Protein AF-A0A960IL25-F1 (afdb_monomer)

Mean predicted aligned error: 7.57 Å

Structure (mmCIF, N/CA/C/O backbone):
data_AF-A0A960IL25-F1
#
_entry.id   AF-A0A960IL25-F1
#
loop_
_atom_site.group_PDB
_atom_site.id
_atom_site.type_symbol
_atom_site.label_atom_id
_atom_site.label_alt_id
_atom_site.label_comp_id
_atom_site.label_asym_id
_atom_site.label_entity_id
_atom_site.label_seq_id
_atom_site.pdbx_PDB_ins_code
_atom_site.Cartn_x
_atom_site.Cartn_y
_atom_site.Cartn_z
_atom_site.occupancy
_atom_site.B_iso_or_equiv
_atom_site.auth_seq_id
_atom_site.auth_comp_id
_atom_site.auth_asym_id
_atom_site.auth_atom_id
_atom_site.pdbx_PDB_model_num
ATOM 1 N N . MET A 1 1 ? -87.097 16.723 17.618 1.00 40.25 1 MET A N 1
ATOM 2 C CA . MET A 1 1 ? -86.906 15.657 18.625 1.00 40.25 1 MET A CA 1
ATOM 3 C C . MET A 1 1 ? -85.789 16.158 19.532 1.00 40.25 1 MET A C 1
ATOM 5 O O . MET A 1 1 ? -84.665 16.220 19.065 1.00 40.25 1 MET A O 1
ATOM 9 N N . SER A 1 2 ? -86.146 17.007 20.507 1.00 34.31 2 SER A N 1
ATOM 10 C CA . SER A 1 2 ? -86.467 16.661 21.918 1.00 34.31 2 SER A CA 1
ATOM 11 C C . SER A 1 2 ? -85.158 16.352 22.665 1.00 34.31 2 SER A C 1
ATOM 13 O O . SER A 1 2 ? -84.442 15.467 22.224 1.00 34.31 2 SER A O 1
ATOM 15 N N . GLU A 1 3 ? -84.701 17.062 23.703 1.00 34.06 3 GLU A N 1
ATOM 16 C CA . GLU A 1 3 ? -85.238 18.078 24.636 1.00 34.06 3 GLU A CA 1
ATOM 17 C C . GLU A 1 3 ? -84.027 18.852 25.239 1.00 34.06 3 GLU A C 1
ATOM 19 O O . GLU A 1 3 ? -82.940 18.294 25.315 1.00 34.06 3 GLU A O 1
ATOM 24 N N . SER A 1 4 ? -84.054 20.181 25.465 1.00 33.84 4 SER A N 1
ATOM 25 C CA . SER A 1 4 ? -84.564 20.900 26.668 1.00 33.84 4 SER A CA 1
ATOM 26 C C . SER A 1 4 ? -83.852 20.460 27.968 1.00 33.84 4 SER A C 1
ATOM 28 O O . SER A 1 4 ? -83.789 19.269 28.217 1.00 33.84 4 SER A O 1
ATOM 30 N N . ARG A 1 5 ? -83.322 21.274 28.897 1.00 35.69 5 ARG A N 1
ATOM 31 C CA . ARG A 1 5 ? -83.488 22.671 29.379 1.00 35.69 5 ARG A CA 1
ATOM 32 C C . ARG A 1 5 ? -82.279 22.940 30.317 1.00 35.69 5 ARG A C 1
ATOM 34 O O . ARG A 1 5 ? -81.822 22.013 30.967 1.00 35.69 5 ARG A O 1
ATOM 41 N N . ALA A 1 6 ? -81.600 24.088 30.290 1.00 36.75 6 ALA A N 1
ATOM 42 C CA . ALA A 1 6 ? -81.905 25.378 30.934 1.00 36.75 6 ALA A CA 1
ATOM 43 C C . ALA A 1 6 ? -81.779 25.458 32.478 1.00 36.75 6 ALA A C 1
ATOM 45 O O . ALA A 1 6 ? -82.250 24.591 33.207 1.00 36.75 6 ALA A O 1
ATOM 46 N N . SER A 1 7 ? -81.288 26.634 32.909 1.00 33.75 7 SER A N 1
ATOM 47 C CA . SER A 1 7 ? -81.199 27.231 34.263 1.00 33.75 7 SER A CA 1
ATOM 48 C C . SER A 1 7 ? -79.960 26.849 35.086 1.00 33.75 7 SER A C 1
ATOM 50 O O . SER A 1 7 ? -79.578 25.693 35.124 1.00 33.75 7 SER A O 1
ATOM 52 N N . GLY A 1 8 ? -79.254 27.753 35.766 1.00 31.86 8 GLY A N 1
ATOM 53 C CA . GLY A 1 8 ? -79.426 29.184 36.012 1.00 31.86 8 GLY A CA 1
ATOM 54 C C . GLY A 1 8 ? -78.490 29.615 37.157 1.00 31.86 8 GLY A C 1
ATOM 55 O O . GLY A 1 8 ? -77.941 28.768 37.851 1.00 31.86 8 GLY A O 1
ATOM 56 N N . GLY A 1 9 ? -78.361 30.926 37.384 1.00 32.78 9 GLY A N 1
ATOM 57 C CA . GLY A 1 9 ? -77.977 31.474 38.696 1.00 32.78 9 GLY A CA 1
ATOM 58 C C . GLY A 1 9 ? -76.525 31.932 38.871 1.00 32.78 9 GLY A C 1
ATOM 59 O O . GLY A 1 9 ? -75.591 31.146 38.838 1.00 32.78 9 GLY A O 1
ATOM 60 N N . ARG A 1 10 ? -76.371 33.241 39.100 1.00 41.22 10 ARG A N 1
ATOM 61 C CA . ARG A 1 10 ? -75.139 33.986 39.414 1.00 41.22 10 ARG A CA 1
ATOM 62 C C . ARG A 1 10 ? -74.725 33.842 40.885 1.00 41.22 10 ARG A C 1
ATOM 64 O O . ARG A 1 10 ? -75.595 34.013 41.734 1.00 41.22 10 ARG A O 1
ATOM 71 N N . SER A 1 11 ? -73.413 33.810 41.151 1.00 33.81 11 SER A N 1
ATOM 72 C CA . SER A 1 11 ? -72.777 34.477 42.312 1.00 33.81 11 SER A CA 1
ATOM 73 C C . SER A 1 11 ? -71.232 34.470 42.219 1.00 33.81 11 SER A C 1
ATOM 75 O O . SER A 1 11 ? -70.606 33.420 42.163 1.00 33.81 11 SER A O 1
ATOM 77 N N . LEU A 1 12 ? -70.619 35.663 42.193 1.00 37.91 12 LEU A N 1
ATOM 78 C CA . LEU A 1 12 ? -69.215 35.944 42.584 1.00 37.91 12 LEU A CA 1
ATOM 79 C C . LEU A 1 12 ? -69.149 36.050 44.132 1.00 37.91 12 LEU A C 1
ATOM 81 O O . LEU A 1 12 ? -70.226 36.178 44.721 1.00 37.91 12 LEU A O 1
ATOM 85 N N . PRO A 1 13 ? -67.986 36.197 44.816 1.00 51.97 13 PRO A N 1
ATOM 86 C CA . PRO A 1 13 ? -66.565 36.057 44.428 1.00 51.97 13 PRO A CA 1
ATOM 87 C C . PRO A 1 13 ? -65.734 35.242 45.468 1.00 51.97 13 PRO A C 1
ATOM 89 O O . PRO A 1 13 ? -66.256 34.896 46.517 1.00 51.97 13 PRO A O 1
ATOM 92 N N . LEU A 1 14 ? -64.434 34.988 45.240 1.00 33.31 14 LEU A N 1
ATOM 93 C CA . LEU A 1 14 ? -63.363 35.211 46.242 1.00 33.31 14 LEU A CA 1
ATOM 94 C C . LEU A 1 14 ? -61.964 34.918 45.663 1.00 33.31 14 LEU A C 1
ATOM 96 O O . LEU A 1 14 ? -61.747 33.937 44.959 1.00 33.31 14 LEU A O 1
ATOM 100 N N . LEU A 1 15 ? -61.029 35.804 46.001 1.00 39.84 15 LEU A N 1
ATOM 101 C CA . LEU A 1 15 ? -59.590 35.750 45.750 1.00 39.84 15 LEU A CA 1
ATOM 102 C C . LEU A 1 15 ? -58.927 34.541 46.427 1.00 39.84 15 LEU A C 1
ATOM 104 O O . LEU A 1 15 ? -59.222 34.289 47.589 1.00 39.84 15 LEU A O 1
ATOM 108 N N . PHE A 1 16 ? -57.940 33.918 45.775 1.00 35.12 16 PHE A N 1
ATOM 109 C CA . PHE A 1 16 ? -56.682 33.531 46.428 1.00 35.12 16 PHE A CA 1
ATOM 110 C C . PHE A 1 16 ? -55.587 33.296 45.379 1.00 35.12 16 PHE A C 1
ATOM 112 O O . PHE A 1 16 ? -55.664 32.392 44.551 1.00 35.12 16 PHE A O 1
ATOM 119 N N . SER A 1 17 ? -54.563 34.144 45.422 1.00 42.38 17 SER A N 1
ATOM 120 C CA . SER A 1 17 ? -53.296 33.951 44.727 1.00 42.38 17 SER A CA 1
ATOM 121 C C . SER A 1 17 ? -52.535 32.800 45.384 1.00 42.38 17 SER A C 1
ATOM 123 O O . SER A 1 17 ? -52.281 32.849 46.586 1.00 42.38 17 SER A O 1
ATOM 125 N N . LEU A 1 18 ? -52.107 31.806 44.606 1.00 35.72 18 LEU A N 1
ATOM 126 C CA . LEU A 1 18 ? -51.033 30.903 45.015 1.00 35.72 18 LEU A CA 1
ATOM 127 C C . LEU A 1 18 ? -50.140 30.613 43.807 1.00 35.72 18 LEU A C 1
ATOM 129 O O . LEU A 1 18 ? -50.480 29.834 42.921 1.00 35.72 18 LEU A O 1
ATOM 133 N N . ALA A 1 19 ? -49.000 31.298 43.769 1.00 42.06 19 ALA A N 1
ATOM 134 C CA . ALA A 1 19 ? -47.898 30.967 42.887 1.00 42.06 19 ALA A CA 1
ATOM 135 C C . ALA A 1 19 ? -47.263 29.662 43.387 1.00 42.06 19 ALA A C 1
ATOM 137 O O . ALA A 1 19 ? -46.677 29.635 44.469 1.00 42.06 19 ALA A O 1
ATOM 138 N N . LEU A 1 20 ? -47.391 28.585 42.611 1.00 38.62 20 LEU A N 1
ATOM 139 C CA . LEU A 1 20 ? -46.655 27.346 42.836 1.00 38.62 20 LEU A CA 1
ATOM 140 C C . LEU A 1 20 ? -45.462 27.324 41.876 1.00 38.62 20 LEU A C 1
ATOM 142 O O . LEU A 1 20 ? -45.612 27.095 40.677 1.00 38.62 20 LEU A O 1
ATOM 146 N N . ALA A 1 21 ? -44.274 27.602 42.407 1.00 43.66 21 ALA A N 1
ATOM 147 C CA . ALA A 1 21 ? -43.022 27.376 41.706 1.00 43.66 21 ALA A CA 1
ATOM 148 C C . ALA A 1 21 ? -42.778 25.860 41.610 1.00 43.66 21 ALA A C 1
ATOM 150 O O . ALA A 1 21 ? -42.366 25.227 42.580 1.00 43.66 21 ALA A O 1
ATOM 151 N N . LEU A 1 22 ? -43.051 25.270 40.444 1.00 41.41 22 LEU A N 1
ATOM 152 C CA . LEU A 1 22 ? -42.571 23.933 40.099 1.00 41.41 22 LEU A CA 1
ATOM 153 C C . LEU A 1 22 ? -41.134 24.056 39.590 1.00 41.41 22 LEU A C 1
ATOM 155 O O . LEU A 1 22 ? -40.891 24.432 38.445 1.00 41.41 22 LEU A O 1
ATOM 159 N N . ALA A 1 23 ? -40.178 23.727 40.455 1.00 43.41 23 ALA A N 1
ATOM 160 C CA . ALA A 1 23 ? -38.824 23.401 40.039 1.00 43.41 23 ALA A CA 1
ATOM 161 C C . ALA A 1 23 ? -38.871 22.079 39.254 1.00 43.41 23 ALA A C 1
ATOM 163 O O . ALA A 1 23 ? -38.834 20.992 39.829 1.00 43.41 23 ALA A O 1
ATOM 164 N N . ALA A 1 24 ? -39.003 22.173 37.931 1.00 42.38 24 ALA A N 1
ATOM 165 C CA . ALA A 1 24 ? -38.789 21.050 37.034 1.00 42.38 24 ALA A CA 1
ATOM 166 C C . ALA A 1 24 ? -37.283 20.761 36.985 1.00 42.38 24 ALA A C 1
ATOM 168 O O . ALA A 1 24 ? -36.534 21.383 36.232 1.00 42.38 24 ALA A O 1
ATOM 169 N N . GLY A 1 25 ? -36.828 19.835 37.829 1.00 39.31 25 GLY A N 1
ATOM 170 C CA . GLY A 1 25 ? -35.537 19.188 37.640 1.00 39.31 25 GLY A CA 1
ATOM 171 C C . GLY A 1 25 ? -35.581 18.420 36.325 1.00 39.31 25 GLY A C 1
ATOM 172 O O . GLY A 1 25 ? -36.234 17.383 36.233 1.00 39.31 25 GLY A O 1
ATOM 173 N N . ALA A 1 26 ? -34.926 18.950 35.296 1.00 40.34 26 ALA A N 1
ATOM 174 C CA . ALA A 1 26 ? -34.709 18.240 34.049 1.00 40.34 26 ALA A CA 1
ATOM 175 C C . ALA A 1 26 ? -33.733 17.086 34.316 1.00 40.34 26 ALA A C 1
ATOM 177 O O . ALA A 1 26 ? -32.517 17.245 34.232 1.00 40.34 26 ALA A O 1
ATOM 178 N N . VAL A 1 27 ? -34.267 15.915 34.661 1.00 43.22 27 VAL A N 1
ATOM 179 C CA . VAL A 1 27 ? -33.532 14.664 34.491 1.00 43.22 27 VAL A CA 1
ATOM 180 C C . VAL A 1 27 ? -33.437 14.457 32.984 1.00 43.22 27 VAL A C 1
ATOM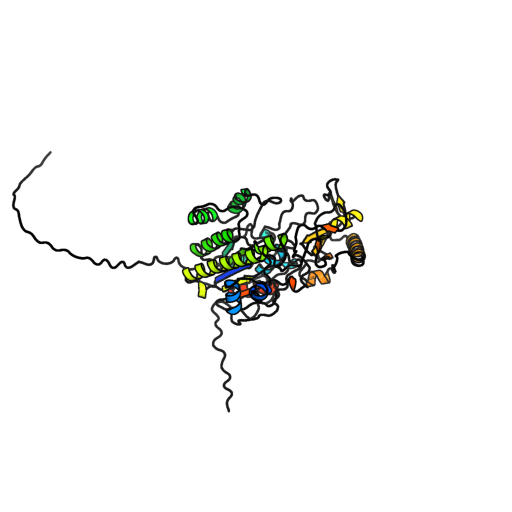 182 O O . VAL A 1 27 ? -34.419 14.113 32.328 1.00 43.22 27 VAL A O 1
ATOM 185 N N . ARG A 1 28 ? -32.264 14.750 32.418 1.00 40.97 28 ARG A N 1
ATOM 186 C CA . ARG A 1 28 ? -31.906 14.322 31.066 1.00 40.97 28 ARG A CA 1
ATOM 187 C C . ARG A 1 28 ? -31.944 12.796 31.088 1.00 40.97 28 ARG A C 1
ATOM 189 O O . ARG A 1 28 ? -31.069 12.170 31.674 1.00 40.97 28 ARG A O 1
ATOM 196 N N . ALA A 1 29 ? -32.993 12.208 30.524 1.00 38.69 29 ALA A N 1
ATOM 197 C CA . ALA A 1 29 ? -32.977 10.797 30.192 1.00 38.69 29 ALA A CA 1
ATOM 198 C C . ALA A 1 29 ? -31.889 10.618 29.126 1.00 38.69 29 ALA A C 1
ATOM 200 O O . ALA A 1 29 ? -32.029 11.123 28.012 1.00 38.69 29 ALA A O 1
ATOM 201 N N . GLU A 1 30 ? -30.776 9.983 29.489 1.00 39.06 30 GLU A N 1
ATOM 202 C CA . GLU A 1 30 ? -29.861 9.422 28.501 1.00 39.06 30 GLU A CA 1
ATOM 203 C C . GLU A 1 30 ? -30.672 8.422 27.672 1.00 39.06 30 GLU A C 1
ATOM 205 O O . GLU A 1 30 ? -31.234 7.467 28.215 1.00 39.06 30 GLU A O 1
ATOM 210 N N . SER A 1 31 ? -30.803 8.671 26.365 1.00 43.66 31 SER A N 1
ATOM 211 C CA . SER A 1 31 ? -31.294 7.643 25.447 1.00 43.66 31 SER A CA 1
ATOM 212 C C . SER A 1 31 ? -30.441 6.389 25.644 1.00 43.66 31 SER A C 1
ATOM 214 O O . SER A 1 31 ? -29.220 6.526 25.769 1.00 43.66 31 SER A O 1
ATOM 216 N N . PRO A 1 32 ? -31.032 5.180 25.680 1.00 43.25 32 PRO A N 1
ATOM 217 C CA . PRO A 1 32 ? -30.241 3.961 25.753 1.00 43.25 32 PRO A CA 1
ATOM 218 C C . PRO A 1 32 ? -29.278 3.962 24.566 1.00 43.25 32 PRO A C 1
ATOM 220 O O . PRO A 1 32 ? -29.715 3.990 23.418 1.00 43.25 32 PRO A O 1
ATOM 223 N N . ALA A 1 33 ? -27.975 4.016 24.846 1.00 56.22 33 ALA A N 1
ATOM 224 C CA . ALA A 1 33 ? -26.959 3.925 23.811 1.00 56.22 33 ALA A CA 1
ATOM 225 C C . ALA A 1 33 ? -27.198 2.629 23.029 1.00 56.22 33 ALA A C 1
ATOM 227 O O . ALA A 1 33 ? -27.333 1.572 23.653 1.00 56.22 33 ALA A O 1
ATOM 228 N N . ASP A 1 34 ? -27.269 2.704 21.693 1.00 54.44 34 ASP A N 1
ATOM 229 C CA . ASP A 1 34 ? -27.460 1.505 20.872 1.00 54.44 34 ASP A CA 1
ATOM 230 C C . ASP A 1 34 ? -26.450 0.432 21.290 1.00 54.44 34 ASP A C 1
ATOM 232 O O . ASP A 1 34 ? -25.264 0.767 21.471 1.00 54.44 34 ASP A O 1
ATOM 236 N N . PRO A 1 35 ? -26.893 -0.826 21.471 1.00 58.25 35 PRO A N 1
ATOM 237 C CA . PRO A 1 35 ? -26.059 -1.871 22.030 1.00 58.25 35 PRO A CA 1
ATOM 238 C C . PRO A 1 35 ? -24.798 -2.039 21.183 1.00 58.25 35 PRO A C 1
ATOM 240 O O . PRO A 1 35 ? -24.841 -2.405 20.011 1.00 58.25 35 PRO A O 1
ATOM 243 N N . VAL A 1 36 ? -23.651 -1.753 21.800 1.00 70.25 36 VAL A N 1
ATOM 244 C CA . VAL A 1 36 ? -22.335 -2.008 21.217 1.00 70.25 36 VAL A CA 1
ATOM 245 C C . VAL A 1 36 ? -22.183 -3.518 21.074 1.00 70.25 36 VAL A C 1
ATOM 247 O O . VAL A 1 36 ? -22.269 -4.232 22.076 1.00 70.25 36 VAL A O 1
ATOM 250 N N . MET A 1 37 ? -21.928 -4.003 19.855 1.00 76.88 37 MET A N 1
ATOM 251 C CA . MET A 1 37 ? -21.689 -5.430 19.635 1.00 76.88 37 MET A CA 1
ATOM 252 C C . MET A 1 37 ? -20.543 -5.929 20.533 1.00 76.88 37 MET A C 1
ATOM 254 O O . MET A 1 37 ? -19.470 -5.306 20.537 1.00 76.88 37 MET A O 1
ATOM 258 N N . PRO A 1 38 ? -20.753 -7.017 21.305 1.00 81.44 38 PRO A N 1
ATOM 259 C CA . PRO A 1 38 ? -19.712 -7.616 22.132 1.00 81.44 38 PRO A CA 1
ATOM 260 C C . PRO A 1 38 ? -18.518 -8.093 21.298 1.00 81.44 38 PRO A C 1
ATOM 262 O O . PRO A 1 38 ? -18.663 -8.445 20.130 1.00 81.44 38 PRO A O 1
ATOM 265 N N . GLY A 1 39 ? -17.342 -8.164 21.921 1.00 85.75 39 GLY A N 1
ATOM 266 C CA . GLY A 1 39 ? -16.136 -8.720 21.307 1.00 85.75 39 GLY A CA 1
ATOM 267 C C . GLY A 1 39 ? -14.990 -7.715 21.152 1.00 85.75 39 GLY A C 1
ATOM 268 O O . GLY A 1 39 ? -15.126 -6.550 21.533 1.00 85.75 39 GLY A O 1
ATOM 269 N N . PRO A 1 40 ? -13.840 -8.176 20.629 1.00 92.81 40 PRO A N 1
ATOM 270 C CA . PRO A 1 40 ? -12.667 -7.335 20.409 1.00 92.81 40 PRO A CA 1
ATOM 271 C C . PRO A 1 40 ? -12.953 -6.211 19.411 1.00 92.81 40 PRO A C 1
ATOM 273 O O . PRO A 1 40 ? -13.811 -6.357 18.534 1.00 92.81 40 PRO A O 1
ATOM 276 N N . ARG A 1 41 ? -12.226 -5.095 19.545 1.00 96.69 41 ARG A N 1
ATOM 277 C CA . ARG A 1 41 ? -12.351 -3.931 18.660 1.00 96.69 41 ARG A CA 1
ATOM 278 C C . ARG A 1 41 ? -10.995 -3.471 18.155 1.00 96.69 41 ARG A C 1
ATOM 280 O O . ARG A 1 41 ? -10.100 -3.226 18.957 1.00 96.69 41 ARG A O 1
ATOM 287 N N . LEU A 1 42 ? -10.865 -3.335 16.845 1.00 98.56 42 LEU A N 1
ATOM 288 C CA . LEU A 1 42 ? -9.660 -2.903 16.152 1.00 98.56 42 LEU A CA 1
ATOM 289 C C . LEU A 1 42 ? -10.016 -1.820 15.134 1.00 98.56 42 LEU A C 1
ATOM 291 O O . LEU A 1 42 ? -10.864 -2.033 14.271 1.00 98.56 42 LEU A O 1
ATOM 295 N N . VAL A 1 43 ? -9.327 -0.686 15.203 1.00 98.81 43 VAL A N 1
ATOM 296 C CA . VAL A 1 43 ? -9.279 0.293 14.113 1.00 98.81 43 VAL A CA 1
ATOM 297 C C . VAL A 1 43 ? -7.871 0.241 13.529 1.00 98.81 43 VAL A C 1
ATOM 299 O O . VAL A 1 43 ? -6.893 0.543 14.218 1.00 98.81 43 VAL A O 1
ATOM 302 N N . LEU A 1 44 ? -7.779 -0.208 12.280 1.00 98.88 44 LEU A N 1
ATOM 303 C CA . LEU A 1 44 ? -6.550 -0.339 11.510 1.00 98.88 44 LEU A CA 1
ATOM 304 C C . LEU A 1 44 ? -6.499 0.786 10.473 1.00 98.88 44 LEU A C 1
ATOM 306 O O . LEU A 1 44 ? -7.289 0.806 9.531 1.00 98.88 44 LEU A O 1
ATOM 310 N N . ILE A 1 45 ? -5.568 1.714 10.662 1.00 98.94 45 ILE A N 1
ATOM 311 C CA . ILE A 1 45 ? -5.382 2.886 9.808 1.00 98.94 45 ILE A CA 1
ATOM 312 C C . ILE A 1 45 ? -4.067 2.709 9.060 1.00 98.94 45 ILE A C 1
ATOM 314 O O . ILE A 1 45 ? -3.013 2.607 9.685 1.00 98.94 45 ILE A O 1
ATOM 318 N N . SER A 1 46 ? -4.129 2.675 7.736 1.00 98.88 46 SER A N 1
ATOM 319 C CA . SER A 1 46 ? -2.956 2.765 6.878 1.00 98.88 46 SER A CA 1
ATOM 320 C C . SER A 1 46 ? -2.726 4.216 6.473 1.00 98.88 46 SER A C 1
ATOM 322 O O . SER A 1 46 ? -3.656 4.885 6.016 1.00 98.88 46 SER A O 1
ATOM 324 N N . ILE A 1 47 ? -1.501 4.696 6.669 1.00 98.88 47 ILE A N 1
ATOM 325 C CA . ILE A 1 47 ? -1.038 5.989 6.164 1.00 98.88 47 ILE A CA 1
ATOM 326 C C . ILE A 1 47 ? -0.013 5.684 5.080 1.00 98.88 47 ILE A C 1
ATOM 328 O O . ILE A 1 47 ? 1.112 5.293 5.400 1.00 98.88 47 ILE A O 1
ATOM 332 N N . ASP A 1 48 ? -0.431 5.845 3.827 1.00 98.62 48 ASP A N 1
ATOM 333 C CA . ASP A 1 48 ? 0.345 5.501 2.638 1.00 98.62 48 ASP A CA 1
ATOM 334 C C . ASP A 1 48 ? 1.702 6.221 2.668 1.00 98.62 48 ASP A C 1
ATOM 336 O O . ASP A 1 48 ? 1.787 7.451 2.814 1.00 98.62 48 ASP A O 1
ATOM 340 N N . GLY A 1 49 ? 2.787 5.447 2.646 1.00 97.75 49 GLY A N 1
ATOM 341 C CA . GLY A 1 49 ? 4.138 5.996 2.698 1.00 97.75 49 GLY A CA 1
ATOM 342 C C . GLY A 1 49 ? 4.675 6.438 4.062 1.00 97.75 49 GLY A C 1
ATOM 343 O O . GLY A 1 49 ? 5.741 7.064 4.128 1.00 97.75 49 GLY A O 1
ATOM 344 N N . LEU A 1 50 ? 3.976 6.189 5.174 1.00 98.44 50 LEU A N 1
ATOM 345 C CA . LEU A 1 50 ? 4.488 6.588 6.488 1.00 98.44 50 LEU A CA 1
ATOM 346 C C . LEU A 1 50 ? 5.731 5.771 6.870 1.00 98.44 50 LEU A C 1
ATOM 348 O O . LEU A 1 50 ? 5.687 4.542 6.941 1.00 98.44 50 LEU A O 1
ATOM 352 N N . THR A 1 51 ? 6.816 6.465 7.220 1.00 97.19 51 THR A N 1
ATOM 353 C CA . THR A 1 51 ? 8.061 5.854 7.710 1.00 97.19 51 THR A CA 1
ATOM 354 C C . THR A 1 51 ? 8.233 6.032 9.225 1.00 97.19 51 THR A C 1
ATOM 356 O O . THR A 1 51 ? 7.764 7.028 9.788 1.00 97.19 51 THR A O 1
ATOM 359 N N . PRO A 1 52 ? 8.957 5.130 9.921 1.00 96.31 52 PRO A N 1
ATOM 360 C CA . PRO A 1 52 ? 9.182 5.224 11.367 1.00 96.31 52 PRO A CA 1
ATOM 361 C C . PRO A 1 52 ? 9.793 6.550 11.832 1.00 96.31 52 PRO A C 1
ATOM 363 O O . PRO A 1 52 ? 9.430 7.079 12.885 1.00 96.31 52 PRO A O 1
ATOM 366 N N . ALA A 1 53 ? 10.689 7.130 11.028 1.00 94.56 53 ALA A N 1
ATOM 367 C CA . ALA A 1 53 ? 11.343 8.401 11.334 1.00 94.56 53 ALA A CA 1
ATOM 368 C C . ALA A 1 53 ? 10.340 9.549 11.557 1.00 94.56 53 ALA A C 1
ATOM 370 O O . ALA A 1 53 ? 10.627 10.483 12.302 1.00 94.56 53 ALA A O 1
ATOM 371 N N . ALA A 1 54 ? 9.152 9.483 10.943 1.00 94.62 54 ALA A N 1
ATOM 372 C CA . ALA A 1 54 ? 8.115 10.503 11.061 1.00 94.62 54 ALA A CA 1
ATOM 373 C C . ALA A 1 54 ? 7.597 10.702 12.493 1.00 94.62 54 ALA A C 1
ATOM 375 O O . ALA A 1 54 ? 7.343 11.837 12.876 1.00 94.62 54 ALA A O 1
ATOM 376 N N . TYR A 1 55 ? 7.475 9.629 13.284 1.00 94.31 55 TYR A N 1
ATOM 377 C CA . TYR A 1 55 ? 6.979 9.687 14.668 1.00 94.31 55 TYR A CA 1
ATOM 378 C C . TYR A 1 55 ? 8.067 9.431 15.720 1.00 94.31 55 TYR A C 1
ATOM 380 O O . TYR A 1 55 ? 7.892 9.807 16.880 1.00 94.31 55 TYR A O 1
ATOM 388 N N . ARG A 1 56 ? 9.200 8.826 15.335 1.00 94.12 56 ARG A N 1
ATOM 389 C CA . ARG A 1 56 ? 10.337 8.568 16.239 1.00 94.12 56 ARG A CA 1
ATOM 390 C C . ARG A 1 56 ? 11.300 9.746 16.338 1.00 94.12 56 ARG A C 1
ATOM 392 O O . ARG A 1 56 ? 11.833 9.996 17.415 1.00 94.12 56 ARG A O 1
ATOM 399 N N . GLU A 1 57 ? 11.471 10.499 15.251 1.00 93.44 57 GLU A N 1
ATOM 400 C CA . GLU A 1 57 ? 12.343 11.678 15.188 1.00 93.44 57 GLU A CA 1
ATOM 401 C C . GLU A 1 57 ? 11.631 12.941 14.639 1.00 93.44 57 GLU A C 1
ATOM 403 O O . GLU A 1 57 ? 12.204 13.646 13.804 1.00 93.44 57 GLU A O 1
ATOM 408 N N . PRO A 1 58 ? 10.399 13.294 15.082 1.00 94.31 58 PRO A N 1
ATOM 409 C CA . PRO A 1 58 ? 9.648 14.393 14.462 1.00 94.31 58 PRO A CA 1
ATOM 410 C C . PRO A 1 58 ? 10.338 15.752 14.572 1.00 94.31 58 PRO A C 1
ATOM 412 O O . PRO A 1 58 ? 10.324 16.525 13.619 1.00 94.31 58 PRO A O 1
ATOM 415 N N . ASP A 1 59 ? 10.979 16.040 15.711 1.00 94.69 59 ASP A N 1
ATOM 416 C CA . ASP A 1 59 ? 11.589 17.353 15.960 1.00 94.69 59 ASP A CA 1
ATOM 417 C C . ASP A 1 59 ? 12.785 17.592 15.029 1.00 94.69 59 ASP A C 1
ATOM 419 O O . ASP A 1 59 ? 12.961 18.695 14.517 1.00 94.69 59 ASP A O 1
ATOM 423 N N . ALA A 1 60 ? 13.561 16.540 14.736 1.00 91.81 60 ALA A N 1
ATOM 424 C CA . ALA A 1 60 ? 14.657 16.594 13.766 1.00 91.81 60 ALA A CA 1
ATOM 425 C C . ALA A 1 60 ? 14.158 16.879 12.339 1.00 91.81 60 ALA A C 1
ATOM 427 O O . ALA A 1 60 ? 14.913 17.371 11.501 1.00 91.81 60 ALA A O 1
ATOM 428 N N . ARG A 1 61 ? 12.878 16.596 12.072 1.00 88.62 61 ARG A N 1
ATOM 429 C CA . ARG A 1 61 ? 12.203 16.811 10.789 1.00 88.62 61 ARG A CA 1
ATOM 430 C C . ARG A 1 61 ? 11.303 18.050 10.770 1.00 88.62 61 ARG A C 1
ATOM 432 O O . ARG A 1 61 ? 10.711 18.332 9.733 1.00 88.62 61 ARG A O 1
ATOM 439 N N . GLY A 1 62 ? 11.192 18.774 11.887 1.00 93.50 62 GLY A N 1
ATOM 440 C CA . GLY A 1 62 ? 10.267 19.899 12.032 1.00 93.50 62 GLY A CA 1
ATOM 441 C C . GLY A 1 62 ? 8.791 19.506 11.894 1.00 93.50 62 GLY A C 1
ATOM 442 O O . GLY A 1 62 ? 8.007 20.325 11.433 1.00 93.50 62 GLY A O 1
ATOM 443 N N . LEU A 1 63 ? 8.434 18.265 12.244 1.00 96.25 63 LEU A N 1
ATOM 444 C CA . LEU A 1 63 ? 7.084 17.708 12.118 1.00 96.25 63 LEU A CA 1
ATOM 445 C C . LEU A 1 63 ? 6.284 17.840 13.419 1.00 96.25 63 LEU A C 1
ATOM 447 O O . LEU A 1 63 ? 6.710 17.362 14.473 1.00 96.25 63 LEU A O 1
ATOM 451 N N . SER A 1 64 ? 5.074 18.389 13.329 1.00 97.75 64 SER A N 1
ATOM 452 C CA . SER A 1 64 ? 4.088 18.395 14.411 1.00 97.75 64 SER A CA 1
ATOM 453 C C . SER A 1 64 ? 3.107 17.224 14.289 1.00 97.75 64 SER A C 1
ATOM 455 O O . SER A 1 64 ? 2.014 17.369 13.748 1.00 97.75 64 SER A O 1
ATOM 457 N N . VAL A 1 65 ? 3.473 16.069 14.855 1.00 98.31 65 VAL A N 1
ATOM 458 C CA . VAL A 1 65 ? 2.645 14.841 14.861 1.00 98.31 65 VAL A CA 1
ATOM 459 C C . VAL A 1 65 ? 2.323 14.343 16.284 1.00 98.31 65 VAL A C 1
ATOM 461 O O . VAL A 1 65 ? 2.777 13.271 16.703 1.00 98.31 65 VAL A O 1
ATOM 464 N N . PRO A 1 66 ? 1.619 15.145 17.108 1.00 98.50 66 PRO A N 1
ATOM 465 C CA . PRO A 1 66 ? 1.379 14.813 18.509 1.00 98.50 66 PRO A CA 1
ATOM 466 C C . PRO A 1 66 ? 0.587 13.515 18.710 1.00 98.50 66 PRO A C 1
ATOM 468 O O . PRO A 1 66 ? 0.859 12.809 19.681 1.00 98.50 66 PRO A O 1
ATOM 471 N N . ASN A 1 67 ? -0.356 13.165 17.827 1.00 98.75 67 ASN A N 1
ATOM 472 C CA . ASN A 1 67 ? -1.168 11.959 17.998 1.00 98.75 67 ASN A CA 1
ATOM 473 C C . ASN A 1 67 ? -0.366 10.690 17.712 1.00 98.75 67 ASN A C 1
ATOM 475 O O . ASN A 1 67 ? -0.380 9.765 18.523 1.00 98.75 67 ASN A O 1
ATOM 479 N N . LEU A 1 68 ? 0.378 10.651 16.605 1.00 98.69 68 LEU A N 1
ATOM 480 C CA . LEU A 1 68 ? 1.269 9.539 16.274 1.00 98.69 68 LEU A CA 1
ATOM 481 C C . LEU A 1 68 ? 2.357 9.364 17.337 1.00 98.69 68 LEU A C 1
ATOM 483 O O . LEU A 1 68 ? 2.630 8.240 17.761 1.00 98.69 68 LEU A O 1
ATOM 487 N N . ARG A 1 69 ? 2.944 10.472 17.810 1.00 97.25 69 ARG A N 1
ATOM 488 C CA . ARG A 1 69 ? 3.952 10.457 18.880 1.00 97.25 69 ARG A CA 1
ATOM 489 C C . ARG A 1 69 ? 3.379 9.886 20.178 1.00 97.25 69 ARG A C 1
ATOM 491 O O . ARG A 1 69 ? 4.023 9.045 20.803 1.00 97.25 69 ARG A O 1
ATOM 498 N N . ASP A 1 70 ? 2.180 10.307 20.571 1.00 97.81 70 ASP A N 1
ATOM 499 C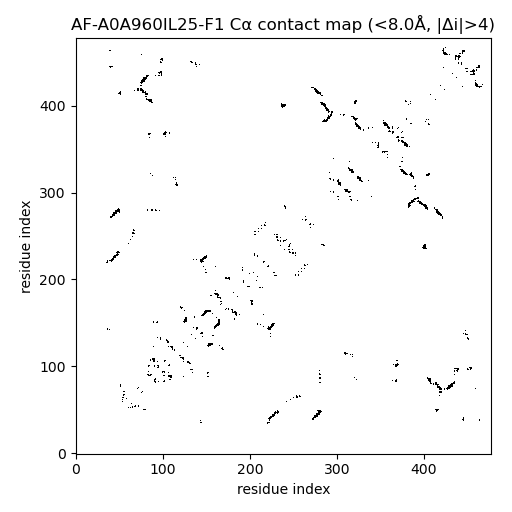 CA . ASP A 1 70 ? 1.513 9.809 21.776 1.00 97.81 70 ASP A CA 1
ATOM 500 C C . ASP A 1 70 ? 1.126 8.326 21.658 1.00 97.81 70 ASP A C 1
ATOM 502 O O . ASP A 1 70 ? 1.365 7.549 22.582 1.00 97.81 70 ASP A O 1
ATOM 506 N N . LEU A 1 71 ? 0.615 7.885 20.503 1.00 98.31 71 LEU A N 1
ATOM 507 C CA . LEU A 1 71 ? 0.324 6.469 20.247 1.00 98.31 71 LEU A CA 1
ATOM 508 C C . LEU A 1 71 ? 1.596 5.610 20.299 1.00 98.31 71 LEU A C 1
ATOM 510 O O . LEU A 1 71 ? 1.588 4.539 20.903 1.00 98.31 71 LEU A O 1
ATOM 514 N N . ALA A 1 72 ? 2.703 6.079 19.718 1.00 97.31 72 ALA A N 1
ATOM 515 C CA . ALA A 1 72 ? 3.978 5.364 19.744 1.00 97.31 72 ALA A CA 1
ATOM 516 C C . ALA A 1 72 ? 4.586 5.296 21.155 1.00 97.31 72 ALA A C 1
ATOM 518 O O . ALA A 1 72 ? 5.130 4.258 21.536 1.00 97.31 72 ALA A O 1
ATOM 519 N N . ALA A 1 73 ? 4.481 6.379 21.934 1.00 95.56 73 ALA A N 1
ATOM 520 C CA . ALA A 1 73 ? 5.006 6.461 23.297 1.00 95.56 73 ALA A CA 1
ATOM 521 C C . ALA A 1 73 ? 4.163 5.667 24.304 1.00 95.56 73 ALA A C 1
ATOM 523 O O . ALA A 1 73 ? 4.705 4.999 25.186 1.00 95.56 73 ALA A O 1
ATOM 524 N N . SER A 1 74 ? 2.838 5.736 24.177 1.00 94.81 74 SER A N 1
ATOM 525 C CA . SER A 1 74 ? 1.923 4.999 25.040 1.00 94.81 74 SER A CA 1
ATOM 526 C C . SER A 1 74 ? 1.835 3.529 24.644 1.00 94.81 74 SER A C 1
ATOM 528 O O . SER A 1 74 ? 1.633 2.702 25.521 1.00 94.81 74 SER A O 1
ATOM 530 N N . GLY A 1 75 ? 1.991 3.171 23.369 1.00 96.75 75 GLY A N 1
ATOM 531 C CA . GLY A 1 75 ? 1.838 1.819 22.836 1.00 96.75 75 GLY A CA 1
ATOM 532 C C . GLY A 1 75 ? 3.149 1.073 22.582 1.00 96.75 75 GLY A C 1
ATOM 533 O O . GLY A 1 75 ? 4.099 1.122 23.363 1.00 96.75 75 GLY A O 1
ATOM 534 N N . ALA A 1 76 ? 3.165 0.318 21.491 1.00 97.38 76 ALA A N 1
ATOM 535 C CA . ALA A 1 76 ? 4.333 -0.333 20.924 1.00 97.38 76 ALA A CA 1
ATOM 536 C C . ALA A 1 76 ? 4.526 0.152 19.486 1.00 97.38 76 ALA A C 1
ATOM 538 O O . ALA A 1 76 ? 3.547 0.375 18.777 1.00 97.38 76 ALA A O 1
ATOM 539 N N . SER A 1 77 ? 5.767 0.304 19.035 1.00 98.06 77 SER A N 1
ATOM 540 C CA . SER A 1 77 ? 6.041 0.695 17.650 1.00 98.06 77 SER A CA 1
ATOM 541 C C . SER A 1 77 ? 7.267 -0.011 17.095 1.00 98.06 77 SER A C 1
ATOM 543 O O . SER A 1 77 ? 8.189 -0.336 17.840 1.00 98.06 77 SER A O 1
ATOM 545 N N . ALA A 1 78 ? 7.273 -0.275 15.791 1.00 97.25 78 ALA A N 1
ATOM 546 C CA . ALA A 1 78 ? 8.440 -0.833 15.118 1.00 97.25 78 ALA A CA 1
ATOM 547 C C . ALA A 1 78 ? 9.509 0.246 14.891 1.00 97.25 78 ALA A C 1
ATOM 549 O O . ALA A 1 78 ? 9.195 1.430 14.714 1.00 97.25 78 ALA A O 1
ATOM 550 N N . SER A 1 79 ? 10.775 -0.171 14.875 1.00 96.50 79 SER A N 1
ATOM 551 C CA . SER A 1 79 ? 11.872 0.639 14.337 1.00 96.50 79 SER A CA 1
ATOM 552 C C . SER A 1 79 ? 11.884 0.630 12.806 1.00 96.50 79 SER A C 1
ATOM 554 O O . SER A 1 79 ? 12.454 1.539 12.218 1.00 96.50 79 SER A O 1
ATOM 556 N N . GLY A 1 80 ? 11.231 -0.363 12.192 1.00 97.62 80 GLY A N 1
ATOM 557 C CA . GLY A 1 80 ? 11.072 -0.510 10.748 1.00 97.62 80 GLY A CA 1
ATOM 558 C C . GLY A 1 80 ? 10.217 -1.713 10.370 1.00 97.62 80 GLY A C 1
ATOM 559 O O . GLY A 1 80 ? 10.228 -2.733 11.065 1.00 97.62 80 GLY A O 1
ATOM 560 N N . VAL A 1 81 ? 9.465 -1.598 9.278 1.00 98.44 81 VAL A N 1
ATOM 561 C CA . VAL A 1 81 ? 8.693 -2.694 8.684 1.00 98.44 81 VAL A CA 1
ATOM 562 C C . VAL A 1 81 ? 9.207 -2.960 7.270 1.00 98.44 81 VAL A C 1
ATOM 564 O O . VAL A 1 81 ? 8.823 -2.247 6.342 1.00 98.44 81 VAL A O 1
ATOM 567 N N . PRO A 1 82 ? 10.071 -3.971 7.063 1.00 96.94 82 PRO A N 1
ATOM 568 C CA . PRO A 1 82 ? 10.478 -4.376 5.728 1.00 96.94 82 PRO A CA 1
ATOM 569 C C . PRO A 1 82 ? 9.254 -4.854 4.944 1.00 96.94 82 PRO A C 1
ATOM 571 O O . PRO A 1 82 ? 8.492 -5.703 5.425 1.00 96.94 82 PRO A O 1
ATOM 574 N N . GLY A 1 83 ? 9.064 -4.276 3.759 1.00 94.62 83 GLY A N 1
ATOM 575 C CA . GLY A 1 83 ? 7.952 -4.602 2.875 1.00 94.62 83 GLY A CA 1
ATOM 576 C C . GLY A 1 83 ? 8.135 -5.919 2.120 1.00 94.62 83 GLY A C 1
ATOM 577 O O . GLY A 1 83 ? 9.037 -6.713 2.388 1.00 94.62 83 GLY A O 1
ATOM 578 N N . VAL A 1 84 ? 7.256 -6.134 1.149 1.00 95.25 84 VAL A N 1
ATOM 579 C CA . VAL A 1 84 ? 7.291 -7.266 0.212 1.00 95.25 84 VAL A CA 1
ATOM 580 C C . VAL A 1 84 ? 7.766 -6.798 -1.165 1.00 95.25 84 VAL A C 1
ATOM 582 O O . VAL A 1 84 ? 7.870 -5.599 -1.401 1.00 95.25 84 VAL A O 1
ATOM 585 N N . LEU A 1 85 ? 8.122 -7.715 -2.068 1.00 95.75 85 LEU A N 1
ATOM 586 C CA . LEU A 1 85 ? 8.432 -7.372 -3.461 1.00 95.75 85 LEU A CA 1
ATOM 587 C C . LEU A 1 85 ? 7.152 -7.389 -4.319 1.00 95.75 85 LEU A C 1
ATOM 589 O O . LEU A 1 85 ? 6.554 -8.461 -4.439 1.00 95.75 85 LEU A O 1
ATOM 593 N N . PRO A 1 86 ? 6.781 -6.281 -4.990 1.00 92.75 86 PRO A N 1
ATOM 594 C CA . PRO A 1 86 ? 7.308 -4.913 -4.856 1.00 92.75 86 PRO A CA 1
ATOM 595 C C . PRO A 1 86 ? 6.760 -4.183 -3.620 1.00 92.75 86 PRO A C 1
ATOM 597 O O . PRO A 1 86 ? 5.682 -4.526 -3.136 1.00 92.75 86 PRO A O 1
ATOM 600 N N . THR A 1 87 ? 7.474 -3.152 -3.141 1.00 93.56 87 THR A N 1
ATOM 601 C CA . THR A 1 87 ? 6.987 -2.248 -2.077 1.00 93.56 87 THR A CA 1
ATOM 602 C C . THR A 1 87 ? 5.972 -1.256 -2.642 1.00 93.56 87 THR A C 1
ATOM 604 O O . THR A 1 87 ? 6.199 -0.050 -2.712 1.00 93.56 87 THR A O 1
ATOM 607 N N . ASP A 1 88 ? 4.881 -1.807 -3.153 1.00 94.19 88 ASP A N 1
ATOM 608 C CA . ASP A 1 88 ? 3.821 -1.134 -3.897 1.00 94.19 88 ASP A CA 1
ATOM 609 C C . ASP A 1 88 ? 2.517 -1.241 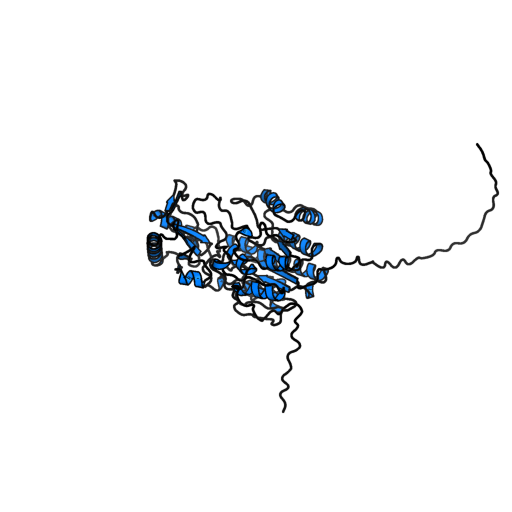-3.093 1.00 94.19 88 ASP A C 1
ATOM 611 O O . ASP A 1 88 ? 2.309 -2.227 -2.375 1.00 94.19 88 ASP A O 1
ATOM 615 N N . THR A 1 89 ? 1.644 -0.244 -3.213 1.00 97.12 89 THR A N 1
ATOM 616 C CA . THR A 1 89 ? 0.461 -0.058 -2.358 1.00 97.12 89 THR A CA 1
ATOM 617 C C . THR A 1 89 ? -0.409 -1.314 -2.230 1.00 97.12 89 THR A C 1
ATOM 619 O O . THR A 1 89 ? -0.642 -1.808 -1.128 1.00 97.12 89 THR A O 1
ATOM 622 N N . TYR A 1 90 ? -0.873 -1.894 -3.338 1.00 97.62 90 TYR A N 1
ATOM 623 C CA . TYR A 1 90 ? -1.837 -3.002 -3.351 1.00 97.62 90 TYR A CA 1
ATOM 624 C C . TYR A 1 90 ? -1.233 -4.326 -2.851 1.00 97.62 90 TYR A C 1
ATOM 626 O O . TYR A 1 90 ? -1.864 -4.982 -2.009 1.00 97.62 90 TYR A O 1
ATOM 634 N N . PRO A 1 91 ? -0.028 -4.743 -3.295 1.00 97.31 91 PRO A N 1
ATOM 635 C CA . PRO A 1 91 ? 0.657 -5.902 -2.726 1.00 97.31 91 PRO A CA 1
ATOM 636 C C . PRO A 1 91 ? 0.879 -5.791 -1.213 1.00 97.31 91 PRO A C 1
ATOM 638 O O . PRO A 1 91 ? 0.540 -6.716 -0.466 1.00 97.31 91 PRO A O 1
ATOM 641 N N . SER A 1 92 ? 1.379 -4.646 -0.742 1.00 98.19 92 SER A N 1
ATOM 642 C CA . SER A 1 92 ? 1.630 -4.409 0.681 1.00 98.19 92 SER A CA 1
ATOM 643 C C . SER A 1 92 ? 0.335 -4.383 1.500 1.00 98.19 92 SER A C 1
ATOM 645 O O . SER A 1 92 ? 0.234 -5.079 2.510 1.00 98.19 92 SER A O 1
ATOM 647 N N . HIS A 1 93 ? -0.706 -3.676 1.054 1.00 98.56 93 HIS A N 1
ATOM 648 C CA . HIS A 1 93 ? -2.001 -3.644 1.748 1.00 98.56 93 HIS A CA 1
ATOM 649 C C . HIS A 1 93 ? -2.687 -5.014 1.792 1.00 98.56 93 HIS A C 1
ATOM 651 O O . HIS A 1 93 ? -3.315 -5.368 2.794 1.00 98.56 93 HIS A O 1
ATOM 657 N N . THR A 1 94 ? -2.523 -5.829 0.749 1.00 98.19 94 THR A N 1
ATOM 658 C CA . THR A 1 94 ? -3.018 -7.211 0.762 1.00 98.19 94 THR A CA 1
ATOM 659 C C . THR A 1 94 ? -2.219 -8.072 1.746 1.00 98.19 94 THR A C 1
ATOM 661 O O . THR A 1 94 ? -2.804 -8.873 2.482 1.00 98.19 94 THR A O 1
ATOM 664 N N . THR A 1 95 ? -0.902 -7.870 1.851 1.00 98.62 95 THR A N 1
ATOM 665 C CA . THR A 1 95 ? -0.064 -8.505 2.886 1.00 98.62 95 THR A CA 1
ATOM 666 C C . THR A 1 95 ? -0.516 -8.099 4.294 1.00 98.62 95 THR A C 1
ATOM 668 O O . THR A 1 95 ? -0.660 -8.959 5.166 1.00 98.62 95 THR A O 1
ATOM 671 N N . LEU A 1 96 ? -0.820 -6.816 4.518 1.00 98.69 96 LEU A N 1
ATOM 672 C CA . LEU A 1 96 ? -1.307 -6.287 5.800 1.00 98.69 96 LEU A CA 1
ATOM 673 C C . LEU A 1 96 ? -2.663 -6.872 6.226 1.00 98.69 96 LEU A C 1
ATOM 675 O O 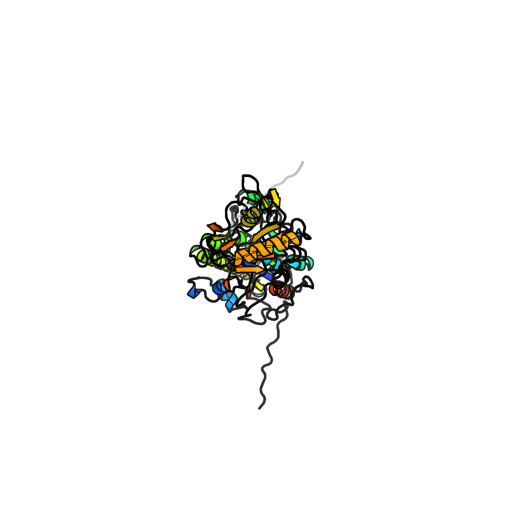. LEU A 1 96 ? -2.947 -6.924 7.423 1.00 98.69 96 LEU A O 1
ATOM 679 N N . LEU A 1 97 ? -3.473 -7.363 5.281 1.00 98.19 97 LEU A N 1
ATOM 680 C CA . LEU A 1 97 ? -4.735 -8.043 5.579 1.00 98.19 97 LEU A CA 1
ATOM 681 C C . LEU A 1 97 ? -4.641 -9.570 5.623 1.00 98.19 97 LEU A C 1
ATOM 683 O O . LEU A 1 97 ? -5.486 -10.196 6.254 1.00 98.19 97 LEU A O 1
ATOM 687 N N . THR A 1 98 ? -3.674 -10.195 4.960 1.00 98.31 98 THR A N 1
ATOM 688 C CA . THR A 1 98 ? -3.616 -11.668 4.843 1.00 98.31 98 THR A CA 1
ATOM 689 C C . THR A 1 98 ? -2.497 -12.301 5.663 1.00 98.31 98 THR A C 1
ATOM 691 O O . THR A 1 98 ? -2.583 -13.474 6.017 1.00 98.31 98 THR A O 1
ATOM 694 N N . GLY A 1 99 ? -1.433 -11.552 5.967 1.00 98.06 99 GLY A N 1
ATOM 695 C CA . GLY A 1 99 ? -0.203 -12.094 6.551 1.00 98.06 99 GLY A CA 1
ATOM 696 C C . GLY A 1 99 ? 0.609 -12.951 5.578 1.00 98.06 99 GLY A C 1
ATOM 697 O O . GLY A 1 99 ? 1.567 -13.613 5.979 1.00 98.06 99 GLY A O 1
ATOM 698 N N . LEU A 1 100 ? 0.218 -12.962 4.305 1.00 98.31 100 LEU A N 1
ATOM 699 C CA . LEU A 1 100 ? 0.868 -13.693 3.230 1.00 98.31 100 LEU A CA 1
ATOM 700 C C . LEU A 1 100 ? 1.690 -12.724 2.371 1.00 98.31 100 LEU A C 1
ATOM 702 O O . LEU A 1 100 ? 1.338 -11.556 2.301 1.00 98.31 100 LEU A O 1
ATOM 706 N N . PRO A 1 101 ? 2.764 -13.178 1.710 1.00 97.75 101 PRO A N 1
ATOM 707 C CA . PRO A 1 101 ? 3.445 -12.412 0.670 1.00 97.75 101 PRO A CA 1
ATOM 708 C C . PRO A 1 101 ? 2.695 -12.458 -0.684 1.00 97.75 101 PRO A C 1
ATOM 710 O O . PRO A 1 101 ? 1.863 -13.358 -0.880 1.00 97.75 101 PRO A O 1
ATOM 713 N N . PRO A 1 102 ? 3.046 -11.584 -1.653 1.00 97.31 102 PRO A N 1
ATOM 714 C CA . PRO A 1 102 ? 2.425 -11.495 -2.981 1.00 97.31 102 PRO A CA 1
ATOM 715 C C . PRO A 1 102 ? 2.226 -12.817 -3.706 1.00 97.31 102 PRO A C 1
ATOM 717 O O . PRO A 1 102 ? 1.119 -13.103 -4.164 1.00 97.31 102 PRO A O 1
ATOM 720 N N . ARG A 1 103 ? 3.238 -13.690 -3.710 1.00 96.62 103 ARG A N 1
ATOM 721 C CA . ARG A 1 103 ? 3.140 -15.021 -4.335 1.00 96.62 103 ARG A CA 1
ATOM 722 C C . ARG A 1 103 ? 2.026 -15.912 -3.781 1.00 96.62 103 ARG A C 1
ATOM 724 O O . ARG A 1 103 ? 1.552 -16.809 -4.471 1.00 96.62 103 ARG A O 1
ATOM 731 N N . LEU A 1 104 ? 1.606 -15.697 -2.532 1.00 97.38 104 LEU A N 1
ATOM 732 C CA . LEU A 1 104 ? 0.572 -16.507 -1.885 1.00 97.38 104 LEU A CA 1
ATOM 733 C C . LEU A 1 104 ? -0.804 -15.835 -1.899 1.00 97.38 104 LEU A C 1
ATOM 735 O O . LEU A 1 104 ? -1.790 -16.550 -2.066 1.00 97.38 104 LEU A O 1
ATOM 739 N N . HIS A 1 105 ? -0.898 -14.506 -1.762 1.00 97.12 105 HIS A N 1
ATOM 740 C CA . HIS A 1 105 ? -2.196 -13.817 -1.835 1.00 97.12 105 HIS A CA 1
ATOM 741 C C . HIS A 1 105 ? -2.627 -13.439 -3.259 1.00 97.12 105 HIS A C 1
ATOM 743 O O . HIS A 1 105 ? -3.813 -13.214 -3.474 1.00 97.12 105 HIS A O 1
ATOM 749 N N . GLY A 1 106 ? -1.713 -13.417 -4.236 1.00 95.75 106 GLY A N 1
ATOM 750 C CA . GLY A 1 106 ? -2.023 -13.288 -5.666 1.00 95.75 106 GLY A CA 1
ATOM 751 C C . GLY A 1 106 ? -2.065 -11.866 -6.233 1.00 95.75 106 GLY A C 1
ATOM 752 O O . GLY A 1 106 ? -2.206 -11.717 -7.443 1.00 95.75 106 GLY A O 1
ATOM 753 N N . VAL A 1 107 ? -1.889 -10.834 -5.404 1.00 96.50 107 VAL A N 1
ATOM 754 C CA . VAL A 1 107 ? -1.852 -9.427 -5.845 1.00 96.50 107 VAL A CA 1
ATOM 755 C C . VAL A 1 107 ? -0.396 -9.016 -6.001 1.00 96.50 107 VAL A C 1
ATOM 757 O O . VAL A 1 107 ? 0.297 -8.793 -5.013 1.00 96.50 107 VAL A O 1
ATOM 760 N N . LEU A 1 108 ? 0.082 -8.988 -7.244 1.00 95.38 108 LEU A N 1
ATOM 761 C CA . LEU A 1 108 ? 1.513 -8.854 -7.536 1.00 95.38 108 LEU A CA 1
ATOM 762 C C . LEU A 1 108 ? 1.959 -7.406 -7.795 1.00 95.38 108 LEU A C 1
ATOM 764 O O . LEU A 1 108 ? 3.138 -7.109 -7.652 1.00 95.38 108 LEU A O 1
ATOM 768 N N . GLY A 1 109 ? 1.036 -6.496 -8.116 1.00 95.38 109 GLY A N 1
ATOM 769 C CA . GLY A 1 109 ? 1.304 -5.069 -8.329 1.00 95.38 109 GLY A CA 1
ATOM 770 C C . GLY A 1 109 ? 0.046 -4.217 -8.167 1.00 95.38 109 GLY A C 1
ATOM 771 O O . GLY A 1 109 ? -1.044 -4.752 -7.960 1.00 95.38 109 GLY A O 1
ATOM 772 N N . ASN A 1 110 ? 0.175 -2.895 -8.287 1.00 95.25 110 ASN A N 1
ATOM 773 C CA . ASN A 1 110 ? -0.979 -1.985 -8.294 1.00 95.25 110 ASN A CA 1
ATOM 774 C C . ASN A 1 110 ? -1.877 -2.174 -9.528 1.00 95.25 110 ASN A C 1
ATOM 776 O O . ASN A 1 110 ? -3.103 -2.116 -9.433 1.00 95.25 110 ASN A O 1
ATOM 780 N N . ARG A 1 111 ? -1.272 -2.427 -10.694 1.00 93.25 111 ARG A N 1
ATOM 781 C CA . ARG A 1 111 ? -1.968 -2.498 -11.986 1.00 93.25 111 ARG A CA 1
ATOM 782 C C . ARG A 1 111 ? -2.169 -3.927 -12.469 1.00 93.25 111 ARG A C 1
ATOM 784 O O . ARG A 1 111 ? -1.391 -4.824 -12.154 1.00 93.25 111 ARG A O 1
ATOM 791 N N . ILE A 1 112 ? -3.198 -4.126 -13.286 1.00 92.25 112 ILE A N 1
ATOM 792 C CA . ILE A 1 112 ? -3.334 -5.346 -14.076 1.00 92.25 112 ILE A CA 1
ATOM 793 C C . ILE A 1 112 ? -2.203 -5.348 -15.106 1.00 92.25 112 ILE A C 1
ATOM 795 O O . ILE A 1 112 ? -2.013 -4.376 -15.841 1.00 92.25 112 ILE A O 1
ATOM 799 N N . PHE A 1 113 ? -1.450 -6.445 -15.175 1.00 94.50 113 PHE A N 1
ATOM 800 C CA . PHE A 1 113 ? -0.443 -6.606 -16.215 1.00 94.50 113 PHE A CA 1
ATOM 801 C C . PHE A 1 113 ? -1.115 -6.791 -17.573 1.00 94.50 113 PHE A C 1
ATOM 803 O O . PHE A 1 113 ? -1.718 -7.825 -17.859 1.00 94.50 113 PHE A O 1
ATOM 810 N N . ASP A 1 114 ? -0.980 -5.773 -18.407 1.00 93.94 114 ASP A N 1
ATOM 811 C CA . ASP A 1 114 ? -1.554 -5.728 -19.739 1.00 93.94 114 ASP A CA 1
ATOM 812 C C . ASP A 1 114 ? -0.642 -4.894 -20.650 1.00 93.94 114 ASP A C 1
ATOM 814 O O . ASP A 1 114 ? -0.845 -3.688 -20.819 1.00 93.94 114 ASP A O 1
ATOM 818 N N . PRO A 1 115 ? 0.414 -5.508 -21.215 1.00 94.75 115 PRO A N 1
ATOM 819 C CA . PRO A 1 115 ? 1.384 -4.785 -22.029 1.00 94.75 115 PRO A CA 1
ATOM 820 C C . PRO A 1 115 ? 0.749 -4.176 -23.286 1.00 94.75 115 PRO A C 1
ATOM 822 O O . PRO A 1 115 ? 1.242 -3.166 -23.780 1.00 94.75 115 PRO A O 1
ATOM 825 N N . GLU A 1 116 ? -0.354 -4.742 -23.784 1.00 94.25 116 GLU A N 1
ATOM 826 C CA . GLU A 1 116 ? -1.065 -4.259 -24.974 1.00 94.25 116 GLU A CA 1
ATOM 827 C C . GLU A 1 116 ? -2.049 -3.111 -24.674 1.00 94.25 116 GLU A C 1
ATOM 829 O O . GLU A 1 116 ? -2.565 -2.482 -25.600 1.00 94.25 116 GLU A O 1
ATOM 834 N N . GLY A 1 117 ? -2.305 -2.807 -23.397 1.00 90.25 117 GLY A N 1
ATOM 835 C CA . GLY A 1 117 ? -3.124 -1.670 -22.966 1.00 90.25 117 GLY A CA 1
ATOM 836 C C . GLY A 1 117 ? -4.626 -1.801 -23.259 1.00 90.25 117 GLY A C 1
ATOM 837 O O . GLY A 1 117 ? -5.319 -0.789 -23.377 1.00 90.25 117 GLY A O 1
ATOM 838 N N . ARG A 1 118 ? -5.145 -3.026 -23.380 1.00 90.00 118 ARG A N 1
ATOM 839 C CA . ARG A 1 118 ? -6.573 -3.343 -23.565 1.00 90.00 118 ARG A CA 1
ATOM 840 C C . ARG A 1 118 ? -7.450 -2.979 -22.359 1.00 90.00 118 ARG A C 1
ATOM 842 O O . ARG A 1 118 ? -8.622 -2.666 -22.538 1.00 90.00 118 ARG A O 1
ATOM 849 N N . SER A 1 119 ? -6.883 -2.988 -21.161 1.00 88.25 119 SER A N 1
ATOM 850 C CA . SER A 1 119 ? -7.517 -2.703 -19.873 1.00 88.25 119 SER A CA 1
ATOM 851 C C . SER A 1 119 ? -7.384 -1.235 -19.457 1.00 88.25 119 SER A C 1
ATOM 853 O O . SER A 1 119 ? -7.742 -0.887 -18.337 1.00 88.25 119 SER A O 1
ATOM 855 N N . ALA A 1 120 ? -6.849 -0.365 -20.324 1.00 87.38 120 ALA A N 1
ATOM 856 C CA . ALA A 1 120 ? -6.705 1.073 -20.078 1.00 87.38 120 ALA A CA 1
ATOM 857 C C . ALA A 1 120 ? -6.015 1.419 -18.735 1.00 87.38 120 ALA A C 1
ATOM 859 O O . ALA A 1 120 ? -6.477 2.285 -18.004 1.00 87.38 120 ALA A O 1
ATOM 860 N N . ASP A 1 121 ? -4.914 0.746 -18.384 1.00 86.06 121 ASP A N 1
ATOM 861 C CA . ASP A 1 121 ? -4.210 0.927 -17.097 1.00 86.06 121 ASP A CA 1
ATOM 862 C C . ASP A 1 121 ? -5.070 0.611 -15.848 1.00 86.06 121 ASP A C 1
ATOM 864 O O . ASP A 1 121 ? -4.912 1.257 -14.811 1.00 86.06 121 ASP A O 1
ATOM 868 N N . ALA A 1 122 ? -5.999 -0.350 -15.937 1.00 91.31 122 ALA A N 1
ATOM 869 C CA . ALA A 1 122 ? -6.795 -0.822 -14.796 1.00 91.31 122 ALA A CA 1
ATOM 870 C C . ALA A 1 122 ? -5.937 -1.317 -13.627 1.00 91.31 122 ALA A C 1
ATOM 872 O O . ALA A 1 122 ? -4.838 -1.846 -13.819 1.00 91.31 122 ALA A O 1
ATOM 873 N N . TRP A 1 123 ? -6.464 -1.150 -12.413 1.00 94.12 123 TRP A N 1
ATOM 874 C CA . TRP A 1 123 ? -5.822 -1.593 -11.177 1.00 94.12 123 TRP A CA 1
ATOM 875 C C . TRP A 1 123 ? -6.453 -2.876 -10.639 1.00 94.12 123 TRP A C 1
ATOM 877 O O . TRP A 1 123 ? -7.561 -3.247 -11.032 1.00 94.12 123 TRP A O 1
ATOM 887 N N . ASN A 1 124 ? -5.745 -3.550 -9.732 1.00 94.75 124 ASN A N 1
ATOM 888 C CA . ASN A 1 124 ? -6.215 -4.763 -9.051 1.00 94.75 124 ASN A CA 1
ATOM 889 C C . ASN A 1 124 ? -7.232 -4.417 -7.939 1.00 94.75 124 ASN A C 1
ATOM 891 O O . ASN A 1 124 ? -7.016 -4.708 -6.767 1.00 94.75 124 ASN A O 1
ATOM 895 N N . TRP A 1 125 ? -8.321 -3.722 -8.293 1.00 95.25 125 TRP A N 1
ATOM 896 C CA . TRP A 1 125 ? -9.311 -3.170 -7.353 1.00 95.25 125 TRP A CA 1
ATOM 897 C C . TRP A 1 125 ? -10.143 -4.218 -6.605 1.00 95.25 125 TRP A C 1
ATOM 899 O O . TRP A 1 125 ? -10.743 -3.895 -5.576 1.00 95.25 125 TRP A O 1
ATOM 909 N N . TYR A 1 126 ? -10.236 -5.442 -7.119 1.00 96.06 126 TYR A N 1
ATOM 910 C CA . TYR A 1 126 ? -11.279 -6.381 -6.725 1.00 96.06 126 TYR A CA 1
ATOM 911 C 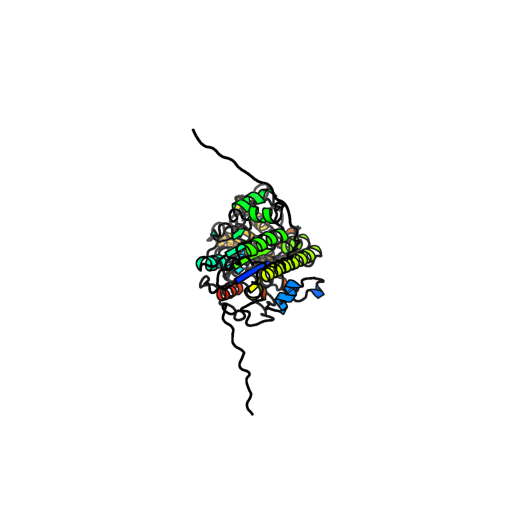C . TYR A 1 126 ? -10.805 -7.377 -5.672 1.00 96.06 126 TYR A C 1
ATOM 913 O O . TYR A 1 126 ? -9.789 -8.050 -5.831 1.00 96.06 126 TYR A O 1
ATOM 921 N N . ALA A 1 127 ? -11.628 -7.574 -4.643 1.00 95.50 127 ALA A N 1
ATOM 922 C CA . ALA A 1 127 ? -11.377 -8.586 -3.620 1.00 95.50 127 ALA A CA 1
ATOM 923 C C . ALA A 1 127 ? -11.417 -10.023 -4.183 1.00 95.50 127 ALA A C 1
ATOM 925 O O . ALA A 1 127 ? -10.878 -10.946 -3.573 1.00 95.50 127 ALA A O 1
ATOM 926 N N . SER A 1 128 ? -12.029 -10.226 -5.358 1.00 93.31 128 SER A N 1
ATOM 927 C CA . SER A 1 128 ? -12.033 -11.510 -6.071 1.00 93.31 128 SER A CA 1
ATOM 928 C C . SER A 1 128 ? -10.655 -11.942 -6.572 1.00 93.31 128 SER A C 1
ATOM 930 O O . SER A 1 128 ? -10.476 -13.117 -6.884 1.00 93.31 128 SER A O 1
ATOM 932 N N . ASP A 1 129 ? -9.691 -11.021 -6.644 1.00 89.75 129 ASP A N 1
ATOM 933 C CA . ASP A 1 129 ? -8.328 -11.319 -7.091 1.00 89.75 129 ASP A CA 1
ATOM 934 C C . ASP A 1 129 ? -7.494 -11.995 -5.985 1.00 89.75 129 ASP A C 1
ATOM 936 O O . ASP A 1 129 ? -6.438 -12.578 -6.249 1.00 89.75 129 ASP A O 1
ATOM 940 N N . PHE A 1 130 ? -7.973 -11.968 -4.736 1.00 91.81 130 PHE A N 1
ATOM 941 C CA . PHE A 1 130 ? -7.302 -12.610 -3.613 1.00 91.81 130 PHE A CA 1
ATOM 942 C C . PHE A 1 130 ? -7.359 -14.141 -3.698 1.00 91.81 130 PHE A C 1
ATOM 944 O O . PHE A 1 130 ? -8.414 -14.754 -3.852 1.00 91.81 130 PHE A O 1
ATOM 951 N N . ARG A 1 131 ? -6.212 -14.787 -3.469 1.00 94.06 131 ARG A N 1
ATOM 952 C CA . ARG A 1 131 ? -6.076 -16.255 -3.368 1.00 94.06 131 ARG A CA 1
ATOM 953 C C . ARG A 1 131 ? -6.232 -16.792 -1.939 1.00 94.06 131 ARG A C 1
ATOM 955 O O . ARG A 1 131 ? -6.080 -17.994 -1.716 1.00 94.06 131 ARG A O 1
ATOM 962 N N . ALA A 1 132 ? -6.499 -15.919 -0.967 1.00 92.31 132 ALA A N 1
ATOM 963 C CA . ALA A 1 132 ? -6.663 -16.266 0.441 1.00 92.31 132 ALA A CA 1
ATOM 964 C C . ALA A 1 132 ? -7.641 -15.305 1.148 1.00 92.31 132 ALA A C 1
ATOM 966 O O . ALA A 1 132 ? -7.732 -14.141 0.754 1.00 92.31 132 ALA A O 1
ATOM 967 N N . PRO A 1 133 ? -8.351 -15.749 2.204 1.00 92.94 133 PRO A N 1
ATOM 968 C CA . PRO A 1 133 ? -9.196 -14.865 3.004 1.00 92.94 133 PRO A CA 1
ATOM 969 C C . PRO A 1 133 ? -8.395 -13.745 3.684 1.00 92.94 133 PRO A C 1
ATOM 971 O O . PRO A 1 133 ? -7.315 -13.977 4.227 1.00 92.94 133 PRO A O 1
ATOM 974 N N . THR A 1 134 ? -8.964 -12.541 3.706 1.00 97.12 134 THR A N 1
ATOM 975 C CA . THR A 1 134 ? -8.417 -11.383 4.427 1.00 97.12 134 THR A CA 1
ATOM 976 C C . THR A 1 134 ? -8.847 -11.365 5.894 1.00 97.12 134 THR A C 1
ATOM 978 O O . THR A 1 134 ? -9.829 -12.004 6.272 1.00 97.12 134 THR A O 1
ATOM 981 N N . LEU A 1 135 ? -8.175 -10.552 6.712 1.00 97.62 135 LEU A N 1
ATOM 982 C CA . LEU A 1 135 ? -8.561 -10.238 8.090 1.00 97.62 135 LEU A CA 1
ATOM 983 C C . LEU A 1 135 ? -10.015 -9.758 8.181 1.00 97.62 135 LEU A C 1
ATOM 985 O O . LEU A 1 135 ? -10.750 -10.208 9.056 1.00 97.62 135 LEU A O 1
ATOM 989 N N . ALA A 1 136 ? -10.443 -8.907 7.242 1.00 98.00 136 ALA A N 1
ATOM 990 C CA . ALA A 1 136 ? -11.827 -8.450 7.130 1.00 98.00 136 ALA A CA 1
ATOM 991 C C . ALA A 1 136 ? -12.796 -9.609 6.864 1.00 98.00 136 ALA A C 1
ATOM 993 O O . ALA A 1 136 ? -13.784 -9.763 7.578 1.00 98.00 136 ALA A O 1
ATOM 994 N N . THR A 1 137 ? -12.469 -10.479 5.904 1.00 97.06 137 THR A N 1
ATOM 995 C CA . THR A 1 137 ? -13.283 -11.663 5.586 1.00 97.06 137 THR A CA 1
ATOM 996 C C . THR A 1 137 ? -13.382 -12.613 6.783 1.00 97.06 137 THR A C 1
ATOM 998 O O . THR A 1 137 ? -14.456 -13.131 7.086 1.00 97.06 137 THR A O 1
ATOM 1001 N N . ALA A 1 138 ? -12.268 -12.854 7.479 1.00 97.50 138 ALA A N 1
ATOM 1002 C CA . ALA A 1 138 ? -12.217 -13.732 8.644 1.00 97.50 138 ALA A CA 1
ATOM 1003 C C . ALA A 1 138 ? -13.018 -13.165 9.830 1.00 97.50 138 ALA A C 1
ATOM 1005 O O . ALA A 1 138 ? -13.759 -13.904 10.479 1.00 97.50 138 ALA A O 1
ATOM 1006 N N . ALA A 1 139 ? -12.923 -11.854 10.080 1.00 97.88 139 ALA A N 1
ATOM 1007 C CA . ALA A 1 139 ? -13.719 -11.159 11.089 1.00 97.88 139 ALA A CA 1
ATOM 1008 C C . ALA A 1 139 ? -15.219 -11.231 10.787 1.00 97.88 139 ALA A C 1
ATOM 1010 O O . ALA A 1 139 ? -15.991 -11.664 11.646 1.00 97.88 139 ALA A O 1
ATOM 1011 N N . TYR A 1 140 ? -15.616 -10.908 9.556 1.00 97.31 140 TYR A N 1
ATOM 1012 C CA . TYR A 1 140 ? -17.014 -10.945 9.133 1.00 97.31 140 TYR A CA 1
ATOM 1013 C C . TYR A 1 140 ? -17.615 -12.352 9.260 1.00 97.31 140 TYR A C 1
ATOM 1015 O O . TYR A 1 140 ? -18.664 -12.539 9.871 1.00 97.31 140 TYR A O 1
ATOM 1023 N N . ARG A 1 141 ? -16.894 -13.391 8.806 1.00 96.25 141 ARG A N 1
ATOM 1024 C CA . ARG A 1 141 ? -17.323 -14.799 8.941 1.00 96.25 141 ARG A CA 1
ATOM 1025 C C . ARG A 1 141 ? -17.452 -15.272 10.390 1.00 96.25 141 ARG A C 1
ATOM 1027 O O . ARG A 1 141 ? -18.203 -16.207 10.654 1.00 96.25 141 ARG A O 1
ATOM 1034 N N . LYS A 1 142 ? -16.740 -14.640 11.327 1.00 95.62 142 LYS A N 1
ATOM 1035 C CA . LYS A 1 142 ? -16.871 -14.894 12.769 1.00 95.62 142 LYS A CA 1
ATOM 1036 C C . LYS A 1 142 ? -18.066 -14.149 13.395 1.00 95.62 142 LYS A C 1
ATOM 1038 O O . LYS A 1 142 ? -18.329 -14.308 14.584 1.00 95.62 142 LYS A O 1
ATOM 1043 N N . GLY A 1 143 ? -18.803 -13.359 12.615 1.00 95.62 143 GLY A N 1
ATOM 1044 C CA . GLY A 1 143 ? -19.938 -12.562 13.082 1.00 95.62 143 GLY A CA 1
ATOM 1045 C C . GLY A 1 143 ? -19.531 -11.249 13.753 1.00 95.62 143 GLY A C 1
ATOM 1046 O O . GLY A 1 143 ? -20.309 -10.700 14.532 1.00 95.62 143 GLY A O 1
ATOM 1047 N N . LEU A 1 144 ? -18.311 -10.763 13.501 1.00 96.88 144 LEU A N 1
ATOM 1048 C CA . LEU A 1 144 ? -17.893 -9.421 13.902 1.00 96.88 144 LEU A CA 1
ATOM 1049 C C . LEU A 1 144 ? -18.398 -8.397 12.883 1.00 96.88 144 LEU A C 1
ATOM 1051 O O . LEU A 1 144 ? -18.391 -8.679 11.689 1.00 96.88 144 LEU A O 1
ATOM 1055 N N . LEU A 1 145 ? -18.754 -7.198 13.352 1.00 97.81 145 LEU A N 1
ATOM 1056 C CA . LEU A 1 145 ? -19.086 -6.093 12.453 1.00 97.81 145 LEU A CA 1
ATOM 1057 C C . LEU A 1 145 ? -17.814 -5.521 11.819 1.00 97.81 145 LEU A C 1
ATOM 1059 O O . LEU A 1 145 ? -16.862 -5.198 12.538 1.00 97.81 145 LEU A O 1
ATOM 1063 N N . VAL A 1 146 ? -17.797 -5.360 10.499 1.00 98.56 146 VAL A N 1
ATOM 1064 C CA . VAL A 1 146 ? -16.626 -4.918 9.735 1.00 98.56 146 VAL A CA 1
ATOM 1065 C C . VAL A 1 146 ? -16.955 -3.700 8.876 1.00 98.56 146 VAL A C 1
ATOM 1067 O O . VAL A 1 146 ? -17.882 -3.716 8.070 1.00 98.56 146 VAL A O 1
ATOM 1070 N N . GLY A 1 147 ? -16.155 -2.648 9.035 1.00 98.50 147 GLY A N 1
ATOM 1071 C CA . GLY A 1 147 ? -16.142 -1.471 8.178 1.00 98.50 147 GLY A CA 1
ATOM 1072 C C . GLY A 1 147 ? -14.822 -1.344 7.415 1.00 98.50 147 GLY A C 1
ATOM 1073 O O . GLY A 1 147 ? -13.764 -1.695 7.936 1.00 98.50 147 GLY A O 1
ATOM 1074 N N . SER A 1 148 ? -14.862 -0.801 6.203 1.00 98.69 148 SER A N 1
ATOM 1075 C CA . SER A 1 148 ? -13.683 -0.453 5.410 1.00 98.69 148 SER A CA 1
ATOM 1076 C C . SER A 1 148 ? -13.920 0.842 4.648 1.00 98.69 148 SER A C 1
ATOM 1078 O O . SER A 1 148 ? -14.905 0.956 3.921 1.00 98.69 148 SER A O 1
ATOM 1080 N N . VAL A 1 149 ? -13.006 1.799 4.795 1.00 98.75 149 VAL A N 1
ATOM 1081 C CA . VAL A 1 149 ? -13.014 3.078 4.089 1.00 98.75 149 VAL A CA 1
ATOM 1082 C C . VAL A 1 149 ? -11.728 3.214 3.283 1.00 98.75 149 VAL A C 1
ATOM 1084 O O . VAL A 1 149 ? -10.637 3.387 3.822 1.00 98.75 149 VAL A O 1
ATOM 1087 N N . PHE A 1 150 ? -11.887 3.136 1.967 1.00 97.88 150 PHE A N 1
ATOM 1088 C CA . PHE A 1 150 ? -10.868 3.332 0.942 1.00 97.88 150 PHE A CA 1
ATOM 1089 C C . PHE A 1 150 ? -9.675 2.365 1.001 1.00 97.88 150 PHE A C 1
ATOM 1091 O O . PHE A 1 150 ? -8.631 2.633 0.413 1.00 97.88 150 PHE A O 1
ATOM 1098 N N . TRP A 1 151 ? -9.807 1.228 1.693 1.00 98.56 151 TRP A N 1
ATOM 1099 C CA . TRP A 1 151 ? -8.738 0.230 1.737 1.00 98.56 151 TRP A CA 1
ATOM 1100 C C . TRP A 1 151 ? -8.514 -0.401 0.345 1.00 98.56 151 TRP A C 1
ATOM 1102 O O . TRP A 1 151 ? -9.502 -0.776 -0.304 1.00 98.56 151 TRP A O 1
ATOM 1112 N N . PRO A 1 152 ? -7.259 -0.570 -0.116 1.00 97.50 152 PRO A N 1
ATOM 1113 C CA . PRO A 1 152 ? -6.961 -1.116 -1.440 1.00 97.50 152 PRO A CA 1
ATOM 1114 C C . PRO A 1 152 ? -7.516 -2.521 -1.682 1.00 97.50 152 PRO A C 1
ATOM 1116 O O . PRO A 1 152 ? -7.596 -3.343 -0.768 1.00 97.50 152 PRO A O 1
ATOM 1119 N N . ALA A 1 153 ? -7.853 -2.810 -2.940 1.00 95.44 153 ALA A N 1
ATOM 1120 C CA . ALA A 1 153 ? -8.334 -4.119 -3.395 1.00 95.44 153 ALA A CA 1
ATOM 1121 C C . ALA A 1 153 ? -9.600 -4.640 -2.667 1.00 95.44 153 ALA A C 1
ATOM 1123 O O . ALA A 1 153 ? -9.777 -5.842 -2.479 1.00 95.44 153 ALA A O 1
ATOM 1124 N N . THR A 1 154 ? -10.497 -3.747 -2.230 1.00 96.69 154 THR A N 1
ATOM 1125 C CA . THR A 1 154 ? -11.720 -4.125 -1.490 1.00 96.69 154 THR A CA 1
ATOM 1126 C C . THR A 1 154 ? -13.018 -4.035 -2.293 1.00 96.69 154 THR A C 1
ATOM 1128 O O . THR A 1 154 ? -14.088 -4.275 -1.731 1.00 96.69 154 THR A O 1
ATOM 1131 N N . VAL A 1 155 ? -12.975 -3.747 -3.601 1.00 97.31 155 VAL A N 1
ATOM 1132 C CA . VAL A 1 155 ? -14.197 -3.750 -4.425 1.00 97.31 155 VAL A CA 1
ATOM 1133 C C . VAL A 1 155 ? -14.832 -5.142 -4.397 1.00 97.31 155 VAL A C 1
ATOM 1135 O O . VAL A 1 155 ? -14.174 -6.145 -4.679 1.00 97.31 155 VAL A O 1
ATOM 1138 N N . GLY A 1 156 ? -16.123 -5.194 -4.061 1.00 95.94 156 GLY A N 1
ATOM 1139 C CA . GLY A 1 156 ? -16.895 -6.436 -3.971 1.00 95.94 156 GLY A CA 1
ATOM 1140 C C . GLY A 1 156 ? -16.682 -7.238 -2.683 1.00 95.94 156 GLY A C 1
ATOM 1141 O O . GLY A 1 156 ? -17.139 -8.375 -2.605 1.00 95.94 156 GLY A O 1
ATOM 1142 N N . LEU A 1 157 ? -15.996 -6.685 -1.678 1.00 95.12 157 LEU A N 1
ATOM 1143 C CA . LEU A 1 157 ? -15.869 -7.331 -0.375 1.00 95.12 157 LEU A CA 1
ATOM 1144 C C . LEU A 1 157 ? -17.210 -7.287 0.385 1.00 95.12 157 LEU A C 1
ATOM 1146 O O . LEU A 1 157 ? -17.751 -6.216 0.643 1.00 95.12 157 LEU A O 1
ATOM 1150 N N . GLU A 1 158 ? -17.734 -8.446 0.778 1.00 93.06 158 GLU A N 1
ATOM 1151 C CA . GLU A 1 158 ? -18.992 -8.545 1.532 1.00 93.06 158 GLU A CA 1
ATOM 1152 C C . GLU A 1 158 ? -18.755 -8.273 3.030 1.00 93.06 158 GLU A C 1
ATOM 1154 O O . GLU A 1 158 ? -18.282 -9.148 3.757 1.00 93.06 158 GLU A O 1
ATOM 1159 N N . ILE A 1 159 ? -19.049 -7.047 3.477 1.00 96.00 159 ILE A N 1
ATOM 1160 C CA . ILE A 1 159 ? -18.916 -6.558 4.865 1.00 96.00 159 ILE A CA 1
ATOM 1161 C C . ILE A 1 159 ? -20.034 -5.552 5.207 1.00 96.00 159 ILE A C 1
ATOM 1163 O O . ILE A 1 159 ? -20.792 -5.143 4.331 1.00 96.00 159 ILE A O 1
ATOM 1167 N N . ASP A 1 160 ? -20.139 -5.136 6.474 1.00 97.38 160 ASP A N 1
ATOM 1168 C CA . ASP A 1 160 ? -21.247 -4.300 6.970 1.00 97.38 160 ASP A CA 1
ATOM 1169 C C . ASP A 1 160 ? -21.208 -2.841 6.489 1.00 97.38 160 ASP A C 1
ATOM 1171 O O . ASP A 1 160 ? -22.256 -2.224 6.302 1.00 97.38 160 ASP A O 1
ATOM 1175 N N . ALA A 1 161 ? -20.013 -2.275 6.303 1.00 98.06 161 ALA A N 1
ATOM 1176 C CA . ALA A 1 161 ? -19.829 -0.940 5.739 1.00 98.06 161 ALA A CA 1
ATOM 1177 C C . ALA A 1 161 ? -18.603 -0.913 4.820 1.00 98.06 161 ALA A C 1
ATOM 1179 O O . ALA A 1 161 ? -17.475 -1.060 5.282 1.00 98.06 161 ALA A O 1
ATOM 1180 N N . LEU A 1 162 ? -18.808 -0.704 3.525 1.00 98.50 162 LEU A N 1
ATOM 1181 C CA . LEU A 1 162 ? -17.749 -0.642 2.526 1.00 98.50 162 LEU A CA 1
ATOM 1182 C C . LEU A 1 162 ? -17.802 0.697 1.792 1.00 98.50 162 LEU A C 1
ATOM 1184 O O . LEU A 1 162 ? -18.822 1.058 1.218 1.00 98.50 162 LEU A O 1
ATOM 1188 N N . VAL A 1 163 ? -16.668 1.384 1.751 1.00 98.44 163 VAL A N 1
ATOM 1189 C CA . VAL A 1 163 ? -16.330 2.372 0.727 1.00 98.44 163 VAL A CA 1
ATOM 1190 C C . VAL A 1 163 ? -15.039 1.864 0.097 1.00 98.44 163 VAL A C 1
ATOM 1192 O O . VAL A 1 163 ? -13.999 1.959 0.745 1.00 98.44 163 VAL A O 1
ATOM 1195 N N . PRO A 1 164 ? -15.057 1.244 -1.092 1.00 97.50 164 PRO A N 1
ATOM 1196 C CA . PRO A 1 164 ? -13.841 0.674 -1.651 1.00 97.50 164 PRO A CA 1
ATOM 1197 C C . PRO A 1 164 ? -12.958 1.771 -2.253 1.00 97.50 164 PRO A C 1
ATOM 1199 O O . PRO A 1 164 ? -13.429 2.853 -2.593 1.00 97.50 164 PRO A O 1
ATOM 1202 N N . GLU A 1 165 ? -11.672 1.500 -2.441 1.00 95.31 165 GLU A N 1
ATOM 1203 C CA . GLU A 1 165 ? -10.857 2.355 -3.302 1.00 95.31 165 GLU A CA 1
ATOM 1204 C C . GLU A 1 165 ? -11.157 2.051 -4.777 1.00 95.31 165 GLU A C 1
ATOM 1206 O O . GLU A 1 165 ? -10.919 0.939 -5.252 1.00 95.31 165 GLU A O 1
ATOM 1211 N N . PHE A 1 166 ? -11.682 3.037 -5.509 1.00 94.31 166 PHE A N 1
ATOM 1212 C CA . PHE A 1 166 ? -11.998 2.876 -6.927 1.00 94.31 166 PHE A CA 1
ATOM 1213 C C . PHE A 1 166 ? -12.019 4.205 -7.697 1.00 94.31 166 PHE A C 1
ATOM 1215 O O . PHE A 1 166 ? -12.385 5.252 -7.159 1.00 94.31 166 PHE A O 1
ATOM 1222 N N . TRP A 1 167 ? -11.660 4.138 -8.982 1.00 91.69 167 TRP A N 1
ATOM 1223 C CA . TRP A 1 167 ? -11.864 5.179 -9.994 1.00 91.69 167 TRP A CA 1
ATOM 1224 C C . TRP A 1 167 ? -11.848 4.573 -11.396 1.00 91.69 167 TRP A C 1
ATOM 1226 O O . TRP A 1 167 ? -11.380 3.453 -11.602 1.00 91.69 167 TRP A O 1
ATOM 1236 N N . ARG A 1 168 ? -12.307 5.327 -12.400 1.00 87.31 168 ARG A N 1
ATOM 1237 C CA . ARG A 1 168 ? -12.115 4.911 -13.793 1.00 87.31 168 ARG A CA 1
ATOM 1238 C C . ARG A 1 168 ? -10.670 5.124 -14.210 1.00 87.31 168 ARG A C 1
ATOM 1240 O O . ARG A 1 168 ? -10.175 6.243 -14.221 1.00 87.31 168 ARG A O 1
ATOM 1247 N N . SER A 1 169 ? -10.035 4.051 -14.651 1.00 77.81 169 SER A N 1
ATOM 1248 C CA . SER A 1 169 ? -8.800 4.056 -15.431 1.00 77.81 169 SER A CA 1
ATOM 1249 C C . SER A 1 169 ? -8.617 5.274 -16.344 1.00 77.81 169 SER A C 1
ATOM 1251 O O . SER A 1 169 ? -9.486 5.594 -17.153 1.00 77.81 169 SER A O 1
ATOM 1253 N N . GLY A 1 170 ? -7.466 5.943 -16.238 1.00 68.56 170 GLY A N 1
ATOM 1254 C CA . GLY A 1 170 ? -7.154 7.128 -17.044 1.00 68.56 170 GLY A CA 1
ATOM 1255 C C . GLY A 1 170 ? -7.863 8.417 -16.605 1.00 68.56 170 GLY A C 1
ATOM 1256 O O . GLY A 1 170 ? -7.630 9.462 -17.213 1.00 68.56 170 GLY A O 1
ATOM 1257 N N . SER A 1 171 ? -8.675 8.383 -15.544 1.00 65.62 171 SER A N 1
ATOM 1258 C CA . SER A 1 171 ? -9.289 9.567 -14.943 1.00 65.62 171 SER A CA 1
ATOM 1259 C C . SER A 1 171 ? -9.281 9.528 -13.413 1.00 65.62 171 SER A C 1
ATOM 1261 O O . SER A 1 171 ? -9.372 8.478 -12.798 1.00 65.62 171 SER A O 1
ATOM 1263 N N . LYS A 1 172 ? -9.197 10.702 -12.792 1.00 75.12 172 LYS A N 1
ATOM 1264 C CA . LYS A 1 172 ? -9.653 10.946 -11.417 1.00 75.12 172 LYS A CA 1
ATOM 1265 C C . LYS A 1 172 ? -10.713 12.044 -11.488 1.00 75.12 172 LYS A C 1
ATOM 1267 O O . LYS A 1 172 ? -10.516 13.158 -11.011 1.00 75.12 172 LYS A O 1
ATOM 1272 N N . HIS A 1 173 ? -11.751 11.786 -12.280 1.00 86.38 173 HIS A N 1
ATOM 1273 C CA . HIS A 1 173 ? -12.730 12.803 -12.655 1.00 86.38 173 HIS A CA 1
ATOM 1274 C C . HIS A 1 173 ? -13.782 12.925 -11.545 1.00 86.38 173 HIS A C 1
ATOM 1276 O O . HIS A 1 173 ? -14.170 11.898 -10.998 1.00 86.38 173 HIS A O 1
ATOM 1282 N N . PRO A 1 174 ? -14.335 14.115 -11.245 1.00 87.81 174 PRO A N 1
ATOM 1283 C CA . PRO A 1 174 ? -15.367 14.255 -10.209 1.00 87.81 174 PRO A CA 1
ATOM 1284 C C . PRO A 1 174 ? -16.573 13.313 -10.377 1.00 87.81 174 PRO A C 1
ATOM 1286 O O . PRO A 1 174 ? -17.161 12.858 -9.406 1.00 87.81 174 PRO A O 1
ATOM 1289 N N . ALA A 1 175 ? -16.900 12.948 -11.620 1.00 88.69 175 ALA A N 1
ATOM 1290 C CA . ALA A 1 175 ? -17.950 11.970 -11.936 1.00 88.69 175 ALA A CA 1
ATOM 1291 C C . ALA A 1 175 ? -17.627 10.515 -11.525 1.00 88.69 175 ALA A C 1
ATOM 1293 O O . ALA A 1 175 ? -18.487 9.653 -11.671 1.00 88.69 175 ALA A O 1
ATOM 1294 N N . ASP A 1 176 ? -16.411 10.214 -11.062 1.00 90.94 176 ASP A N 1
ATOM 1295 C CA . ASP A 1 176 ? -16.075 8.916 -10.460 1.00 90.94 176 ASP A CA 1
ATOM 1296 C C . ASP A 1 176 ? -16.742 8.741 -9.091 1.00 90.94 176 ASP A C 1
ATOM 1298 O O . ASP A 1 176 ? -16.919 7.608 -8.651 1.00 90.94 176 ASP A O 1
ATOM 1302 N N . LEU A 1 177 ? -17.201 9.835 -8.466 1.00 93.06 177 LEU A N 1
ATOM 1303 C CA . LEU A 1 177 ? -17.957 9.784 -7.217 1.00 93.06 177 LEU A CA 1
ATOM 1304 C C . LEU A 1 177 ? -19.214 8.914 -7.336 1.00 93.06 177 LEU A C 1
ATOM 1306 O O . LEU A 1 177 ? -19.493 8.140 -6.434 1.00 93.06 177 LEU A O 1
ATOM 1310 N N . GLU A 1 178 ? -19.944 8.986 -8.452 1.00 92.44 178 GLU A N 1
ATOM 1311 C CA . GLU A 1 178 ? -21.158 8.180 -8.666 1.00 92.44 178 GLU A CA 1
ATOM 1312 C C . GLU A 1 178 ? -20.857 6.679 -8.756 1.00 92.44 178 GLU A C 1
ATOM 1314 O O . GLU A 1 178 ? -21.607 5.844 -8.248 1.00 92.44 178 GLU A O 1
ATOM 1319 N N . LEU A 1 179 ? -19.726 6.320 -9.371 1.00 92.31 179 LEU A N 1
ATOM 1320 C CA . LEU A 1 179 ? -19.273 4.931 -9.406 1.00 92.31 179 LEU A CA 1
ATOM 1321 C C . LEU A 1 179 ? -18.850 4.474 -8.016 1.00 92.31 179 LEU A C 1
ATOM 1323 O O . LEU A 1 179 ? -19.236 3.391 -7.590 1.00 92.31 179 LEU A O 1
ATOM 1327 N N . LEU A 1 180 ? -18.107 5.315 -7.296 1.00 95.06 180 LEU A N 1
ATOM 1328 C CA . LEU A 1 180 ? -17.708 5.028 -5.928 1.00 95.06 180 LEU A CA 1
ATOM 1329 C C . LEU A 1 180 ? -18.927 4.828 -5.016 1.00 95.06 180 LEU A C 1
ATOM 1331 O O . LEU A 1 180 ? -18.964 3.838 -4.291 1.00 95.06 180 LEU A O 1
ATOM 1335 N N . ARG A 1 181 ? -19.953 5.686 -5.106 1.00 95.38 181 ARG A N 1
ATOM 1336 C CA . ARG A 1 181 ? -21.239 5.511 -4.406 1.00 95.38 181 ARG A CA 1
ATOM 1337 C C . ARG A 1 181 ? -21.881 4.171 -4.730 1.00 95.38 181 ARG A C 1
ATOM 1339 O O . ARG A 1 181 ? -22.241 3.435 -3.823 1.00 95.38 181 ARG A O 1
ATOM 1346 N N . THR A 1 182 ? -21.971 3.842 -6.018 1.00 95.31 182 THR A N 1
ATOM 1347 C CA . THR A 1 182 ? -22.596 2.597 -6.497 1.00 95.31 182 THR A CA 1
ATOM 1348 C C . THR A 1 182 ? -21.883 1.348 -5.971 1.00 95.31 182 THR A C 1
ATOM 1350 O O . THR A 1 182 ? -22.519 0.328 -5.730 1.00 95.31 182 THR A O 1
ATOM 1353 N N . LEU A 1 183 ? -20.560 1.415 -5.813 1.00 96.44 183 LEU A N 1
ATOM 1354 C CA . LEU A 1 183 ? -19.737 0.316 -5.302 1.00 96.44 183 LEU A CA 1
ATOM 1355 C C . LEU A 1 183 ? -19.665 0.268 -3.768 1.00 96.44 183 LEU A C 1
ATOM 1357 O O . LEU A 1 183 ? -19.099 -0.678 -3.220 1.00 96.44 183 LEU A O 1
ATOM 1361 N N . SER A 1 184 ? -20.189 1.284 -3.085 1.00 97.81 184 SER A N 1
ATOM 1362 C CA . SER A 1 184 ? -20.179 1.393 -1.627 1.00 97.81 184 SER A CA 1
ATOM 1363 C C . SER A 1 184 ? -21.461 0.833 -1.013 1.00 97.81 184 SER A C 1
ATOM 1365 O O . SER A 1 184 ? -22.442 0.571 -1.708 1.00 97.81 184 SER A O 1
ATOM 1367 N N . SER A 1 185 ? -21.467 0.652 0.308 1.00 97.19 185 SER A N 1
ATOM 1368 C CA . SER A 1 185 ? -22.674 0.280 1.047 1.00 97.19 185 SER A CA 1
ATOM 1369 C C . SER A 1 185 ? -23.805 1.274 0.786 1.00 97.19 185 SER A C 1
ATOM 1371 O O . SER A 1 185 ? -23.614 2.489 0.872 1.00 97.19 185 SER A O 1
ATOM 1373 N N . GLU A 1 186 ? -24.986 0.735 0.491 1.00 95.69 186 GLU A N 1
ATOM 1374 C CA . GLU A 1 186 ? -26.171 1.508 0.123 1.00 95.69 186 GLU A CA 1
ATOM 1375 C C . GLU A 1 186 ? -26.500 2.583 1.171 1.00 95.69 186 GLU A C 1
ATOM 1377 O O . GLU A 1 186 ? -26.521 2.311 2.373 1.00 95.69 186 GLU A O 1
ATOM 1382 N N . GLY A 1 187 ? -26.747 3.811 0.708 1.00 95.25 187 GLY A N 1
ATOM 1383 C CA . GLY A 1 187 ? -27.133 4.949 1.544 1.00 95.25 187 GLY A CA 1
ATOM 1384 C C . GLY A 1 187 ? -25.992 5.610 2.324 1.00 95.25 187 GLY A C 1
ATOM 1385 O O . GLY A 1 187 ? -26.197 6.678 2.897 1.00 95.25 187 GLY A O 1
ATOM 1386 N N . LEU A 1 188 ? -24.791 5.016 2.372 1.00 96.75 188 LEU A N 1
ATOM 1387 C CA . LEU A 1 188 ? -23.715 5.499 3.243 1.00 96.75 188 LEU A CA 1
ATOM 1388 C C . LEU A 1 188 ? -23.254 6.917 2.884 1.00 96.75 188 LEU A C 1
ATOM 1390 O O . LEU A 1 188 ? -23.028 7.731 3.777 1.00 96.75 188 LEU A O 1
ATOM 1394 N N . PHE A 1 189 ? -23.125 7.231 1.594 1.00 97.50 189 PHE A N 1
ATOM 1395 C CA . PHE A 1 189 ? -22.729 8.576 1.183 1.00 97.50 189 PHE A CA 1
ATOM 1396 C C . PHE A 1 189 ? -23.826 9.598 1.492 1.00 97.50 189 PHE A C 1
ATOM 1398 O O . PHE A 1 189 ? -23.526 10.671 2.003 1.00 97.50 189 PHE A O 1
ATOM 1405 N N . GLU A 1 190 ? -25.091 9.262 1.241 1.00 97.25 190 GLU A N 1
ATOM 1406 C CA . GLU A 1 190 ? -26.234 10.135 1.513 1.00 97.25 190 GLU A CA 1
ATOM 1407 C C . GLU A 1 190 ? -26.368 10.434 3.011 1.00 97.25 190 GLU A C 1
ATOM 1409 O O . GLU A 1 190 ? -26.647 11.571 3.396 1.00 97.25 190 GLU A O 1
ATOM 1414 N N . GLU A 1 191 ? -26.144 9.431 3.865 1.00 97.44 191 GLU A N 1
ATOM 1415 C CA . GLU A 1 191 ? -26.123 9.608 5.317 1.00 97.44 191 GLU A CA 1
ATOM 1416 C C . GLU A 1 191 ? -25.024 10.591 5.749 1.00 97.44 191 GLU A C 1
ATOM 1418 O O . GLU A 1 191 ? -25.290 11.502 6.538 1.00 97.44 191 GLU A O 1
ATOM 1423 N N . VAL A 1 192 ? -23.806 10.430 5.219 1.00 97.75 192 VAL A N 1
ATOM 1424 C CA . VAL A 1 192 ? -22.656 11.288 5.552 1.00 97.75 192 VAL A CA 1
ATOM 1425 C C . VAL A 1 192 ? -22.877 12.713 5.063 1.00 97.75 192 VAL A C 1
ATOM 1427 O O . VAL A 1 192 ? -22.730 13.660 5.828 1.00 97.75 192 VAL A O 1
ATOM 1430 N N . GLU A 1 193 ? -23.288 12.891 3.814 1.00 97.81 193 GLU A N 1
ATOM 1431 C CA . GLU A 1 193 ? -23.547 14.214 3.241 1.00 97.81 193 GLU A CA 1
ATOM 1432 C C . GLU A 1 193 ? -24.711 14.924 3.928 1.00 97.81 193 GLU A C 1
ATOM 1434 O O . GLU A 1 193 ? -24.668 16.138 4.133 1.00 97.81 193 GLU A O 1
ATOM 1439 N N . GLY A 1 194 ? -25.732 14.170 4.343 1.00 97.56 194 GLY A N 1
ATOM 1440 C CA . GLY A 1 194 ? -26.819 14.680 5.169 1.00 97.56 194 GLY A CA 1
ATOM 1441 C C . GLY A 1 194 ? -26.332 15.175 6.533 1.00 97.56 194 GLY A C 1
ATOM 1442 O O . GLY A 1 194 ? -26.780 16.227 6.991 1.00 97.56 194 GLY A O 1
ATOM 1443 N N . ALA A 1 195 ? -25.394 14.459 7.161 1.00 95.88 195 ALA A N 1
ATOM 1444 C CA . ALA A 1 195 ? -24.785 14.862 8.427 1.00 95.88 195 ALA A CA 1
ATOM 1445 C C . ALA A 1 195 ? -23.856 16.083 8.279 1.00 95.88 195 ALA A C 1
ATOM 1447 O O . ALA A 1 195 ? -23.851 16.954 9.151 1.00 95.88 195 ALA A O 1
ATOM 1448 N N . LEU A 1 196 ? -23.110 16.175 7.174 1.00 96.00 196 LEU A N 1
ATOM 1449 C CA . LEU A 1 196 ? -22.213 17.297 6.868 1.00 96.00 196 LEU A CA 1
ATOM 1450 C C . LEU A 1 196 ? -22.957 18.550 6.377 1.00 96.00 196 LEU A C 1
ATOM 1452 O O . LEU A 1 196 ? -22.473 19.671 6.538 1.00 96.00 196 LEU A O 1
ATOM 1456 N N . GLY A 1 197 ? -24.127 18.379 5.760 1.00 97.06 197 GLY A N 1
ATOM 1457 C CA . GLY A 1 197 ? -24.888 19.459 5.128 1.00 97.06 197 GLY A CA 1
ATOM 1458 C C . GLY A 1 197 ? -24.331 19.912 3.772 1.00 97.06 197 GLY A C 1
ATOM 1459 O O . GLY A 1 197 ? -24.756 20.948 3.255 1.00 97.06 197 GLY A O 1
ATOM 1460 N N . HIS A 1 198 ? -23.393 19.164 3.188 1.00 95.06 198 HIS A N 1
ATOM 1461 C CA . HIS A 1 198 ? -22.835 19.407 1.858 1.00 95.06 198 HIS A CA 1
ATOM 1462 C C . HIS A 1 198 ? -22.390 18.087 1.206 1.00 95.06 198 HIS A C 1
ATOM 1464 O O . HIS A 1 198 ? -22.114 17.122 1.922 1.00 95.06 198 HIS A O 1
ATOM 1470 N N . PRO A 1 199 ? -22.299 18.026 -0.137 1.00 94.94 199 PRO A N 1
ATOM 1471 C CA . PRO A 1 199 ? -21.806 16.834 -0.809 1.00 94.94 199 PRO A CA 1
ATOM 1472 C C . PRO A 1 199 ? -20.296 16.650 -0.612 1.00 94.94 199 PRO A C 1
ATOM 1474 O O . PRO A 1 199 ? -19.556 17.628 -0.457 1.00 94.94 199 PRO A O 1
ATOM 1477 N N . LEU A 1 200 ? -19.851 15.398 -0.667 1.00 95.62 200 LEU A N 1
ATOM 1478 C CA . LEU A 1 200 ? -18.452 15.013 -0.829 1.00 95.62 200 LEU A CA 1
ATOM 1479 C C . LEU A 1 200 ? -18.011 15.267 -2.276 1.00 95.62 200 LEU A C 1
ATOM 1481 O O . LEU A 1 200 ? -18.829 15.263 -3.202 1.00 95.62 200 LEU A O 1
ATOM 1485 N N . VAL A 1 201 ? -16.712 15.467 -2.493 1.00 93.50 201 VAL A N 1
ATOM 1486 C CA . VAL A 1 201 ? -16.151 15.750 -3.818 1.00 93.50 201 VAL A CA 1
ATOM 1487 C C . VAL A 1 201 ? -15.055 14.745 -4.151 1.00 93.50 201 VAL A C 1
ATOM 1489 O O . VAL A 1 201 ? -14.151 14.502 -3.367 1.00 93.50 201 VAL A O 1
ATOM 1492 N N . TYR A 1 202 ? -15.114 14.159 -5.349 1.00 92.31 202 TYR A N 1
ATOM 1493 C CA . TYR A 1 202 ? -14.056 13.268 -5.822 1.00 92.31 202 TYR A CA 1
ATOM 1494 C C . TYR A 1 202 ? -12.960 14.044 -6.579 1.00 92.31 202 TYR A C 1
ATOM 1496 O O . TYR A 1 202 ? -13.304 14.889 -7.415 1.00 92.31 202 TYR A O 1
ATOM 1504 N N . PRO A 1 203 ? -11.662 13.724 -6.395 1.00 93.38 203 PRO A N 1
ATOM 1505 C CA . PRO A 1 203 ? -11.104 12.703 -5.492 1.00 93.38 203 PRO A CA 1
ATOM 1506 C C . PRO A 1 203 ? -11.278 13.032 -4.012 1.00 93.38 203 PRO A C 1
ATOM 1508 O O . PRO A 1 203 ? -11.017 14.162 -3.617 1.00 93.38 203 PRO A O 1
ATOM 1511 N N . LEU A 1 204 ? -11.660 12.023 -3.219 1.00 95.50 204 LEU A N 1
ATOM 1512 C CA . LEU A 1 204 ? -11.826 12.181 -1.774 1.00 95.50 204 LEU A CA 1
ATOM 1513 C C . LEU A 1 204 ? -10.481 12.500 -1.119 1.00 95.50 204 LEU A C 1
ATOM 1515 O O . LEU A 1 204 ? -9.531 11.715 -1.243 1.00 95.50 204 LEU A O 1
ATOM 1519 N N . THR A 1 205 ? -10.442 13.604 -0.383 1.00 96.88 205 THR A N 1
ATOM 1520 C CA . THR A 1 205 ? -9.347 13.967 0.526 1.00 96.88 205 THR A CA 1
ATOM 1521 C C . THR A 1 205 ? -9.294 13.033 1.736 1.00 96.88 205 THR A C 1
ATOM 1523 O O . THR A 1 205 ? -10.279 12.365 2.066 1.00 96.88 205 THR A O 1
ATOM 1526 N N . ASP A 1 206 ? -8.169 13.012 2.453 1.00 98.56 206 ASP A N 1
ATOM 1527 C CA . ASP A 1 206 ? -8.062 12.244 3.700 1.00 98.56 206 ASP A CA 1
ATOM 1528 C C . ASP A 1 206 ? -9.021 12.751 4.794 1.00 98.56 206 ASP A C 1
ATOM 1530 O O . ASP A 1 206 ? -9.516 11.960 5.601 1.00 98.56 206 ASP A O 1
ATOM 1534 N N . ALA A 1 207 ? -9.374 14.040 4.769 1.00 98.38 207 ALA A N 1
ATOM 1535 C CA . ALA A 1 207 ? -10.415 14.603 5.629 1.00 98.38 207 ALA A CA 1
ATOM 1536 C C . ALA A 1 207 ? -11.800 14.015 5.301 1.00 98.38 207 ALA A C 1
ATOM 1538 O O . ALA A 1 207 ? -12.498 13.553 6.198 1.00 98.38 207 ALA A O 1
ATOM 1539 N N . GLU A 1 208 ? -12.186 13.941 4.023 1.00 98.06 208 GLU A N 1
ATOM 1540 C CA . GLU A 1 208 ? -13.469 13.351 3.600 1.00 98.06 208 GLU A CA 1
ATOM 1541 C C . GLU A 1 208 ? -13.547 11.841 3.874 1.00 98.06 208 GLU A C 1
ATOM 1543 O O . GLU A 1 208 ? -14.592 11.329 4.280 1.00 98.06 208 GLU A O 1
ATOM 1548 N N . ARG A 1 209 ? -12.433 11.113 3.721 1.00 98.62 209 ARG A N 1
ATOM 1549 C CA . ARG A 1 209 ? -12.340 9.703 4.152 1.00 98.62 209 ARG A CA 1
ATOM 1550 C C . ARG A 1 209 ? -12.488 9.571 5.658 1.00 98.62 209 ARG A C 1
ATOM 1552 O O . ARG A 1 209 ? -13.104 8.619 6.143 1.00 98.62 209 ARG A O 1
ATOM 1559 N N . THR A 1 210 ? -11.955 10.533 6.403 1.00 98.81 210 THR A N 1
ATOM 1560 C CA . THR A 1 210 ? -12.135 10.584 7.849 1.00 98.81 210 THR A CA 1
ATOM 1561 C C . THR A 1 210 ? -13.595 10.862 8.195 1.00 98.81 210 THR A C 1
ATOM 1563 O O . THR A 1 210 ? -14.124 10.139 9.029 1.00 98.81 210 THR A O 1
ATOM 1566 N N . GLU A 1 211 ? -14.312 11.756 7.505 1.00 98.62 211 GLU A N 1
ATOM 1567 C CA . GLU A 1 211 ? -15.762 11.945 7.728 1.00 98.62 211 GLU A CA 1
ATOM 1568 C C . GLU A 1 211 ? -16.559 10.646 7.541 1.00 98.62 211 GLU A C 1
ATOM 1570 O O . GLU A 1 211 ? -17.339 10.260 8.416 1.00 98.62 211 GLU A O 1
ATOM 1575 N N . LEU A 1 212 ? -16.310 9.918 6.445 1.00 98.62 212 LEU A N 1
ATOM 1576 C CA . LEU A 1 212 ? -16.908 8.597 6.203 1.00 98.62 212 LEU A CA 1
ATOM 1577 C C . LEU A 1 212 ? -16.600 7.630 7.361 1.00 98.62 212 LEU A C 1
ATOM 1579 O O . LEU A 1 212 ? -17.484 6.932 7.860 1.00 98.62 212 LEU A O 1
ATOM 1583 N N . THR A 1 213 ? -15.355 7.629 7.838 1.00 98.75 213 THR A N 1
ATOM 1584 C CA . THR A 1 213 ? -14.890 6.797 8.959 1.00 98.75 213 THR A CA 1
ATOM 1585 C C . THR A 1 213 ? -15.587 7.153 10.272 1.00 98.75 213 THR A C 1
ATOM 1587 O O . THR A 1 213 ? -16.067 6.259 10.971 1.00 98.75 213 THR A O 1
ATOM 1590 N N . LEU A 1 214 ? -15.670 8.440 10.621 1.00 98.75 214 LEU A N 1
ATOM 1591 C CA . LEU A 1 214 ? -16.315 8.912 11.849 1.00 98.75 214 LEU A CA 1
ATOM 1592 C C . LEU A 1 214 ? -17.810 8.580 11.851 1.00 98.75 214 LEU A C 1
ATOM 1594 O O . LEU A 1 214 ? -18.354 8.162 12.880 1.00 98.75 214 LEU A O 1
ATOM 1598 N N . HIS A 1 215 ? -18.464 8.692 10.695 1.00 98.44 215 HIS A N 1
ATOM 1599 C CA . HIS A 1 215 ? -19.863 8.310 10.538 1.00 98.44 215 HIS A CA 1
ATOM 1600 C C . HIS A 1 215 ? -20.076 6.806 10.729 1.00 98.44 215 HIS A C 1
ATOM 1602 O O . HIS A 1 215 ? -20.961 6.402 11.489 1.00 98.44 215 HIS A O 1
ATOM 1608 N N . VAL A 1 216 ? -19.235 5.961 10.121 1.00 98.06 216 VAL A N 1
ATOM 1609 C CA . VAL A 1 216 ? -19.272 4.500 10.323 1.00 98.06 216 VAL A CA 1
ATOM 1610 C C . VAL A 1 216 ? -19.009 4.140 11.791 1.00 98.06 216 VAL A C 1
ATOM 1612 O O . VAL A 1 216 ? -19.732 3.320 12.364 1.00 98.06 216 VAL A O 1
ATOM 1615 N N . LEU A 1 217 ? -18.030 4.780 12.443 1.00 97.44 217 LEU A N 1
ATOM 1616 C CA . LEU A 1 217 ? -17.753 4.591 13.873 1.00 97.44 217 LEU A CA 1
ATOM 1617 C C . LEU A 1 217 ? -18.963 4.930 14.743 1.00 97.44 217 LEU A C 1
ATOM 1619 O O . LEU A 1 217 ? -19.293 4.165 15.648 1.00 97.44 217 LEU A O 1
ATOM 1623 N N . THR A 1 218 ? -19.631 6.045 14.462 1.00 96.50 218 THR A N 1
ATOM 1624 C CA . THR A 1 218 ? -20.739 6.554 15.280 1.00 96.50 218 THR A CA 1
ATOM 1625 C C . THR A 1 218 ? -22.010 5.734 15.095 1.00 96.50 218 THR A C 1
ATOM 1627 O O . THR A 1 218 ? -22.669 5.378 16.075 1.00 96.50 218 THR A O 1
ATOM 1630 N N . THR A 1 219 ? -22.346 5.406 13.848 1.00 94.94 219 THR A N 1
ATOM 1631 C CA . THR A 1 219 ? -23.635 4.791 13.507 1.00 94.94 219 THR A CA 1
ATOM 1632 C C . THR A 1 219 ? -23.596 3.269 13.508 1.00 94.94 219 THR A C 1
ATOM 1634 O O . THR A 1 219 ? -24.584 2.636 13.873 1.00 94.94 219 THR A O 1
ATOM 1637 N N . ARG A 1 220 ? -22.471 2.661 13.110 1.00 94.19 220 ARG A N 1
ATOM 1638 C CA . ARG A 1 220 ? -22.344 1.200 12.979 1.00 94.19 220 ARG A CA 1
ATOM 1639 C C . ARG A 1 220 ? -21.460 0.581 14.058 1.00 94.19 220 ARG A C 1
ATOM 1641 O O . ARG A 1 220 ? -21.635 -0.591 14.377 1.00 94.19 220 ARG A O 1
ATOM 1648 N N . LYS A 1 221 ? -20.538 1.354 14.652 1.00 95.69 221 LYS A N 1
ATOM 1649 C CA . LYS A 1 221 ? -19.631 0.917 15.733 1.00 95.69 221 LYS A CA 1
ATOM 1650 C C . LYS A 1 221 ? -18.976 -0.443 15.412 1.00 95.69 221 LYS A C 1
ATOM 1652 O O . LYS A 1 221 ? -19.097 -1.374 16.213 1.00 95.69 221 LYS A O 1
ATOM 1657 N N . PRO A 1 222 ? -18.281 -0.612 14.274 1.00 97.12 222 PRO A N 1
ATOM 1658 C CA . PRO A 1 222 ? -17.772 -1.918 13.851 1.00 97.12 222 PRO A CA 1
ATOM 1659 C C . PRO A 1 222 ? -16.705 -2.473 14.806 1.00 97.12 222 PRO A C 1
ATOM 1661 O O . PRO A 1 222 ? -15.995 -1.712 15.460 1.00 97.12 222 PRO A O 1
ATOM 1664 N N . ASN A 1 223 ? -16.589 -3.798 14.904 1.00 97.88 223 ASN A N 1
ATOM 1665 C CA . ASN A 1 223 ? -15.514 -4.480 15.633 1.00 97.88 223 ASN A CA 1
ATOM 1666 C C . ASN A 1 223 ? -14.168 -4.377 14.902 1.00 97.88 223 ASN A C 1
ATOM 1668 O O . ASN A 1 223 ? -13.131 -4.329 15.552 1.00 97.88 223 ASN A O 1
ATOM 1672 N N . LEU A 1 224 ? -14.170 -4.340 13.571 1.00 98.69 224 LEU A N 1
ATOM 1673 C CA . LEU A 1 224 ? -12.989 -4.066 12.758 1.00 98.69 224 LEU A CA 1
ATOM 1674 C C . LEU A 1 224 ? -13.291 -2.897 11.826 1.00 98.69 224 LEU A C 1
ATOM 1676 O O . LEU A 1 224 ? -14.246 -2.972 11.064 1.00 98.69 224 LEU A O 1
ATOM 1680 N N . LEU A 1 225 ? -12.477 -1.847 11.861 1.00 98.81 225 LEU A N 1
ATOM 1681 C CA . LEU A 1 225 ? -12.535 -0.753 10.896 1.00 98.81 225 LEU A CA 1
ATOM 1682 C C . LEU A 1 225 ? -11.200 -0.625 10.176 1.00 98.81 225 LEU A C 1
ATOM 1684 O O . LEU A 1 225 ? -10.166 -0.502 10.829 1.00 98.81 225 LEU A O 1
ATOM 1688 N N . LEU A 1 226 ? -11.241 -0.643 8.849 1.00 98.94 226 LEU A N 1
ATOM 1689 C CA . LEU A 1 226 ? -10.102 -0.382 7.980 1.00 98.94 226 LEU A CA 1
ATOM 1690 C C . LEU A 1 226 ? -10.204 1.040 7.423 1.00 98.94 226 LEU A C 1
ATOM 1692 O O . LEU A 1 226 ? -11.274 1.432 6.963 1.00 98.94 226 LEU A O 1
ATOM 1696 N N . LEU A 1 227 ? -9.109 1.793 7.435 1.00 98.94 227 LEU A N 1
ATOM 1697 C CA . LEU A 1 227 ? -9.019 3.124 6.831 1.00 98.94 227 LEU A CA 1
ATOM 1698 C C . LEU A 1 227 ? -7.697 3.261 6.078 1.00 98.94 227 LEU A C 1
ATOM 1700 O O . LEU A 1 227 ? -6.661 2.873 6.609 1.00 98.94 227 LEU A O 1
ATOM 1704 N N . HIS A 1 228 ? -7.731 3.838 4.880 1.00 98.81 228 HIS A N 1
ATOM 1705 C CA . HIS A 1 228 ? -6.545 4.170 4.094 1.00 98.81 228 HIS A CA 1
ATOM 1706 C C . HIS A 1 228 ? -6.480 5.670 3.759 1.00 98.81 228 HIS A C 1
ATOM 1708 O O . HIS A 1 228 ? -7.381 6.222 3.116 1.00 98.81 228 HIS A O 1
ATOM 1714 N N . LEU A 1 229 ? -5.401 6.319 4.200 1.00 98.81 229 LEU A N 1
ATOM 1715 C CA . LEU A 1 229 ? -5.114 7.743 4.018 1.00 98.81 229 LEU A CA 1
ATOM 1716 C C . LEU A 1 229 ? -3.919 7.906 3.068 1.00 98.81 229 LEU A C 1
ATOM 1718 O O . LEU A 1 229 ? -2.878 7.306 3.327 1.00 98.81 229 LEU A O 1
ATOM 1722 N N . ILE A 1 230 ? -4.064 8.680 1.984 1.00 97.81 230 ILE A N 1
ATOM 1723 C CA . ILE A 1 230 ? -3.098 8.697 0.860 1.00 97.81 230 ILE A CA 1
ATOM 1724 C C . ILE A 1 230 ? -2.458 10.057 0.575 1.00 97.81 230 ILE A C 1
ATOM 1726 O O . ILE A 1 230 ? -1.603 10.154 -0.307 1.00 97.81 230 ILE A O 1
ATOM 1730 N N . ASP A 1 231 ? -2.871 11.133 1.247 1.00 98.31 231 ASP A N 1
ATOM 1731 C CA . ASP A 1 231 ? -2.411 12.477 0.876 1.00 98.31 231 ASP A CA 1
ATOM 1732 C C . ASP A 1 231 ? -0.894 12.637 1.085 1.00 98.31 231 ASP A C 1
ATOM 1734 O O . ASP A 1 231 ? -0.250 13.414 0.372 1.00 98.31 231 ASP A O 1
ATOM 1738 N N . LEU A 1 232 ? -0.306 11.881 2.025 1.00 98.50 232 LEU A N 1
ATOM 1739 C CA . LEU A 1 232 ? 1.143 11.828 2.229 1.00 98.50 232 LEU A CA 1
ATOM 1740 C C . LEU A 1 232 ? 1.871 11.266 1.004 1.00 98.50 232 LEU A C 1
ATOM 1742 O O . LEU A 1 232 ? 2.854 11.870 0.565 1.00 98.50 232 LEU A O 1
ATOM 1746 N N . ASP A 1 233 ? 1.402 10.149 0.453 1.00 98.06 233 ASP A N 1
ATOM 1747 C CA . ASP A 1 233 ? 2.004 9.527 -0.727 1.00 98.06 233 ASP A CA 1
ATOM 1748 C C . ASP A 1 233 ? 1.912 10.423 -1.952 1.00 98.06 233 ASP A C 1
ATOM 1750 O O . ASP A 1 233 ? 2.933 10.767 -2.562 1.00 98.06 233 ASP A O 1
ATOM 1754 N N . LEU A 1 234 ? 0.719 10.958 -2.213 1.00 96.75 234 LEU A N 1
ATOM 1755 C CA . LEU A 1 234 ? 0.508 11.886 -3.315 1.00 96.75 234 LEU A CA 1
ATOM 1756 C C . LEU A 1 234 ? 1.442 13.103 -3.222 1.00 96.75 234 LEU A C 1
ATOM 1758 O O . LEU A 1 234 ? 2.079 13.484 -4.210 1.00 96.75 234 LEU A O 1
ATOM 1762 N N . ALA A 1 235 ? 1.546 13.716 -2.040 1.00 98.06 235 ALA A N 1
ATOM 1763 C CA . ALA A 1 235 ? 2.432 14.855 -1.830 1.00 98.06 235 ALA A CA 1
ATOM 1764 C C . ALA A 1 235 ? 3.910 14.461 -1.977 1.00 98.06 235 ALA A C 1
ATOM 1766 O O . ALA A 1 235 ? 4.691 15.209 -2.571 1.00 98.06 235 ALA A O 1
ATOM 1767 N N . THR A 1 236 ? 4.300 13.284 -1.490 1.00 97.81 236 THR A N 1
ATOM 1768 C CA . THR A 1 236 ? 5.688 12.811 -1.535 1.00 97.81 236 THR A CA 1
ATOM 1769 C C . THR A 1 236 ? 6.133 12.497 -2.961 1.00 97.81 236 THR A C 1
ATOM 1771 O O . THR A 1 236 ? 7.223 12.917 -3.356 1.00 97.81 236 THR A O 1
ATOM 1774 N N . HIS A 1 237 ? 5.288 11.871 -3.781 1.00 97.19 237 HIS A N 1
ATOM 1775 C CA . HIS A 1 237 ? 5.569 11.674 -5.203 1.00 97.19 237 HIS A CA 1
ATOM 1776 C C . HIS A 1 237 ? 5.783 12.992 -5.949 1.00 97.19 237 HIS A C 1
ATOM 1778 O O . HIS A 1 237 ? 6.707 13.103 -6.756 1.00 97.19 237 HIS A O 1
ATOM 1784 N N . VAL A 1 238 ? 4.959 14.010 -5.691 1.00 96.94 238 VAL A N 1
ATOM 1785 C CA . VAL A 1 238 ? 5.018 15.284 -6.427 1.00 96.94 238 VAL A CA 1
ATOM 1786 C C . VAL A 1 238 ? 6.161 16.177 -5.942 1.00 96.94 238 VAL A C 1
ATOM 1788 O O . VAL A 1 238 ? 6.876 16.764 -6.758 1.00 96.94 238 VAL A O 1
ATOM 1791 N N . HIS A 1 239 ? 6.346 16.287 -4.627 1.00 97.06 239 HIS A N 1
ATOM 1792 C CA . HIS A 1 239 ? 7.221 17.291 -4.012 1.00 97.06 239 HIS A CA 1
ATOM 1793 C C . HIS A 1 239 ? 8.516 16.705 -3.434 1.00 97.06 239 HIS A C 1
ATOM 1795 O O . HIS A 1 239 ? 9.487 17.435 -3.238 1.00 97.06 239 HIS A O 1
ATOM 1801 N N . GLY A 1 240 ? 8.574 15.390 -3.230 1.00 96.00 240 GLY A N 1
ATOM 1802 C CA . GLY A 1 240 ? 9.729 14.679 -2.694 1.00 96.00 240 GLY A CA 1
ATOM 1803 C C . GLY A 1 240 ? 9.660 14.456 -1.182 1.00 96.00 240 GLY A C 1
ATOM 1804 O O . GLY A 1 240 ? 8.870 15.075 -0.460 1.00 96.00 240 GLY A O 1
ATOM 1805 N N . VAL A 1 241 ? 10.524 13.558 -0.705 1.00 93.12 241 VAL A N 1
ATOM 1806 C CA . VAL A 1 241 ? 10.603 13.141 0.702 1.00 93.12 241 VAL A CA 1
ATOM 1807 C C . VAL A 1 241 ? 10.967 14.323 1.599 1.00 93.12 241 VAL A C 1
ATOM 1809 O O . VAL A 1 241 ? 11.971 14.995 1.378 1.00 93.12 241 VAL A O 1
ATOM 1812 N N . GLY A 1 242 ? 10.161 14.560 2.637 1.00 92.81 242 GLY A N 1
ATOM 1813 C CA . GLY A 1 242 ? 10.416 15.615 3.626 1.00 92.81 242 GLY A CA 1
ATOM 1814 C C . GLY A 1 242 ? 10.211 17.044 3.112 1.00 92.81 242 GLY A C 1
ATOM 1815 O O . GLY A 1 242 ? 10.629 17.988 3.781 1.00 92.81 242 GLY A O 1
ATOM 1816 N N . SER A 1 243 ? 9.586 17.211 1.944 1.00 96.62 243 SER A N 1
ATOM 1817 C CA . SER A 1 243 ? 9.157 18.518 1.439 1.00 96.62 243 SER A CA 1
ATOM 1818 C C . SER A 1 243 ? 8.139 19.186 2.381 1.00 96.62 243 SER A C 1
ATOM 1820 O O . SER A 1 243 ? 7.425 18.485 3.107 1.00 96.62 243 SER A O 1
ATOM 1822 N N . PRO A 1 244 ? 8.025 20.531 2.378 1.00 97.50 244 PRO A N 1
ATOM 1823 C CA . PRO A 1 244 ? 6.998 21.236 3.148 1.00 97.50 244 PRO A CA 1
ATOM 1824 C C . PRO A 1 244 ? 5.579 20.723 2.875 1.00 97.50 244 PRO A C 1
ATOM 1826 O O . PRO A 1 244 ? 4.774 20.627 3.795 1.00 97.50 244 PRO A O 1
ATOM 1829 N N . GLU A 1 245 ? 5.278 20.355 1.631 1.00 98.12 245 GLU A N 1
ATOM 1830 C CA . GLU A 1 245 ? 3.978 19.841 1.213 1.00 98.12 245 GLU A CA 1
ATOM 1831 C C . GLU A 1 245 ? 3.703 18.439 1.770 1.00 98.12 245 GLU A C 1
ATOM 1833 O O . GLU A 1 245 ? 2.619 18.210 2.309 1.00 98.12 245 GLU A O 1
ATOM 1838 N N . ALA A 1 246 ? 4.685 17.531 1.706 1.00 97.88 246 ALA A N 1
ATOM 1839 C CA . ALA A 1 246 ? 4.574 16.195 2.296 1.00 97.88 246 ALA A CA 1
ATOM 1840 C C . ALA A 1 246 ? 4.466 16.260 3.827 1.00 97.88 246 ALA A C 1
ATOM 1842 O O . ALA A 1 246 ? 3.628 15.587 4.426 1.00 97.88 246 ALA A O 1
ATOM 1843 N N . ASN A 1 247 ? 5.260 17.121 4.467 1.00 97.88 247 ASN A N 1
ATOM 1844 C CA . ASN A 1 247 ? 5.187 17.336 5.910 1.00 97.88 247 ASN A CA 1
ATOM 1845 C C . ASN A 1 247 ? 3.822 17.913 6.318 1.00 97.88 247 ASN A C 1
ATOM 1847 O O . ASN A 1 247 ? 3.195 17.393 7.234 1.00 97.88 247 ASN A O 1
ATOM 1851 N N . ALA A 1 248 ? 3.310 18.916 5.598 1.00 98.38 248 ALA A N 1
ATOM 1852 C CA . ALA A 1 248 ? 1.992 19.484 5.871 1.00 98.38 248 ALA A CA 1
ATOM 1853 C C . ALA A 1 248 ? 0.854 18.471 5.644 1.00 98.38 248 ALA A C 1
ATOM 1855 O O . ALA A 1 248 ? -0.156 18.524 6.344 1.00 98.38 248 ALA A O 1
ATOM 1856 N N . ALA A 1 249 ? 0.985 17.561 4.670 1.00 98.50 249 ALA A N 1
ATOM 1857 C CA . ALA A 1 249 ? 0.038 16.460 4.484 1.00 98.50 249 ALA A CA 1
ATOM 1858 C C . ALA A 1 249 ? 0.034 15.517 5.693 1.00 98.50 249 ALA A C 1
ATOM 1860 O O . ALA A 1 249 ? -1.031 15.238 6.240 1.00 98.50 249 ALA A O 1
ATOM 1861 N N . LEU A 1 250 ? 1.213 15.115 6.175 1.00 98.69 250 LEU A N 1
ATOM 1862 C CA . LEU A 1 250 ? 1.335 14.280 7.368 1.00 98.69 250 LEU A CA 1
ATOM 1863 C C . LEU A 1 250 ? 0.773 14.957 8.630 1.00 98.69 250 LEU A C 1
ATOM 1865 O O . LEU A 1 250 ? 0.110 14.302 9.427 1.00 98.69 250 LEU A O 1
ATOM 1869 N N . GLU A 1 251 ? 1.001 16.256 8.820 1.00 98.75 251 GLU A N 1
ATOM 1870 C CA . GLU A 1 251 ? 0.454 16.996 9.968 1.00 98.75 251 GLU A CA 1
ATOM 1871 C C . GLU A 1 251 ? -1.079 17.079 9.931 1.00 98.75 251 GLU A C 1
ATOM 1873 O O . GLU A 1 251 ? -1.729 16.973 10.973 1.00 98.75 251 GLU A O 1
ATOM 1878 N N . ARG A 1 252 ? -1.681 17.206 8.737 1.00 98.81 252 ARG A N 1
ATOM 1879 C CA . ARG A 1 252 ? -3.142 17.105 8.576 1.00 98.81 252 ARG A CA 1
ATOM 1880 C C . ARG A 1 252 ? -3.643 15.705 8.919 1.00 98.81 252 ARG A C 1
ATOM 1882 O O . ARG A 1 252 ? -4.585 15.586 9.697 1.00 98.81 252 ARG A O 1
ATOM 1889 N N . ILE A 1 253 ? -2.979 14.667 8.410 1.00 98.88 253 ILE A N 1
ATOM 1890 C CA . ILE A 1 253 ? -3.298 13.266 8.717 1.00 98.88 253 ILE A CA 1
ATOM 1891 C C . ILE A 1 253 ? -3.216 13.000 10.229 1.00 98.88 253 ILE A C 1
ATOM 1893 O O . ILE A 1 253 ? -4.111 12.368 10.784 1.00 98.88 253 ILE A O 1
ATOM 1897 N N . ASP A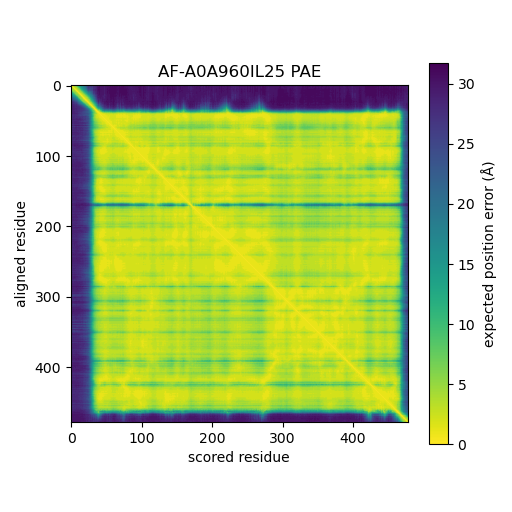 1 254 ? -2.203 13.520 10.930 1.00 98.88 254 ASP A N 1
ATOM 1898 C CA . ASP A 1 254 ? -2.119 13.408 12.394 1.00 98.88 254 ASP A CA 1
ATOM 1899 C C . ASP A 1 254 ? -3.320 14.067 13.096 1.00 98.88 254 ASP A C 1
ATOM 1901 O O . ASP A 1 254 ? -3.855 13.515 14.062 1.00 98.88 254 ASP A O 1
ATOM 1905 N N . GLY A 1 255 ? -3.798 15.201 12.575 1.00 98.88 255 GLY A N 1
ATOM 1906 C CA . GLY A 1 255 ? -5.045 15.836 13.006 1.00 98.88 255 GLY A CA 1
ATOM 1907 C C . GLY A 1 255 ? -6.272 14.934 12.831 1.00 98.88 255 GLY A C 1
ATOM 1908 O O . GLY A 1 255 ? -7.063 14.795 13.767 1.00 98.88 255 GLY A O 1
ATOM 1909 N N . GLU A 1 256 ? -6.401 14.261 11.685 1.00 98.88 256 GLU A N 1
ATOM 1910 C CA . GLU A 1 256 ? -7.485 13.302 11.425 1.00 98.88 256 GLU A CA 1
ATOM 1911 C C . GLU A 1 256 ? -7.433 12.089 12.374 1.00 98.88 256 GLU A C 1
ATOM 1913 O O . GLU A 1 256 ? -8.461 11.666 12.911 1.00 98.88 256 GLU A O 1
ATOM 1918 N N . ILE A 1 257 ? -6.235 11.586 12.702 1.00 98.88 257 ILE A N 1
ATOM 1919 C CA . ILE A 1 257 ? -6.056 10.561 13.748 1.00 98.88 257 ILE A CA 1
ATOM 1920 C C . ILE A 1 257 ? -6.569 11.080 15.095 1.00 98.88 257 ILE A C 1
ATOM 1922 O O . ILE A 1 257 ? -7.247 10.355 15.827 1.00 98.88 257 ILE A O 1
ATOM 1926 N N . GLY A 1 258 ? -6.281 12.341 15.428 1.00 98.88 258 GLY A N 1
ATOM 1927 C CA . GLY A 1 258 ? -6.806 12.998 16.624 1.00 98.88 258 GLY A CA 1
ATOM 1928 C C . GLY A 1 258 ? -8.336 13.012 16.673 1.00 98.88 258 GLY A C 1
ATOM 1929 O O . GLY A 1 258 ? -8.916 12.707 17.717 1.00 98.88 258 GLY A O 1
ATOM 1930 N N . ARG A 1 259 ? -9.000 13.282 15.543 1.00 98.88 259 ARG A N 1
ATOM 1931 C CA . ARG A 1 259 ? -10.469 13.245 15.436 1.00 98.88 259 ARG A CA 1
ATOM 1932 C C . ARG A 1 259 ? -11.026 11.841 15.654 1.00 98.88 259 ARG A C 1
ATOM 1934 O O . ARG A 1 259 ? -11.955 11.680 16.439 1.00 98.88 259 ARG A O 1
ATOM 1941 N N . ILE A 1 260 ? -10.412 10.816 15.059 1.00 98.88 260 ILE A N 1
ATOM 1942 C CA . ILE A 1 260 ? -10.805 9.410 15.272 1.00 98.88 260 ILE A CA 1
ATOM 1943 C C . ILE A 1 260 ? -10.688 9.030 16.754 1.00 98.88 260 ILE A C 1
ATOM 1945 O O . ILE A 1 260 ? -11.601 8.427 17.323 1.00 98.88 260 ILE A O 1
ATOM 1949 N N . ARG A 1 261 ? -9.587 9.416 17.412 1.00 98.81 261 ARG A N 1
ATOM 1950 C CA . ARG A 1 261 ? -9.381 9.186 18.852 1.00 98.81 261 ARG A CA 1
ATOM 1951 C C . ARG A 1 261 ? -10.437 9.894 19.702 1.00 98.81 261 ARG A C 1
ATOM 1953 O O . ARG A 1 261 ? -10.955 9.286 20.639 1.00 98.81 261 ARG A O 1
ATOM 1960 N N . ALA A 1 262 ? -10.767 11.143 19.373 1.00 98.75 262 ALA A N 1
ATOM 1961 C CA . ALA A 1 262 ? -11.799 11.911 20.064 1.00 98.75 262 ALA A CA 1
ATOM 1962 C C . ALA A 1 262 ? -13.177 11.246 19.932 1.00 98.75 262 ALA A C 1
ATOM 1964 O O . ALA A 1 262 ? -13.835 11.009 20.943 1.00 98.75 262 ALA A O 1
ATOM 1965 N N . THR A 1 263 ? -13.566 10.824 18.727 1.00 98.69 263 THR A N 1
ATOM 1966 C CA . THR A 1 263 ? -14.833 10.114 18.502 1.00 98.69 263 THR A CA 1
ATOM 1967 C C . THR A 1 263 ? -14.892 8.785 19.257 1.00 98.69 263 THR A C 1
ATOM 1969 O O . THR A 1 263 ? -15.905 8.470 19.879 1.00 98.69 263 THR A O 1
ATOM 1972 N N . LEU A 1 264 ? -13.803 8.008 19.303 1.00 98.19 264 LEU A N 1
ATOM 1973 C CA . LEU A 1 264 ? -13.757 6.799 20.137 1.00 98.19 264 LEU A CA 1
ATOM 1974 C C . LEU A 1 264 ? -13.933 7.112 21.631 1.00 98.19 264 LEU A C 1
ATOM 1976 O O . LEU A 1 264 ? -14.564 6.328 22.343 1.00 98.19 264 LEU A O 1
ATOM 1980 N N . ALA A 1 265 ? -13.391 8.229 22.119 1.00 97.81 265 ALA A N 1
ATOM 1981 C CA . ALA A 1 265 ? -13.570 8.659 23.503 1.00 97.81 265 ALA A CA 1
ATOM 1982 C C . ALA A 1 265 ? -15.022 9.077 23.790 1.00 97.81 265 ALA A C 1
ATOM 1984 O O . ALA A 1 265 ? -15.596 8.621 24.778 1.00 97.81 265 ALA A O 1
ATOM 1985 N N . GLU A 1 266 ? -15.638 9.861 22.903 1.00 97.94 266 GLU A N 1
ATOM 1986 C CA . GLU A 1 266 ? -17.044 10.287 22.992 1.00 97.94 266 GLU A CA 1
ATOM 1987 C C . GLU A 1 266 ? -18.014 9.098 22.997 1.00 97.94 266 GLU A C 1
ATOM 1989 O O . GLU A 1 266 ? -19.001 9.097 23.732 1.00 97.94 266 GLU A O 1
ATOM 1994 N N . LEU A 1 267 ? -17.699 8.044 22.239 1.00 96.12 267 LEU A N 1
ATOM 1995 C CA . LEU A 1 267 ? -18.470 6.799 22.206 1.00 96.12 267 LEU A CA 1
ATOM 1996 C C . LEU A 1 267 ? -18.198 5.871 23.409 1.00 96.12 267 LEU A C 1
ATOM 1998 O O . LEU A 1 267 ? -18.800 4.799 23.504 1.00 96.12 267 LEU A O 1
ATOM 2002 N N . GLY A 1 268 ? -17.277 6.224 24.315 1.00 95.62 268 GLY A N 1
ATOM 2003 C CA . GLY A 1 268 ? -16.867 5.362 25.430 1.00 95.62 268 GLY A CA 1
ATOM 2004 C C . GLY A 1 268 ? -16.142 4.082 24.981 1.00 95.62 268 GLY A C 1
ATOM 2005 O O . GLY A 1 268 ? -16.210 3.046 25.654 1.00 95.62 268 GLY A O 1
ATOM 2006 N N . LEU A 1 269 ? -15.480 4.137 23.821 1.00 95.88 269 LEU A N 1
ATOM 2007 C CA . LEU A 1 269 ? -14.796 3.021 23.162 1.00 95.88 269 LEU A CA 1
ATOM 2008 C C . LEU A 1 269 ? -13.265 3.125 23.185 1.00 95.88 269 LEU A C 1
ATOM 2010 O O . LEU A 1 269 ? -12.617 2.142 22.827 1.00 95.88 269 LEU A O 1
ATOM 2014 N N . ALA A 1 270 ? -12.685 4.249 23.622 1.00 95.00 270 ALA A N 1
ATOM 2015 C CA . ALA A 1 270 ? -11.232 4.470 23.627 1.00 95.00 270 ALA A CA 1
ATOM 2016 C C . ALA A 1 270 ? -10.452 3.339 24.330 1.00 95.00 270 ALA A C 1
ATOM 2018 O O . ALA A 1 270 ? -9.612 2.694 23.713 1.00 95.00 270 ALA A O 1
ATOM 2019 N N . GLU A 1 271 ? -10.810 2.999 25.571 1.00 93.12 271 GLU A N 1
ATOM 2020 C CA . GLU A 1 271 ? -10.139 1.933 26.344 1.00 93.12 271 GLU A CA 1
ATOM 2021 C C . GLU A 1 271 ? -10.495 0.507 25.885 1.00 93.12 271 GLU A C 1
ATOM 2023 O O . GLU A 1 271 ? -9.931 -0.478 26.358 1.00 93.12 271 GLU A O 1
ATOM 2028 N N . LYS A 1 272 ? -11.458 0.374 24.966 1.00 94.00 272 LYS A N 1
ATOM 2029 C CA . LYS A 1 272 ? -11.956 -0.914 24.458 1.00 94.00 272 LYS A CA 1
ATOM 2030 C C . LYS A 1 272 ? -11.471 -1.221 23.047 1.00 94.00 272 LYS A C 1
ATOM 2032 O O . LYS A 1 272 ? -11.750 -2.311 22.555 1.00 94.00 272 LYS A O 1
ATOM 2037 N N . THR A 1 273 ? -10.774 -0.285 22.407 1.00 97.19 273 THR A N 1
ATOM 2038 C CA . THR A 1 273 ? -10.404 -0.362 20.993 1.00 97.19 273 THR A CA 1
ATOM 2039 C C . THR A 1 273 ? -8.895 -0.356 20.844 1.00 97.19 273 THR A C 1
ATOM 2041 O O . THR A 1 273 ? -8.224 0.578 21.273 1.00 97.19 273 THR A O 1
ATOM 2044 N N . LEU A 1 274 ? -8.358 -1.399 20.219 1.00 98.31 274 LEU A N 1
ATOM 2045 C CA . LEU A 1 274 ? -6.983 -1.417 19.747 1.00 98.31 274 LEU A CA 1
ATOM 2046 C C . LEU A 1 274 ? -6.864 -0.495 18.529 1.00 98.31 274 LEU A C 1
ATOM 2048 O O . LEU A 1 274 ? -7.564 -0.682 17.535 1.00 98.31 274 LEU A O 1
ATOM 2052 N N . LEU A 1 275 ? -5.969 0.483 18.601 1.00 98.62 275 LEU A N 1
ATOM 2053 C CA . LEU A 1 275 ? -5.569 1.303 17.465 1.00 98.62 275 LEU A CA 1
ATOM 2054 C C . LEU A 1 275 ? -4.279 0.739 16.878 1.00 98.62 275 LEU A C 1
ATOM 2056 O O . LEU A 1 275 ? -3.287 0.584 17.595 1.00 98.62 275 LEU A O 1
ATOM 2060 N N . ALA A 1 276 ? -4.286 0.454 15.581 1.00 98.75 276 ALA A N 1
ATOM 2061 C CA . ALA A 1 276 ? -3.099 0.071 14.831 1.00 98.75 276 ALA A CA 1
ATOM 2062 C C . ALA A 1 276 ? -2.899 1.048 13.668 1.00 98.75 276 ALA A C 1
ATOM 2064 O O . ALA A 1 276 ? -3.759 1.153 12.798 1.00 98.75 276 ALA A O 1
ATOM 2065 N N . ILE A 1 277 ? -1.768 1.750 13.663 1.00 98.88 277 ILE A N 1
ATOM 2066 C CA . ILE A 1 277 ? -1.308 2.556 12.532 1.00 98.88 277 ILE A CA 1
ATOM 2067 C C . ILE A 1 277 ? -0.282 1.727 11.771 1.00 98.88 277 ILE A C 1
ATOM 2069 O O . ILE A 1 277 ? 0.707 1.279 12.356 1.00 98.88 277 ILE A O 1
ATOM 2073 N N . VAL A 1 278 ? -0.519 1.513 10.486 1.00 98.88 278 VAL A N 1
ATOM 2074 C CA . VAL A 1 278 ? 0.370 0.783 9.580 1.00 98.88 278 VAL A CA 1
ATOM 2075 C C . VAL A 1 278 ? 0.720 1.649 8.378 1.00 98.88 278 VAL A C 1
ATOM 2077 O O . VAL A 1 278 ? 0.155 2.722 8.176 1.00 98.88 278 VAL A O 1
ATOM 2080 N N . SER A 1 279 ? 1.681 1.176 7.600 1.00 98.62 279 SER A N 1
ATOM 2081 C CA . SER A 1 279 ? 2.017 1.705 6.288 1.00 98.62 279 SER A CA 1
ATOM 2082 C C . SER A 1 279 ? 2.489 0.558 5.403 1.00 98.62 279 SER A C 1
ATOM 2084 O O . SER A 1 279 ? 2.856 -0.523 5.878 1.00 98.62 279 SER A O 1
ATOM 2086 N N . ASP A 1 280 ? 2.436 0.791 4.109 1.00 97.88 280 ASP A N 1
ATOM 2087 C CA . ASP A 1 280 ? 2.742 -0.122 3.026 1.00 97.88 280 ASP A CA 1
ATOM 2088 C C . ASP A 1 280 ? 4.175 -0.003 2.498 1.00 97.88 280 ASP A C 1
ATOM 2090 O O . ASP A 1 280 ? 4.748 -1.016 2.078 1.00 97.88 280 ASP A O 1
ATOM 2094 N N . HIS A 1 281 ? 4.766 1.192 2.525 1.00 97.81 281 HIS A N 1
ATOM 2095 C CA . HIS A 1 281 ? 6.134 1.432 2.068 1.00 97.81 281 HIS A CA 1
ATOM 2096 C C . HIS A 1 281 ? 6.760 2.722 2.620 1.00 97.81 281 HIS A C 1
ATOM 2098 O O . HIS A 1 281 ? 6.113 3.560 3.241 1.00 97.81 281 HIS A O 1
ATOM 2104 N N . GLY A 1 282 ? 8.066 2.871 2.385 1.00 96.69 282 GLY A N 1
ATOM 2105 C CA . GLY A 1 282 ? 8.779 4.149 2.420 1.00 96.69 282 GLY A CA 1
ATOM 2106 C C . GLY A 1 282 ? 9.169 4.623 1.014 1.00 96.69 282 GLY A C 1
ATOM 2107 O O . GLY A 1 282 ? 8.639 4.138 0.016 1.00 96.69 282 GLY A O 1
ATOM 2108 N N . TYR A 1 283 ? 10.135 5.539 0.920 1.00 96.38 283 TYR A N 1
ATOM 2109 C CA . TYR A 1 283 ? 10.496 6.200 -0.339 1.00 96.38 283 TYR A CA 1
ATOM 2110 C C . TYR A 1 283 ? 11.995 6.295 -0.546 1.00 96.38 283 TYR A C 1
ATOM 2112 O O . TYR A 1 283 ? 12.769 6.441 0.398 1.00 96.38 283 TYR A O 1
ATOM 2120 N N . LEU A 1 284 ? 12.382 6.360 -1.814 1.00 95.75 284 LEU A N 1
ATOM 2121 C CA . LEU A 1 284 ? 13.679 6.862 -2.237 1.00 95.75 284 LEU A CA 1
ATOM 2122 C C . LEU A 1 284 ? 13.515 8.100 -3.125 1.00 95.75 284 LEU A C 1
ATOM 2124 O O . LEU A 1 284 ? 12.501 8.229 -3.819 1.00 95.75 284 LEU A O 1
ATOM 2128 N N . PRO A 1 285 ? 14.500 9.016 -3.137 1.00 94.69 285 PRO A N 1
ATOM 2129 C CA . PRO A 1 285 ? 14.538 10.119 -4.088 1.00 94.69 285 PRO A CA 1
ATOM 2130 C C . PRO A 1 285 ? 14.411 9.653 -5.543 1.00 94.69 285 PRO A C 1
ATOM 2132 O O . PRO A 1 285 ? 14.948 8.615 -5.933 1.00 94.69 285 PRO A O 1
ATOM 2135 N N . GLY A 1 286 ? 13.711 10.450 -6.347 1.00 92.31 286 GLY A N 1
ATOM 2136 C CA . GLY A 1 286 ? 13.401 10.186 -7.749 1.00 92.31 286 GLY A CA 1
ATOM 2137 C C . GLY A 1 286 ? 13.891 11.271 -8.704 1.00 92.31 286 GLY A C 1
ATOM 2138 O O . GLY A 1 286 ? 14.806 12.038 -8.403 1.00 92.31 286 GLY A O 1
ATOM 2139 N N . GLY A 1 287 ? 13.254 11.340 -9.873 1.00 93.56 287 GLY A N 1
ATOM 2140 C CA . GLY A 1 287 ? 13.518 12.348 -10.906 1.00 93.56 287 GLY A CA 1
ATOM 2141 C C . GLY A 1 287 ? 14.013 11.781 -12.235 1.00 93.56 287 GLY A C 1
ATOM 2142 O O . GLY A 1 287 ? 13.996 12.482 -13.244 1.00 93.56 287 GLY A O 1
ATOM 2143 N N . ARG A 1 288 ? 14.384 10.499 -12.292 1.00 96.25 288 ARG A N 1
ATOM 2144 C CA . ARG A 1 288 ? 14.691 9.805 -13.549 1.00 96.25 288 ARG A CA 1
ATOM 2145 C C . ARG A 1 288 ? 13.930 8.497 -13.643 1.00 96.25 288 ARG A C 1
ATOM 2147 O O . ARG A 1 288 ? 13.667 7.851 -12.637 1.00 96.25 288 ARG A O 1
ATOM 2154 N N . GLU A 1 289 ? 13.634 8.082 -14.864 1.00 97.25 289 GLU A N 1
ATOM 2155 C CA . GLU A 1 289 ? 13.031 6.779 -15.136 1.00 97.25 289 GLU A CA 1
ATOM 2156 C C . GLU A 1 289 ? 13.907 5.941 -16.071 1.00 97.25 289 GLU A C 1
ATOM 2158 O O . GLU A 1 289 ? 14.620 6.460 -16.936 1.00 97.25 289 GLU A O 1
ATOM 2163 N N . LEU A 1 290 ? 13.828 4.628 -15.898 1.00 98.31 290 LEU A N 1
ATOM 2164 C CA . LEU A 1 290 ? 14.390 3.588 -16.746 1.00 98.31 290 LEU A CA 1
ATOM 2165 C C . LEU A 1 290 ? 13.246 2.922 -17.511 1.00 98.31 290 LEU A C 1
ATOM 2167 O O . LEU A 1 290 ? 12.194 2.650 -16.948 1.00 98.31 290 LEU A O 1
ATOM 2171 N N . ARG A 1 291 ? 13.438 2.633 -18.793 1.00 97.94 291 ARG A N 1
ATOM 2172 C CA . ARG A 1 291 ? 12.394 2.143 -19.701 1.00 97.94 291 ARG A CA 1
ATOM 2173 C C . ARG A 1 291 ? 12.765 0.749 -20.201 1.00 97.94 291 ARG A C 1
ATOM 2175 O O . ARG A 1 291 ? 13.328 0.606 -21.293 1.00 97.94 291 ARG A O 1
ATOM 2182 N N . PRO A 1 292 ? 12.506 -0.306 -19.410 1.00 98.44 292 PRO A N 1
ATOM 2183 C CA . PRO A 1 292 ? 12.988 -1.645 -19.717 1.00 98.44 292 PRO A CA 1
ATOM 2184 C C . PRO A 1 292 ? 12.304 -2.225 -20.955 1.00 98.44 292 PRO A C 1
ATOM 2186 O O . PRO A 1 292 ? 12.963 -2.861 -21.777 1.00 98.44 292 PRO A O 1
ATOM 2189 N N . ASN A 1 293 ? 11.028 -1.902 -21.173 1.00 98.38 293 ASN A N 1
ATOM 2190 C CA . ASN A 1 293 ? 10.302 -2.302 -22.377 1.00 98.38 293 ASN A CA 1
ATOM 2191 C C . ASN A 1 293 ? 10.845 -1.626 -23.648 1.00 98.38 293 ASN A C 1
ATOM 2193 O O . ASN A 1 293 ? 10.822 -2.235 -24.718 1.00 98.38 293 ASN A O 1
ATOM 2197 N N . ALA A 1 294 ? 11.424 -0.421 -23.550 1.00 97.88 294 ALA A N 1
ATOM 2198 C CA . ALA A 1 294 ? 12.101 0.213 -24.681 1.00 97.88 294 ALA A CA 1
ATOM 2199 C C . ALA A 1 294 ? 13.388 -0.521 -25.078 1.00 97.88 294 ALA A C 1
ATOM 2201 O O . ALA A 1 294 ? 13.695 -0.625 -26.269 1.00 97.88 294 ALA A O 1
ATOM 2202 N N . LEU A 1 295 ? 14.115 -1.080 -24.105 1.00 98.06 295 LEU A N 1
ATOM 2203 C CA . LEU A 1 295 ? 15.279 -1.927 -24.371 1.00 98.06 295 LEU A CA 1
ATOM 2204 C C . LEU A 1 295 ? 14.868 -3.284 -24.964 1.00 98.06 295 LEU A C 1
ATOM 2206 O O . LEU A 1 295 ? 15.484 -3.731 -25.930 1.00 98.06 295 LEU A O 1
ATOM 2210 N N . LEU A 1 296 ? 13.787 -3.896 -24.465 1.00 98.69 296 LEU A N 1
ATOM 2211 C CA . LEU A 1 296 ? 13.219 -5.113 -25.061 1.00 98.69 296 LEU A CA 1
ATOM 2212 C C . LEU A 1 296 ? 12.768 -4.893 -26.510 1.00 98.69 296 LEU A C 1
ATOM 2214 O O . LEU A 1 296 ? 12.980 -5.759 -27.361 1.00 98.69 296 LEU A O 1
ATOM 2218 N N . ARG A 1 297 ? 12.204 -3.720 -26.822 1.00 98.25 297 ARG A N 1
ATOM 2219 C CA . ARG A 1 297 ? 11.854 -3.341 -28.197 1.00 98.25 297 ARG A CA 1
ATOM 2220 C C . ARG A 1 297 ? 13.084 -3.256 -29.095 1.00 98.25 297 ARG A C 1
ATOM 2222 O O . ARG A 1 297 ? 13.081 -3.796 -30.196 1.00 98.25 297 ARG A O 1
ATOM 2229 N N . GLN A 1 298 ? 14.153 -2.607 -28.632 1.00 97.38 298 GLN A N 1
ATOM 2230 C CA . GLN A 1 298 ? 15.412 -2.516 -29.386 1.00 97.38 298 GLN A CA 1
ATOM 2231 C C . GLN A 1 298 ? 16.041 -3.896 -29.647 1.00 97.38 298 GLN A C 1
ATOM 2233 O O . GLN A 1 298 ? 16.704 -4.075 -30.665 1.00 97.38 298 GLN A O 1
ATOM 2238 N N . ALA A 1 299 ? 15.796 -4.868 -28.764 1.00 97.81 299 ALA A N 1
ATOM 2239 C CA . ALA A 1 299 ? 16.224 -6.257 -28.917 1.00 97.81 299 ALA A CA 1
ATOM 2240 C C . ALA A 1 299 ? 15.265 -7.129 -29.760 1.00 97.81 299 ALA A C 1
ATOM 2242 O O . ALA A 1 299 ? 15.541 -8.307 -29.962 1.00 97.81 299 ALA A O 1
ATOM 2243 N N . GLY A 1 300 ? 14.137 -6.595 -30.247 1.00 97.94 300 GLY A N 1
ATOM 2244 C CA . GLY A 1 300 ? 13.144 -7.370 -31.007 1.00 97.94 300 GLY A CA 1
ATOM 2245 C C . GLY A 1 300 ? 12.367 -8.395 -30.166 1.00 97.94 300 GLY A C 1
ATOM 2246 O O . GLY A 1 300 ? 11.841 -9.373 -30.695 1.00 97.94 300 GLY A O 1
ATOM 2247 N N . ILE A 1 301 ? 12.317 -8.209 -28.845 1.00 98.56 301 ILE A N 1
ATOM 2248 C CA . ILE A 1 301 ? 11.531 -9.035 -27.910 1.00 98.56 301 ILE A CA 1
ATOM 2249 C C . ILE A 1 301 ? 10.104 -8.482 -27.775 1.00 98.56 301 ILE A C 1
ATOM 2251 O O . ILE A 1 301 ? 9.154 -9.241 -27.573 1.00 98.56 301 ILE A O 1
ATOM 2255 N N . VAL A 1 302 ? 9.970 -7.164 -27.934 1.00 98.31 302 VAL A N 1
ATOM 2256 C CA . VAL A 1 302 ? 8.717 -6.404 -27.965 1.00 98.31 302 VAL A CA 1
ATOM 2257 C C . VAL A 1 302 ? 8.599 -5.699 -29.317 1.00 98.31 302 VAL A C 1
ATOM 2259 O O . VAL A 1 302 ? 9.570 -5.134 -29.816 1.00 98.31 302 VAL A O 1
ATOM 2262 N N . GLU A 1 303 ? 7.405 -5.682 -29.895 1.00 97.88 303 GLU A N 1
ATOM 2263 C CA . GLU A 1 303 ? 7.069 -4.891 -31.079 1.00 97.88 303 GLU A CA 1
ATOM 2264 C C . GLU A 1 303 ? 6.049 -3.818 -30.699 1.00 97.88 303 GLU A C 1
ATOM 2266 O O . GLU A 1 303 ? 5.115 -4.075 -29.934 1.00 97.88 303 GLU A O 1
ATOM 2271 N N . THR A 1 304 ? 6.212 -2.614 -31.249 1.00 97.44 304 THR A N 1
ATOM 2272 C CA . THR A 1 304 ? 5.310 -1.485 -31.000 1.00 97.44 304 THR A CA 1
ATOM 2273 C C . THR A 1 304 ? 4.713 -0.941 -32.289 1.00 97.44 304 THR A C 1
ATOM 2275 O O . THR A 1 304 ? 5.350 -0.996 -33.341 1.00 97.44 304 THR A O 1
ATOM 2278 N N . ASP A 1 305 ? 3.531 -0.337 -32.200 1.00 95.19 305 ASP A N 1
ATOM 2279 C CA . ASP A 1 305 ? 2.986 0.490 -33.275 1.00 95.19 305 ASP A CA 1
ATOM 2280 C C . ASP A 1 305 ? 3.710 1.851 -33.392 1.00 95.19 305 ASP A C 1
ATOM 2282 O O . ASP A 1 305 ? 4.660 2.154 -32.661 1.00 95.19 305 ASP A O 1
ATOM 2286 N N . SER A 1 306 ? 3.254 2.702 -34.318 1.00 93.12 306 SER A N 1
ATOM 2287 C CA . SER A 1 306 ? 3.811 4.046 -34.526 1.00 93.12 306 SER A CA 1
ATOM 2288 C C . SER A 1 306 ? 3.593 5.003 -33.349 1.00 93.12 306 SER A C 1
ATOM 2290 O O . SER A 1 306 ? 4.274 6.022 -33.271 1.00 93.12 306 SER A O 1
ATOM 2292 N N . ALA A 1 307 ? 2.647 4.704 -32.454 1.00 90.69 307 ALA A N 1
ATOM 2293 C CA . ALA A 1 307 ? 2.399 5.462 -31.230 1.00 90.69 307 ALA A CA 1
ATOM 2294 C C . ALA A 1 307 ? 3.229 4.938 -30.043 1.00 90.69 307 ALA A C 1
ATOM 2296 O O . ALA A 1 307 ? 3.144 5.490 -28.949 1.00 90.69 307 ALA A O 1
ATOM 2297 N N . GLY A 1 308 ? 4.040 3.893 -30.244 1.00 91.38 308 GLY A N 1
ATOM 2298 C CA . GLY A 1 308 ? 4.864 3.300 -29.196 1.00 91.38 308 GLY A CA 1
ATOM 2299 C C . GLY A 1 308 ? 4.129 2.304 -28.301 1.00 91.38 308 GLY A C 1
ATOM 2300 O O . GLY A 1 308 ? 4.704 1.862 -27.307 1.00 91.38 308 GLY A O 1
ATOM 2301 N N . ARG A 1 309 ? 2.888 1.933 -28.640 1.00 93.50 309 ARG A N 1
ATOM 2302 C CA . ARG A 1 309 ? 2.108 0.937 -27.893 1.00 93.50 309 ARG A CA 1
ATOM 2303 C C . ARG A 1 309 ? 2.568 -0.456 -28.277 1.00 93.50 309 ARG A C 1
ATOM 2305 O O . ARG A 1 309 ? 2.759 -0.721 -29.462 1.00 93.50 309 ARG A O 1
ATOM 2312 N N . ILE A 1 310 ? 2.732 -1.341 -27.299 1.00 96.44 310 ILE A N 1
ATOM 2313 C CA . ILE A 1 310 ? 3.110 -2.731 -27.558 1.00 96.44 310 ILE A CA 1
ATOM 2314 C C . ILE A 1 310 ? 1.955 -3.428 -28.281 1.00 96.44 310 ILE A C 1
ATOM 2316 O O . ILE A 1 310 ? 0.812 -3.372 -27.838 1.00 96.44 310 ILE A O 1
ATOM 2320 N N . VAL A 1 311 ? 2.263 -4.079 -29.399 1.00 96.94 311 VAL A N 1
ATOM 2321 C CA . VAL A 1 311 ? 1.298 -4.850 -30.207 1.00 96.94 311 VAL A CA 1
ATOM 2322 C C . VAL A 1 311 ? 1.650 -6.332 -30.285 1.00 96.94 311 VAL A C 1
ATOM 2324 O O . VAL A 1 311 ? 0.833 -7.139 -30.719 1.00 96.94 311 VAL A O 1
ATOM 2327 N N . ARG A 1 312 ? 2.876 -6.692 -29.889 1.00 97.25 312 ARG A N 1
ATOM 2328 C CA . ARG A 1 312 ? 3.346 -8.071 -29.775 1.00 97.25 312 ARG A CA 1
ATOM 2329 C C . ARG A 1 312 ? 4.522 -8.137 -28.811 1.00 97.25 312 ARG A C 1
ATOM 2331 O O . ARG A 1 312 ? 5.345 -7.225 -28.773 1.00 97.25 312 ARG A O 1
ATOM 2338 N N . TRP A 1 313 ? 4.631 -9.219 -28.053 1.00 98.19 313 TRP A N 1
ATOM 2339 C CA . TRP A 1 313 ? 5.703 -9.403 -27.080 1.00 98.19 313 TRP A CA 1
ATOM 2340 C C . TRP A 1 313 ? 5.981 -10.894 -26.859 1.00 98.19 313 TRP A C 1
ATOM 2342 O O . TRP A 1 313 ? 5.065 -11.712 -26.884 1.00 98.19 313 TRP A O 1
ATOM 2352 N N . ARG A 1 314 ? 7.255 -11.252 -26.666 1.00 98.50 314 ARG A N 1
ATOM 2353 C CA . ARG A 1 314 ? 7.658 -12.551 -26.086 1.00 98.50 314 ARG A CA 1
ATOM 2354 C C . ARG A 1 314 ? 7.861 -12.441 -24.578 1.00 98.50 314 ARG A C 1
ATOM 2356 O O . ARG A 1 314 ? 7.586 -13.381 -23.842 1.00 98.50 314 ARG A O 1
ATOM 2363 N N . ALA A 1 315 ? 8.328 -11.277 -24.137 1.00 98.56 315 ALA A N 1
ATOM 2364 C CA . ALA A 1 315 ? 8.467 -10.911 -22.741 1.00 98.56 315 ALA A CA 1
ATOM 2365 C C . ALA A 1 315 ? 8.241 -9.404 -22.578 1.00 98.56 315 ALA A C 1
ATOM 2367 O O . ALA A 1 315 ? 8.563 -8.640 -23.490 1.00 98.56 315 ALA A O 1
ATOM 2368 N N . ALA A 1 316 ? 7.689 -8.981 -21.447 1.00 98.50 316 ALA A N 1
ATOM 2369 C CA . ALA A 1 316 ? 7.491 -7.574 -21.117 1.00 98.50 316 ALA A CA 1
ATOM 2370 C C . ALA A 1 316 ? 7.571 -7.366 -19.602 1.00 98.50 316 ALA A C 1
ATOM 2372 O O . ALA A 1 316 ? 7.229 -8.254 -18.823 1.00 98.50 316 ALA A O 1
ATOM 2373 N N . PHE A 1 317 ? 8.040 -6.193 -19.191 1.00 98.19 317 PHE A N 1
ATOM 2374 C CA . PHE A 1 317 ? 8.125 -5.809 -17.790 1.00 98.19 317 PHE A CA 1
ATOM 2375 C C . PHE A 1 317 ? 6.851 -5.109 -17.326 1.00 98.19 317 PHE A C 1
ATOM 2377 O O . PHE A 1 317 ? 6.416 -4.128 -17.934 1.00 98.19 317 PHE A O 1
ATOM 2384 N N . GLU A 1 318 ? 6.318 -5.580 -16.204 1.00 96.19 318 GLU A N 1
ATOM 2385 C CA . GLU A 1 318 ? 5.454 -4.821 -15.309 1.00 96.19 318 GLU A CA 1
ATOM 2386 C C . GLU A 1 318 ? 6.332 -3.905 -14.447 1.00 96.19 318 GLU A C 1
ATOM 2388 O O . GLU A 1 318 ? 7.297 -4.368 -13.842 1.00 96.19 318 GLU A O 1
ATOM 2393 N N . THR A 1 319 ? 6.039 -2.609 -14.388 1.00 95.19 319 THR A N 1
ATOM 2394 C CA . THR A 1 319 ? 6.842 -1.637 -13.627 1.00 95.19 319 THR A CA 1
ATOM 2395 C C . THR A 1 319 ? 6.092 -1.176 -12.381 1.00 95.19 319 THR A C 1
ATOM 2397 O O . THR A 1 319 ? 4.971 -0.682 -12.505 1.00 95.19 319 THR A O 1
ATOM 2400 N N . SER A 1 320 ? 6.730 -1.269 -11.215 1.00 92.06 320 SER A N 1
ATOM 2401 C CA . SER A 1 320 ? 6.207 -0.832 -9.914 1.00 92.06 320 SER A CA 1
ATOM 2402 C C . SER A 1 320 ? 7.232 0.101 -9.274 1.00 92.06 320 SER A C 1
ATOM 2404 O O . SER A 1 320 ? 8.105 -0.351 -8.535 1.00 92.06 320 SER A O 1
ATOM 2406 N N . GLY A 1 321 ? 7.184 1.391 -9.619 1.00 94.06 321 GLY A N 1
ATOM 2407 C CA . GLY A 1 321 ? 8.126 2.390 -9.110 1.00 94.06 321 GLY A CA 1
ATOM 2408 C C . GLY A 1 321 ? 9.579 1.956 -9.312 1.00 94.06 321 GLY A C 1
ATOM 2409 O O . GLY A 1 321 ? 10.055 1.829 -10.435 1.00 94.06 321 GLY A O 1
ATOM 2410 N N . GLY A 1 322 ? 10.293 1.714 -8.221 1.00 96.38 322 GLY A N 1
ATOM 2411 C CA . GLY A 1 322 ? 11.700 1.335 -8.213 1.00 96.38 322 GLY A CA 1
ATOM 2412 C C . GLY A 1 322 ? 12.058 -0.093 -8.633 1.00 96.38 322 GLY A C 1
ATOM 2413 O O . GLY A 1 322 ? 13.249 -0.402 -8.716 1.00 96.38 322 GLY A O 1
ATOM 2414 N N . SER A 1 323 ? 11.082 -0.966 -8.897 1.00 97.56 323 SER A N 1
ATOM 2415 C CA . SER A 1 323 ? 11.317 -2.309 -9.442 1.00 97.56 323 SER A CA 1
ATOM 2416 C C . SER A 1 323 ? 10.527 -2.574 -10.724 1.00 97.56 323 SER A C 1
ATOM 2418 O O . SER A 1 323 ? 9.537 -1.909 -11.035 1.00 97.56 323 SER A O 1
ATOM 2420 N N . ALA A 1 324 ? 10.989 -3.552 -11.500 1.00 98.12 324 ALA A N 1
ATOM 2421 C CA . ALA A 1 324 ? 10.275 -4.039 -12.673 1.00 98.12 324 ALA A CA 1
ATOM 2422 C C . ALA A 1 324 ? 10.336 -5.564 -12.734 1.00 98.12 324 ALA A C 1
ATOM 2424 O O . ALA A 1 324 ? 11.411 -6.143 -12.612 1.00 98.12 324 ALA A O 1
ATOM 2425 N N . ARG A 1 325 ? 9.195 -6.217 -12.937 1.00 97.94 325 ARG A N 1
ATOM 2426 C CA . ARG A 1 325 ? 9.032 -7.675 -12.929 1.00 97.94 325 ARG A CA 1
ATOM 2427 C C . ARG A 1 325 ? 8.715 -8.168 -14.341 1.00 97.94 325 ARG A C 1
ATOM 2429 O O . ARG A 1 325 ? 7.862 -7.602 -15.016 1.00 97.94 325 ARG A O 1
ATOM 2436 N N . LEU A 1 326 ? 9.463 -9.151 -14.832 1.00 98.50 326 LEU A N 1
ATOM 2437 C CA . LEU A 1 326 ? 9.353 -9.672 -16.195 1.00 98.50 326 LEU A CA 1
ATOM 2438 C C . LEU A 1 326 ? 8.263 -10.734 -16.264 1.00 98.50 326 LEU A C 1
ATOM 2440 O O . LEU A 1 326 ? 8.358 -11.718 -15.544 1.00 98.50 326 LEU A O 1
ATOM 2444 N N . ARG A 1 327 ? 7.344 -10.626 -17.224 1.00 98.06 327 ARG A N 1
ATOM 2445 C CA . ARG A 1 327 ? 6.454 -11.729 -17.606 1.00 98.06 327 ARG A CA 1
ATOM 2446 C C . ARG A 1 327 ? 6.754 -12.212 -19.014 1.00 98.06 327 ARG A C 1
ATOM 2448 O O . ARG A 1 327 ? 7.116 -11.420 -19.888 1.00 98.06 327 ARG A O 1
ATOM 2455 N N . LEU A 1 328 ? 6.586 -13.512 -19.235 1.00 98.38 328 LEU A N 1
ATOM 2456 C CA . LEU A 1 328 ? 6.708 -14.155 -20.544 1.00 98.38 328 LEU A CA 1
ATOM 2457 C C . LEU A 1 328 ? 5.319 -14.378 -21.149 1.00 98.38 328 LEU A C 1
ATOM 2459 O O . LEU A 1 328 ? 4.374 -14.698 -20.431 1.00 98.38 328 LEU A O 1
ATOM 2463 N N . ALA A 1 329 ? 5.200 -14.235 -22.469 1.00 97.81 329 ALA A N 1
ATOM 2464 C CA . ALA A 1 329 ? 3.960 -14.553 -23.180 1.00 97.81 329 ALA A CA 1
ATOM 2465 C C . ALA A 1 329 ? 3.688 -16.067 -23.171 1.00 97.81 329 ALA A C 1
ATOM 2467 O O . ALA A 1 329 ? 2.544 -16.499 -23.059 1.00 97.81 329 ALA A O 1
ATOM 2468 N N . ASP A 1 330 ? 4.759 -16.860 -23.246 1.00 97.75 330 ASP A N 1
ATOM 2469 C CA . ASP A 1 330 ? 4.776 -18.292 -22.958 1.00 97.75 330 ASP A CA 1
ATOM 2470 C C . ASP A 1 330 ? 5.666 -18.518 -21.722 1.00 97.75 330 ASP A C 1
ATOM 2472 O O . ASP A 1 330 ? 6.887 -18.356 -21.827 1.00 97.75 330 ASP A O 1
ATOM 2476 N N . PRO A 1 331 ? 5.098 -18.891 -20.556 1.00 96.25 331 PRO A N 1
ATOM 2477 C CA . PRO A 1 331 ? 5.861 -19.147 -19.330 1.00 96.25 331 PRO A CA 1
ATOM 2478 C C . PRO A 1 331 ? 6.967 -20.202 -19.480 1.00 96.25 331 PRO A C 1
ATOM 2480 O O . PRO A 1 331 ? 7.880 -20.259 -18.659 1.00 96.25 331 PRO A O 1
ATOM 2483 N N . THR A 1 332 ? 6.911 -21.037 -20.522 1.00 96.88 332 THR A N 1
ATOM 2484 C CA . THR A 1 332 ? 7.899 -22.091 -20.787 1.00 96.88 332 THR A CA 1
ATOM 2485 C C . THR A 1 332 ? 9.033 -21.663 -21.726 1.00 96.88 332 THR A C 1
ATOM 2487 O O . THR A 1 332 ? 9.979 -22.432 -21.931 1.00 96.88 332 THR A O 1
ATOM 2490 N N . ASP A 1 333 ? 9.006 -20.432 -22.258 1.00 98.06 333 ASP A N 1
ATOM 2491 C CA . ASP A 1 333 ? 10.034 -19.894 -23.160 1.00 98.06 333 ASP A CA 1
ATOM 2492 C C . ASP A 1 333 ? 11.324 -19.505 -22.412 1.00 98.06 333 ASP A C 1
ATOM 2494 O O . ASP A 1 333 ? 11.712 -18.341 -22.259 1.00 98.06 333 ASP A O 1
ATOM 2498 N N . THR A 1 334 ? 12.037 -20.536 -21.964 1.00 97.19 334 THR A N 1
ATOM 2499 C CA . THR A 1 334 ? 13.332 -20.422 -21.283 1.00 97.19 334 THR A CA 1
ATOM 2500 C C . THR A 1 334 ? 14.396 -19.747 -22.147 1.00 97.19 334 THR A C 1
ATOM 2502 O O . THR A 1 334 ? 15.311 -19.116 -21.617 1.00 97.19 334 THR A O 1
ATOM 2505 N N . LYS A 1 335 ? 14.280 -19.824 -23.479 1.00 98.44 335 LYS A N 1
ATOM 2506 C CA . LYS A 1 335 ? 15.215 -19.170 -24.397 1.00 98.44 335 LYS A CA 1
ATOM 2507 C C . LYS A 1 335 ? 15.068 -17.653 -24.318 1.00 98.44 335 LYS A C 1
ATOM 2509 O O . LYS A 1 335 ? 16.079 -16.971 -24.152 1.00 98.44 335 LYS A O 1
ATOM 2514 N N . THR A 1 336 ? 13.842 -17.134 -24.404 1.00 98.62 336 THR A N 1
ATOM 2515 C CA . THR A 1 336 ? 13.590 -15.695 -24.248 1.00 98.62 336 THR A CA 1
ATOM 2516 C C . THR A 1 336 ? 13.965 -15.229 -22.841 1.00 98.62 336 THR A C 1
ATOM 2518 O O . THR A 1 336 ? 14.587 -14.179 -22.707 1.00 98.62 336 THR A O 1
ATOM 2521 N N . LEU A 1 337 ? 13.687 -16.014 -21.793 1.00 98.62 337 LEU A N 1
ATOM 2522 C CA . LEU A 1 337 ? 14.107 -15.669 -20.428 1.00 98.62 337 LEU A CA 1
ATOM 2523 C C . LEU A 1 337 ? 15.629 -15.478 -20.311 1.00 98.62 337 LEU A C 1
ATOM 2525 O O . LEU A 1 337 ? 16.085 -14.478 -19.757 1.00 98.62 337 LEU A O 1
ATOM 2529 N N . LEU A 1 338 ? 16.423 -16.408 -20.854 1.00 98.56 338 LEU A N 1
ATOM 2530 C CA . LEU A 1 338 ? 17.888 -16.315 -20.846 1.00 98.56 338 LEU A CA 1
ATOM 2531 C C . LEU A 1 338 ? 18.400 -15.146 -21.701 1.00 98.56 338 LEU A C 1
ATOM 2533 O O . LEU A 1 338 ? 19.348 -14.469 -21.303 1.00 98.56 338 LEU A O 1
ATOM 2537 N N . GLU A 1 339 ? 17.760 -14.884 -22.846 1.00 98.69 339 GLU A N 1
ATOM 2538 C CA . GLU A 1 339 ? 18.047 -13.733 -23.713 1.00 98.69 339 GLU A CA 1
ATOM 2539 C C . GLU A 1 339 ? 17.830 -12.405 -22.965 1.00 98.69 339 GLU A C 1
ATOM 2541 O O . GLU A 1 339 ? 18.725 -11.557 -22.935 1.00 98.69 339 GLU A O 1
ATOM 2546 N N . VAL A 1 340 ? 16.681 -12.250 -22.293 1.00 98.81 340 VAL A N 1
ATOM 2547 C CA . VAL A 1 340 ? 16.366 -11.071 -21.471 1.00 98.81 340 VAL A CA 1
ATOM 2548 C C . VAL A 1 340 ? 17.350 -10.949 -20.312 1.00 98.81 340 VAL A C 1
ATOM 2550 O O . VAL A 1 340 ? 17.916 -9.880 -20.098 1.00 98.81 340 VAL A O 1
ATOM 2553 N N . ARG A 1 341 ? 17.609 -12.033 -19.577 1.00 98.75 341 ARG A N 1
ATOM 2554 C CA . ARG A 1 341 ? 18.540 -12.007 -18.446 1.00 98.75 341 ARG A CA 1
ATOM 2555 C C . ARG A 1 341 ? 19.922 -11.507 -18.867 1.00 98.75 341 ARG A C 1
ATOM 2557 O O . ARG A 1 341 ? 20.426 -10.560 -18.268 1.00 98.75 341 ARG A O 1
ATOM 2564 N N . ALA A 1 342 ? 20.495 -12.072 -19.929 1.00 98.75 342 ALA A N 1
ATOM 2565 C CA . ALA A 1 342 ? 21.804 -11.661 -20.434 1.00 98.75 342 ALA A CA 1
ATOM 2566 C C . ALA A 1 342 ? 21.823 -10.188 -20.884 1.00 98.75 342 ALA A C 1
ATOM 2568 O O . ALA A 1 342 ? 22.806 -9.476 -20.659 1.00 98.75 342 ALA A O 1
ATOM 2569 N N . LEU A 1 343 ? 20.729 -9.707 -21.489 1.00 98.69 343 LEU A N 1
ATOM 2570 C CA . LEU A 1 343 ? 20.574 -8.309 -21.892 1.00 98.69 343 LEU A CA 1
ATOM 2571 C C . LEU A 1 343 ? 20.654 -7.359 -20.688 1.00 98.69 343 LEU A C 1
ATOM 2573 O O . LEU A 1 343 ? 21.388 -6.368 -20.737 1.00 98.69 343 LEU A O 1
ATOM 2577 N N . PHE A 1 344 ? 19.944 -7.666 -19.601 1.00 98.69 344 PHE A N 1
ATOM 2578 C CA . PHE A 1 344 ? 19.928 -6.819 -18.406 1.00 98.69 344 PHE A CA 1
ATOM 2579 C C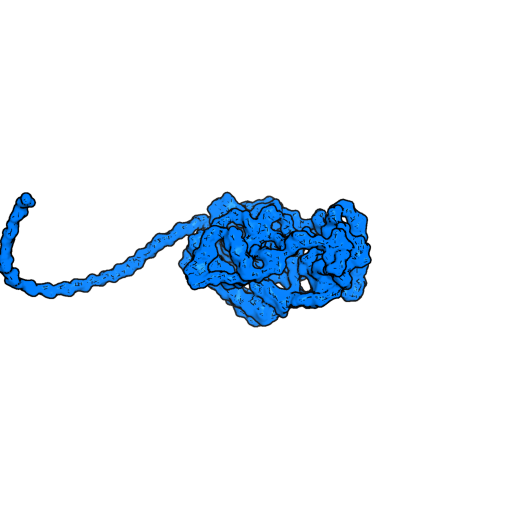 . PHE A 1 344 ? 21.166 -6.994 -17.522 1.00 98.69 344 PHE A C 1
ATOM 2581 O O . PHE A 1 344 ? 21.624 -6.015 -16.939 1.00 98.69 344 PHE A O 1
ATOM 2588 N N . GLU A 1 345 ? 21.780 -8.177 -17.481 1.00 98.69 345 GLU A N 1
ATOM 2589 C CA . GLU A 1 345 ? 23.083 -8.378 -16.832 1.00 98.69 345 GLU A CA 1
ATOM 2590 C C . GLU A 1 345 ? 24.176 -7.562 -17.526 1.00 98.69 345 GLU A C 1
ATOM 2592 O O . GLU A 1 345 ? 24.968 -6.898 -16.860 1.00 98.69 345 GLU A O 1
ATOM 2597 N N . LYS A 1 346 ? 24.180 -7.524 -18.865 1.00 98.50 346 LYS A N 1
ATOM 2598 C CA . LYS A 1 346 ? 25.057 -6.625 -19.621 1.00 98.50 346 LYS A CA 1
ATOM 2599 C C . LYS A 1 346 ? 24.749 -5.162 -19.303 1.00 98.50 346 LYS A C 1
ATOM 2601 O O . LYS A 1 346 ? 25.676 -4.393 -19.057 1.00 98.50 346 LYS A O 1
ATOM 2606 N N . LYS A 1 347 ? 23.464 -4.786 -19.279 1.00 98.38 347 LYS A N 1
ATOM 2607 C CA . LYS A 1 347 ? 23.034 -3.413 -18.982 1.00 98.38 347 LYS A CA 1
ATOM 2608 C C . LYS A 1 347 ? 23.479 -2.959 -17.593 1.00 98.38 347 LYS A C 1
ATOM 2610 O O . LYS A 1 347 ? 23.909 -1.821 -17.441 1.00 98.38 347 LYS A O 1
ATOM 2615 N N . LEU A 1 348 ? 23.425 -3.848 -16.603 1.00 98.50 348 LEU A N 1
ATOM 2616 C CA . LEU A 1 348 ? 23.870 -3.598 -15.234 1.00 98.50 348 LEU A CA 1
ATOM 2617 C C . LEU A 1 348 ? 25.353 -3.191 -15.168 1.00 98.50 348 LEU A C 1
ATOM 2619 O O . LEU A 1 348 ? 25.698 -2.325 -14.370 1.00 98.50 348 LEU A O 1
ATOM 2623 N N . GLN A 1 349 ? 26.213 -3.747 -16.031 1.00 98.12 349 GLN A N 1
ATOM 2624 C CA . GLN A 1 349 ? 27.649 -3.424 -16.071 1.00 98.12 349 GLN A CA 1
ATOM 2625 C C . GLN A 1 349 ? 27.968 -2.067 -16.725 1.00 98.12 349 GLN A C 1
ATOM 2627 O O . GLN A 1 349 ? 29.104 -1.593 -16.652 1.00 98.12 349 GLN A O 1
ATOM 2632 N N . GLU A 1 350 ? 27.005 -1.427 -17.393 1.00 97.81 350 GLU A N 1
ATOM 2633 C CA . GLU A 1 350 ? 27.228 -0.133 -18.038 1.00 97.81 350 GLU A CA 1
ATOM 2634 C C . GLU A 1 350 ? 27.303 0.998 -17.002 1.00 97.81 350 GLU A C 1
ATOM 2636 O O . GLU A 1 350 ? 26.438 1.151 -16.135 1.00 97.81 350 GLU A O 1
ATOM 2641 N N . LYS A 1 351 ? 28.316 1.864 -17.125 1.00 95.75 351 LYS A N 1
ATOM 2642 C CA . LYS A 1 351 ? 28.428 3.056 -16.277 1.00 95.75 351 LYS A CA 1
ATOM 2643 C C . LYS A 1 351 ? 27.213 3.963 -16.489 1.00 95.75 351 LYS A C 1
ATOM 2645 O O . LYS A 1 351 ? 26.961 4.417 -17.601 1.00 95.75 351 LYS A O 1
ATOM 2650 N N . GLY A 1 352 ? 26.507 4.274 -15.403 1.00 94.75 352 GLY A N 1
ATOM 2651 C CA . GLY A 1 352 ? 25.320 5.130 -15.447 1.00 94.75 352 GLY A CA 1
ATOM 2652 C C . GLY A 1 352 ? 24.056 4.424 -15.945 1.00 94.75 352 GLY A C 1
ATOM 2653 O O . GLY A 1 352 ? 23.119 5.108 -16.351 1.00 94.75 352 GLY A O 1
ATOM 2654 N N . SER A 1 353 ? 24.012 3.085 -15.910 1.00 97.31 353 SER A N 1
ATOM 2655 C CA . SER A 1 353 ? 22.821 2.307 -16.272 1.00 97.31 353 SER A CA 1
ATOM 2656 C C . SER A 1 353 ? 21.592 2.651 -15.423 1.00 97.31 353 SER A C 1
ATOM 2658 O O . SER A 1 353 ? 20.476 2.565 -15.924 1.00 97.31 353 SER A O 1
ATOM 2660 N N . GLY A 1 354 ? 21.785 3.041 -14.160 1.00 97.56 354 GLY A N 1
ATOM 2661 C CA . GLY A 1 354 ? 20.699 3.251 -13.199 1.00 97.56 354 GLY A CA 1
ATOM 2662 C C . GLY A 1 354 ? 20.166 1.954 -12.577 1.00 97.56 354 GLY A C 1
ATOM 2663 O O . GLY A 1 354 ? 19.348 2.023 -11.668 1.00 97.56 354 GLY A O 1
ATOM 2664 N N . LEU A 1 355 ? 20.633 0.777 -13.015 1.00 98.25 355 LEU A N 1
ATOM 2665 C CA . LEU A 1 355 ? 20.268 -0.507 -12.410 1.00 98.25 355 LEU A CA 1
ATOM 2666 C C . LEU A 1 355 ? 21.116 -0.775 -11.168 1.00 98.25 355 LEU A C 1
ATOM 2668 O O . LEU A 1 355 ? 22.337 -0.622 -11.197 1.00 98.25 355 LEU A O 1
ATOM 2672 N N . ARG A 1 356 ? 20.467 -1.232 -10.098 1.00 97.94 356 ARG A N 1
ATOM 2673 C CA . ARG A 1 356 ? 21.124 -1.766 -8.902 1.00 97.94 356 ARG A CA 1
ATOM 2674 C C . ARG A 1 356 ? 21.327 -3.273 -9.010 1.00 97.94 356 ARG A C 1
ATOM 2676 O O . ARG A 1 356 ? 22.376 -3.771 -8.614 1.00 97.94 356 ARG A O 1
ATOM 2683 N N . ALA A 1 357 ? 20.320 -3.997 -9.499 1.00 98.25 357 ALA A N 1
ATOM 2684 C CA . ALA A 1 357 ? 20.342 -5.455 -9.526 1.00 98.25 357 ALA A CA 1
ATOM 2685 C C . ALA A 1 357 ? 19.439 -6.051 -10.615 1.00 98.25 357 ALA A C 1
ATOM 2687 O O . ALA A 1 357 ? 18.458 -5.438 -11.039 1.00 98.25 357 ALA A O 1
ATOM 2688 N N . VAL A 1 358 ? 19.776 -7.282 -11.005 1.00 98.62 358 VAL A N 1
ATOM 2689 C CA . VAL A 1 358 ? 18.931 -8.213 -11.763 1.00 98.62 358 VAL A CA 1
ATOM 2690 C C . VAL A 1 358 ? 18.748 -9.444 -10.878 1.00 98.62 358 VAL A C 1
ATOM 2692 O O . VAL A 1 358 ? 19.735 -10.055 -10.476 1.00 98.62 358 VAL A O 1
ATOM 2695 N N . LEU A 1 359 ? 17.507 -9.760 -10.525 1.00 98.56 359 LEU A N 1
ATOM 2696 C CA . LEU A 1 359 ? 17.137 -10.815 -9.586 1.00 98.56 359 LEU A CA 1
ATOM 2697 C C . LEU A 1 359 ? 16.573 -12.011 -10.355 1.00 98.56 359 LEU A C 1
ATOM 2699 O O . LEU A 1 359 ? 15.816 -11.828 -11.312 1.00 98.56 359 LEU A O 1
ATOM 2703 N N . GLY A 1 360 ? 16.933 -13.223 -9.931 1.00 98.06 360 GLY A N 1
ATOM 2704 C CA . GLY A 1 360 ? 16.347 -14.462 -10.425 1.00 98.06 360 GLY A CA 1
ATOM 2705 C C . GLY A 1 360 ? 15.308 -15.031 -9.460 1.00 98.06 360 GLY A C 1
ATOM 2706 O O . GLY A 1 360 ? 14.993 -14.447 -8.423 1.00 98.06 360 GLY A O 1
ATOM 2707 N N . ALA A 1 361 ? 14.788 -16.207 -9.807 1.00 96.50 361 ALA A N 1
ATOM 2708 C CA . ALA A 1 361 ? 13.738 -16.878 -9.046 1.00 96.50 361 ALA A CA 1
ATOM 2709 C C . ALA A 1 361 ? 14.035 -17.043 -7.535 1.00 96.50 361 ALA A C 1
ATOM 2711 O O . ALA A 1 361 ? 13.157 -16.695 -6.744 1.00 96.50 361 ALA A O 1
ATOM 2712 N N . PRO A 1 362 ? 15.232 -17.495 -7.091 1.00 97.38 362 PRO A N 1
ATOM 2713 C CA . PRO A 1 362 ? 15.500 -17.664 -5.661 1.00 97.38 362 PRO A CA 1
ATOM 2714 C C . PRO A 1 362 ? 15.463 -16.347 -4.882 1.00 97.38 362 PRO A C 1
ATOM 2716 O O . PRO A 1 362 ? 14.941 -16.306 -3.769 1.00 97.38 362 PRO A O 1
ATOM 2719 N N . GLU A 1 363 ? 15.998 -15.261 -5.454 1.00 97.69 363 GLU A N 1
ATOM 2720 C CA . GLU A 1 363 ? 15.957 -13.950 -4.808 1.00 97.69 363 GLU A CA 1
ATOM 2721 C C . GLU A 1 363 ? 14.527 -13.400 -4.750 1.00 97.69 363 GLU A C 1
ATOM 2723 O O . GLU A 1 363 ? 14.115 -12.871 -3.720 1.00 97.69 363 GLU A O 1
ATOM 2728 N N . ILE A 1 364 ? 13.757 -13.556 -5.830 1.00 98.06 364 ILE A N 1
ATOM 2729 C CA . ILE A 1 364 ? 12.360 -13.105 -5.918 1.00 98.06 364 ILE A CA 1
ATOM 2730 C C . ILE A 1 364 ? 11.491 -13.821 -4.879 1.00 98.06 364 ILE A C 1
ATOM 2732 O O . ILE A 1 364 ? 10.760 -13.161 -4.138 1.00 98.06 364 ILE A O 1
ATOM 2736 N N . GLU A 1 365 ? 11.613 -15.146 -4.768 1.00 96.69 365 GLU A N 1
ATOM 2737 C CA . GLU A 1 365 ? 10.845 -15.938 -3.803 1.00 96.69 365 GLU A CA 1
ATOM 2738 C C . GLU A 1 365 ? 11.175 -15.557 -2.354 1.00 96.69 365 GLU A C 1
ATOM 2740 O O . GLU A 1 365 ? 10.269 -15.400 -1.529 1.00 96.69 365 GLU A O 1
ATOM 2745 N N . ALA A 1 366 ? 12.462 -15.354 -2.049 1.00 95.44 366 ALA A N 1
ATOM 2746 C CA . ALA A 1 366 ? 12.919 -14.944 -0.721 1.00 95.44 366 ALA A CA 1
ATOM 2747 C C . ALA A 1 366 ? 12.362 -13.573 -0.296 1.00 95.44 366 ALA A C 1
ATOM 2749 O O . ALA A 1 366 ? 12.178 -13.325 0.895 1.00 95.44 366 ALA A O 1
ATOM 2750 N N . LEU A 1 367 ? 12.059 -12.703 -1.264 1.00 95.62 367 LEU A N 1
ATOM 2751 C CA . LEU A 1 367 ? 11.453 -11.385 -1.056 1.00 95.62 367 LEU A CA 1
ATOM 2752 C C . LEU A 1 367 ? 9.911 -11.412 -1.104 1.00 95.62 367 LEU A C 1
ATOM 2754 O O . LEU A 1 367 ? 9.266 -10.367 -1.017 1.00 95.62 367 LEU A O 1
ATOM 2758 N N . GLY A 1 368 ? 9.308 -12.598 -1.245 1.00 95.19 368 GLY A N 1
ATOM 2759 C CA . GLY A 1 368 ? 7.858 -12.794 -1.282 1.00 95.19 368 GLY A CA 1
ATOM 2760 C C . GLY A 1 368 ? 7.206 -12.635 -2.661 1.00 95.19 368 GLY A C 1
ATOM 2761 O O . GLY A 1 368 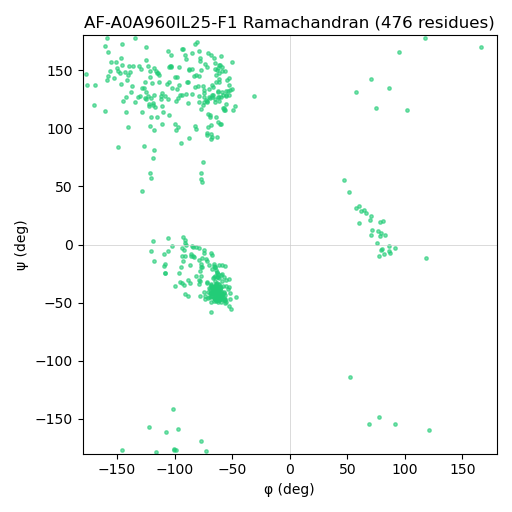? 5.994 -12.837 -2.775 1.00 95.19 368 GLY A O 1
ATOM 2762 N N . GLY A 1 369 ? 7.987 -12.319 -3.696 1.00 96.69 369 GLY A N 1
ATOM 2763 C CA . GLY A 1 369 ? 7.518 -12.276 -5.081 1.00 96.69 369 GLY A CA 1
ATOM 2764 C C . GLY A 1 369 ? 7.239 -13.673 -5.643 1.00 96.69 369 GLY A C 1
ATOM 2765 O O . GLY A 1 369 ? 7.641 -14.682 -5.059 1.00 96.69 369 GLY A O 1
ATOM 2766 N N . ASP A 1 370 ? 6.521 -13.731 -6.764 1.00 96.94 370 ASP A N 1
ATOM 2767 C CA . ASP A 1 370 ? 6.093 -14.977 -7.410 1.00 96.94 370 ASP A CA 1
ATOM 2768 C C . ASP A 1 370 ? 7.035 -15.331 -8.575 1.00 96.94 370 ASP A C 1
ATOM 2770 O O . ASP A 1 370 ? 6.877 -14.772 -9.658 1.00 96.94 370 ASP A O 1
ATOM 2774 N N . PRO A 1 371 ? 8.025 -16.227 -8.397 1.00 96.75 371 PRO A N 1
ATOM 2775 C CA . PRO A 1 371 ? 8.974 -16.555 -9.460 1.00 96.75 371 PRO A CA 1
ATOM 2776 C C . PRO A 1 371 ? 8.365 -17.388 -10.599 1.00 96.75 371 PRO A C 1
ATOM 2778 O O . PRO A 1 371 ? 9.001 -17.521 -11.644 1.00 96.75 371 PRO A O 1
ATOM 2781 N N . GLU A 1 372 ? 7.176 -17.977 -10.414 1.00 95.94 372 GLU A N 1
ATOM 2782 C CA . GLU A 1 372 ? 6.486 -18.712 -11.481 1.00 95.94 372 GLU A CA 1
ATOM 2783 C C . GLU A 1 372 ? 5.796 -17.748 -12.452 1.00 95.94 372 GLU A C 1
ATOM 2785 O O . GLU A 1 372 ? 5.741 -18.008 -13.655 1.00 95.94 372 GLU A O 1
ATOM 2790 N N . VAL A 1 373 ? 5.299 -16.619 -11.938 1.00 96.38 373 VAL A N 1
ATOM 2791 C CA . VAL A 1 373 ? 4.677 -15.557 -12.742 1.00 96.38 373 VAL A CA 1
ATOM 2792 C C . VAL A 1 373 ? 5.713 -14.547 -13.239 1.00 96.38 373 VAL A C 1
ATOM 2794 O O . VAL A 1 373 ? 5.697 -14.175 -14.414 1.00 96.38 373 VAL A O 1
ATOM 2797 N N . ASP A 1 374 ? 6.623 -14.138 -12.356 1.00 96.94 374 ASP A N 1
ATOM 2798 C CA . ASP A 1 374 ? 7.642 -13.116 -12.574 1.00 96.94 374 ASP A CA 1
ATOM 2799 C C . ASP A 1 374 ? 9.056 -13.723 -12.415 1.00 96.94 374 ASP A C 1
ATOM 2801 O O . ASP A 1 374 ? 9.728 -13.495 -11.405 1.00 96.94 374 ASP A O 1
ATOM 2805 N N . PRO A 1 375 ? 9.561 -14.511 -13.384 1.00 97.88 375 PRO A N 1
ATOM 2806 C CA . PRO A 1 375 ? 10.819 -15.259 -13.241 1.00 97.88 375 PRO A CA 1
ATOM 2807 C C . PRO A 1 375 ? 12.090 -14.397 -13.165 1.00 97.88 375 PRO A C 1
ATOM 2809 O O . PRO A 1 375 ? 13.183 -14.919 -12.917 1.00 97.88 375 PRO A O 1
ATOM 2812 N N . LEU A 1 376 ? 11.981 -13.092 -13.421 1.00 98.56 376 LEU A N 1
ATOM 2813 C CA . LEU A 1 376 ? 13.084 -12.139 -13.368 1.00 98.56 376 LEU A CA 1
ATOM 2814 C C . LEU A 1 376 ? 12.577 -10.776 -12.895 1.00 98.56 376 LEU A C 1
ATOM 2816 O O . LEU A 1 376 ? 11.540 -10.304 -13.355 1.00 98.56 376 LEU A O 1
ATOM 2820 N N . ALA A 1 377 ? 13.336 -10.112 -12.028 1.00 98.44 377 ALA A N 1
ATOM 2821 C CA . ALA A 1 377 ? 13.027 -8.764 -11.569 1.00 98.44 377 ALA A CA 1
ATOM 2822 C C . ALA A 1 377 ? 14.253 -7.853 -11.666 1.00 98.44 377 ALA A C 1
ATOM 2824 O O . ALA A 1 377 ? 15.398 -8.297 -11.612 1.00 98.44 377 ALA A O 1
ATOM 2825 N N . LEU A 1 378 ? 14.008 -6.561 -11.814 1.00 98.69 378 LEU A N 1
ATOM 2826 C CA . LEU A 1 378 ? 15.010 -5.510 -11.838 1.00 98.69 378 LEU A CA 1
ATOM 2827 C C . LEU A 1 378 ? 14.808 -4.609 -10.632 1.00 98.69 378 LEU A C 1
ATOM 2829 O O . LEU A 1 378 ? 13.675 -4.359 -10.222 1.00 98.69 378 LEU A O 1
ATOM 2833 N N . ASP A 1 379 ? 15.905 -4.067 -10.125 1.00 98.44 379 ASP A N 1
ATOM 2834 C CA . ASP A 1 379 ? 15.869 -3.028 -9.106 1.00 98.44 379 ASP A CA 1
ATOM 2835 C C . ASP A 1 379 ? 16.679 -1.820 -9.548 1.00 98.44 379 ASP A C 1
ATOM 2837 O O . ASP A 1 379 ? 17.801 -1.961 -10.046 1.00 98.44 379 ASP A O 1
ATOM 2841 N N . ALA A 1 380 ? 16.113 -0.637 -9.355 1.00 97.94 380 ALA A N 1
ATOM 2842 C CA . ALA A 1 380 ? 16.739 0.624 -9.694 1.00 97.94 380 ALA A CA 1
ATOM 2843 C C . ALA A 1 380 ? 17.610 1.153 -8.541 1.00 97.94 380 ALA A C 1
ATOM 2845 O O . ALA A 1 380 ? 17.353 0.914 -7.352 1.00 97.94 380 ALA A O 1
ATOM 2846 N N . LEU A 1 381 ? 18.663 1.885 -8.908 1.00 97.19 381 LEU A N 1
ATOM 2847 C CA . LEU A 1 381 ? 19.423 2.726 -7.985 1.00 97.19 381 LEU A CA 1
ATOM 2848 C C . LEU A 1 381 ? 18.545 3.872 -7.468 1.00 97.19 381 LEU A C 1
ATOM 2850 O O . LEU A 1 381 ? 17.551 4.240 -8.088 1.00 97.19 381 LEU A O 1
ATOM 2854 N N . GLU A 1 382 ? 18.948 4.465 -6.347 1.00 95.25 382 GLU A N 1
ATOM 2855 C CA . GLU A 1 382 ? 18.365 5.722 -5.874 1.00 95.25 382 GLU A CA 1
ATOM 2856 C C . GLU A 1 382 ? 18.432 6.807 -6.965 1.00 95.25 382 GLU A C 1
ATOM 2858 O O . GLU A 1 382 ? 19.402 6.882 -7.727 1.00 95.25 382 GLU A O 1
ATOM 2863 N N . GLY A 1 383 ? 17.385 7.629 -7.061 1.00 95.62 383 GLY A N 1
ATOM 2864 C CA . GLY A 1 383 ? 17.212 8.628 -8.114 1.00 95.62 383 GLY A CA 1
ATOM 2865 C C . GLY A 1 383 ? 16.543 8.093 -9.382 1.00 95.62 383 GLY A C 1
ATOM 2866 O O . GLY A 1 383 ? 16.252 8.883 -10.282 1.00 95.62 383 GLY A O 1
ATOM 2867 N N . PHE A 1 384 ? 16.290 6.781 -9.469 1.00 96.94 384 PHE A N 1
ATOM 2868 C CA . PHE A 1 384 ? 15.674 6.134 -10.624 1.00 96.94 384 PHE A CA 1
ATOM 2869 C C . PHE A 1 384 ? 14.442 5.310 -10.241 1.00 96.94 384 PHE A C 1
ATOM 2871 O O . PHE A 1 384 ? 14.466 4.551 -9.277 1.00 96.94 384 PHE A O 1
ATOM 2878 N N . CYS A 1 385 ? 13.410 5.374 -11.076 1.00 96.88 385 CYS A N 1
ATOM 2879 C CA . CYS A 1 385 ? 12.310 4.411 -11.123 1.00 96.88 385 CYS A CA 1
ATOM 2880 C C . CYS A 1 385 ? 12.276 3.680 -12.473 1.00 96.88 385 CYS A C 1
ATOM 2882 O O . CYS A 1 385 ? 13.102 3.934 -13.351 1.00 96.88 385 CYS A O 1
ATOM 2884 N N . PHE A 1 386 ? 11.306 2.793 -12.667 1.00 97.50 386 PHE A N 1
ATOM 2885 C CA . PHE A 1 386 ? 10.977 2.187 -13.947 1.00 97.50 386 PHE A CA 1
ATOM 2886 C C . PHE A 1 386 ? 9.681 2.776 -14.514 1.00 97.50 386 PHE A C 1
ATOM 2888 O O . PHE A 1 386 ? 8.629 2.736 -13.880 1.00 97.50 386 PHE A O 1
ATOM 2895 N N . GLY A 1 387 ? 9.762 3.287 -15.740 1.00 94.94 387 GLY A N 1
ATOM 2896 C CA . GLY A 1 387 ? 8.634 3.764 -16.533 1.00 94.94 387 GLY A CA 1
ATOM 2897 C C . GLY A 1 387 ? 8.122 2.698 -17.502 1.00 94.94 387 GLY A C 1
ATOM 2898 O O . GLY A 1 387 ? 8.874 1.839 -17.972 1.00 94.94 387 GLY A O 1
ATOM 2899 N N . LYS A 1 388 ? 6.830 2.773 -17.841 1.00 92.50 388 LYS A N 1
ATOM 2900 C CA . LYS A 1 388 ? 6.147 1.768 -18.676 1.00 92.50 388 LYS A CA 1
ATOM 2901 C C . LYS A 1 388 ? 6.459 1.856 -20.175 1.00 92.50 388 LYS A C 1
ATOM 2903 O O . LYS A 1 388 ? 6.232 0.890 -20.902 1.00 92.50 388 LYS A O 1
ATOM 2908 N N . ASP A 1 389 ? 6.965 2.999 -20.636 1.00 93.12 389 ASP A N 1
ATOM 2909 C CA . ASP A 1 389 ? 7.133 3.305 -22.058 1.00 93.12 389 ASP A CA 1
ATOM 2910 C C . ASP A 1 389 ? 8.023 2.284 -22.789 1.00 93.12 389 ASP A C 1
ATOM 2912 O O . ASP A 1 389 ? 9.162 2.011 -22.403 1.00 93.12 389 ASP A O 1
ATOM 2916 N N . ALA A 1 390 ? 7.519 1.763 -23.913 1.00 95.00 390 ALA A N 1
ATOM 2917 C CA . ALA A 1 390 ? 8.278 0.919 -24.841 1.00 95.00 390 ALA A CA 1
ATOM 2918 C C . ALA A 1 390 ? 8.930 1.720 -25.989 1.00 95.00 390 ALA A C 1
ATOM 2920 O O . ALA A 1 390 ? 9.752 1.203 -26.752 1.00 95.00 390 ALA A O 1
ATOM 2921 N N . ALA A 1 391 ? 8.584 3.001 -26.122 1.00 91.12 391 ALA A N 1
ATOM 2922 C CA . ALA A 1 391 ? 9.162 3.904 -27.108 1.00 91.12 391 ALA A CA 1
ATOM 2923 C C . ALA A 1 391 ? 10.400 4.644 -26.577 1.00 91.12 391 ALA A C 1
ATOM 2925 O O . ALA A 1 391 ? 10.614 4.807 -25.376 1.00 91.12 391 ALA A O 1
ATOM 2926 N N . GLY A 1 392 ? 11.215 5.148 -27.506 1.00 92.19 392 GLY A N 1
ATOM 2927 C CA . GLY A 1 392 ? 12.397 5.943 -27.178 1.00 92.19 392 GLY A CA 1
ATOM 2928 C C . GLY A 1 392 ? 13.593 5.114 -26.696 1.00 92.19 392 GLY A C 1
ATOM 2929 O O . GLY A 1 392 ? 13.842 4.005 -27.187 1.00 92.19 392 GLY A O 1
ATOM 2930 N N . GLY A 1 393 ? 14.382 5.726 -25.807 1.00 94.50 393 GLY A N 1
ATOM 2931 C CA . GLY A 1 393 ? 15.631 5.187 -25.266 1.00 94.50 393 GLY A CA 1
ATOM 2932 C C . GLY A 1 393 ? 15.483 4.543 -23.885 1.00 94.50 393 GLY A C 1
ATOM 2933 O O . GLY A 1 393 ? 14.393 4.466 -23.333 1.00 94.50 393 GLY A O 1
ATOM 2934 N N . TRP A 1 394 ? 16.613 4.103 -23.327 1.00 96.44 394 TRP A N 1
ATOM 2935 C CA . TRP A 1 394 ? 16.687 3.394 -22.043 1.00 96.44 394 TRP A CA 1
ATOM 2936 C C . TRP A 1 394 ? 16.266 4.223 -20.823 1.00 96.44 394 TRP A C 1
ATOM 2938 O O . TRP A 1 394 ? 15.769 3.655 -19.862 1.00 96.44 394 TRP A O 1
ATOM 2948 N N . SER A 1 395 ? 16.486 5.537 -20.824 1.00 96.12 395 SER A N 1
ATOM 2949 C CA . SER A 1 395 ? 16.189 6.384 -19.666 1.00 96.12 395 SER A CA 1
ATOM 2950 C C . SER A 1 395 ? 15.583 7.716 -20.078 1.00 96.12 395 SER A C 1
ATOM 2952 O O . SER A 1 395 ? 15.902 8.215 -21.160 1.00 96.12 395 SER A O 1
ATOM 2954 N N . GLY A 1 396 ? 14.801 8.315 -19.186 1.00 94.81 396 GLY A N 1
ATOM 2955 C CA . GLY A 1 396 ? 14.200 9.635 -19.350 1.00 94.81 396 GLY A CA 1
ATOM 2956 C C . GLY A 1 396 ? 14.093 10.404 -18.033 1.00 94.81 396 GLY A C 1
ATOM 2957 O O . GLY A 1 396 ? 14.560 9.946 -16.988 1.00 94.81 396 GLY A O 1
ATOM 2958 N N . GLU A 1 397 ? 13.487 11.585 -18.111 1.00 95.00 397 GLU A N 1
ATOM 2959 C CA . GLU A 1 397 ? 13.059 12.364 -16.945 1.00 95.00 397 GLU A CA 1
ATOM 2960 C C . GLU A 1 397 ? 11.799 11.732 -16.345 1.00 95.00 397 GLU A C 1
ATOM 2962 O O . GLU A 1 397 ? 10.873 11.387 -17.082 1.00 95.00 397 GLU A O 1
ATOM 2967 N N . SER A 1 398 ? 11.752 11.624 -15.018 1.00 94.00 398 SER A N 1
ATOM 2968 C CA . SER A 1 398 ? 10.535 11.272 -14.281 1.00 94.00 398 SER A CA 1
ATOM 2969 C C . SER A 1 398 ? 9.875 12.543 -13.755 1.00 94.00 398 SER A C 1
ATOM 2971 O O . SER A 1 398 ? 10.548 13.495 -13.356 1.00 94.00 398 SER A O 1
ATOM 2973 N N . LYS A 1 399 ? 8.540 12.565 -13.741 1.00 91.38 399 LYS A N 1
ATOM 2974 C CA . LYS A 1 399 ? 7.778 13.664 -13.128 1.00 91.38 399 LYS A CA 1
ATOM 2975 C C . LYS A 1 399 ? 7.727 13.562 -11.607 1.00 91.38 399 LYS A C 1
ATOM 2977 O O . LYS A 1 399 ? 7.497 14.577 -10.957 1.00 91.38 399 LYS A O 1
ATOM 2982 N N . GLU A 1 400 ? 7.921 12.369 -11.058 1.00 93.31 400 GLU A N 1
ATOM 2983 C CA . GLU A 1 400 ? 7.867 12.156 -9.616 1.00 93.31 400 GLU A CA 1
ATOM 2984 C C . GLU A 1 400 ? 9.254 12.395 -9.004 1.00 93.31 400 GLU A C 1
ATOM 2986 O O . GLU A 1 400 ? 10.297 12.043 -9.564 1.00 93.31 400 GLU A O 1
ATOM 2991 N N . ARG A 1 401 ? 9.255 13.045 -7.843 1.00 95.56 401 ARG A N 1
ATOM 2992 C CA . ARG A 1 401 ? 10.440 13.450 -7.080 1.00 95.56 401 ARG A CA 1
ATOM 2993 C C . ARG A 1 401 ? 10.856 12.421 -6.038 1.00 95.56 401 ARG A C 1
ATOM 2995 O O . ARG A 1 401 ? 11.970 12.503 -5.527 1.00 95.56 401 ARG A O 1
ATOM 3002 N N . ALA A 1 402 ? 9.988 11.464 -5.746 1.00 96.19 402 ALA A N 1
ATOM 3003 C CA . ALA A 1 402 ? 10.251 10.313 -4.904 1.00 96.19 402 ALA A CA 1
ATOM 3004 C C . ALA A 1 402 ? 9.478 9.110 -5.444 1.00 96.19 402 ALA A C 1
ATOM 3006 O O . ALA A 1 402 ? 8.459 9.281 -6.114 1.00 96.19 402 ALA A O 1
ATOM 3007 N N . HIS A 1 403 ? 9.977 7.912 -5.159 1.00 94.31 403 HIS A N 1
ATOM 3008 C CA . HIS A 1 403 ? 9.367 6.662 -5.584 1.00 94.31 403 HIS A CA 1
ATOM 3009 C C . HIS A 1 403 ? 9.474 5.606 -4.487 1.00 94.31 403 HIS A C 1
ATOM 3011 O O . HIS A 1 403 ? 10.510 5.467 -3.832 1.00 94.31 403 HIS A O 1
ATOM 3017 N N . HIS A 1 404 ? 8.414 4.824 -4.342 1.00 96.12 404 HIS A N 1
ATOM 3018 C CA . HIS A 1 404 ? 8.422 3.537 -3.658 1.00 96.12 404 HIS A CA 1
ATOM 3019 C C . HIS A 1 404 ? 8.572 2.406 -4.704 1.00 96.12 404 HIS A C 1
ATOM 3021 O O . HIS A 1 404 ? 9.109 2.622 -5.795 1.00 96.12 404 HIS A O 1
ATOM 3027 N N . GLY A 1 405 ? 8.180 1.170 -4.386 1.00 95.50 405 GLY A N 1
ATOM 3028 C CA . GLY A 1 405 ? 8.143 0.041 -5.330 1.00 95.50 405 GLY A CA 1
ATOM 3029 C C . GLY A 1 405 ? 9.489 -0.640 -5.602 1.00 95.50 405 GLY A C 1
ATOM 3030 O O . GLY A 1 405 ? 9.565 -1.650 -6.295 1.00 95.50 405 GLY A O 1
ATOM 3031 N N . HIS A 1 406 ? 10.563 -0.114 -5.035 1.00 96.38 406 HIS A N 1
ATOM 3032 C CA . HIS A 1 406 ? 11.899 -0.696 -5.015 1.00 96.38 406 HIS A CA 1
ATOM 3033 C C . HIS A 1 406 ? 11.958 -2.079 -4.328 1.00 96.38 406 HIS A C 1
ATOM 3035 O O . HIS A 1 406 ? 11.098 -2.439 -3.529 1.00 96.38 406 HIS A O 1
ATOM 3041 N N . VAL A 1 407 ? 13.020 -2.860 -4.567 1.00 95.69 407 VAL A N 1
ATOM 3042 C CA . VAL A 1 407 ? 13.232 -4.106 -3.795 1.00 95.69 407 VAL A CA 1
ATOM 3043 C C . VAL A 1 407 ? 13.413 -3.776 -2.294 1.00 95.69 407 VAL A C 1
ATOM 3045 O O . VAL A 1 407 ? 14.240 -2.902 -1.991 1.00 95.69 407 VAL A O 1
ATOM 3048 N N . PRO A 1 408 ? 12.713 -4.472 -1.362 1.00 93.44 408 PRO A N 1
ATOM 3049 C CA . PRO A 1 408 ? 12.612 -4.129 0.071 1.00 93.44 408 PRO A CA 1
ATOM 3050 C C . PRO A 1 408 ? 13.864 -4.483 0.896 1.00 93.44 408 PRO A C 1
ATOM 3052 O O . PRO A 1 408 ? 13.800 -5.199 1.890 1.00 93.44 408 PRO A O 1
ATOM 3055 N N . VAL A 1 409 ? 15.036 -4.007 0.478 1.00 93.38 409 VAL A N 1
ATOM 3056 C CA . VAL A 1 409 ? 16.324 -4.270 1.158 1.00 93.38 409 VAL A CA 1
ATOM 3057 C C . VAL A 1 409 ? 17.008 -3.002 1.670 1.00 93.38 409 VAL A C 1
ATOM 3059 O O . VAL A 1 409 ? 18.131 -3.062 2.164 1.00 93.38 409 VAL A O 1
ATOM 3062 N N . ARG A 1 410 ? 16.356 -1.847 1.509 1.00 93.94 410 ARG A N 1
ATOM 3063 C CA . ARG A 1 410 ? 16.859 -0.530 1.912 1.00 93.94 410 ARG A CA 1
ATOM 3064 C C . ARG A 1 410 ? 16.034 -0.003 3.091 1.00 93.94 410 ARG A C 1
ATOM 3066 O O . ARG A 1 410 ? 14.809 -0.013 2.964 1.00 93.94 410 ARG A O 1
ATOM 3073 N N . PRO A 1 411 ? 16.661 0.458 4.189 1.00 94.50 411 PRO A N 1
ATOM 3074 C CA . PRO A 1 411 ? 15.952 0.980 5.360 1.00 94.50 411 PRO A CA 1
ATOM 3075 C C . PRO A 1 411 ? 14.979 2.125 5.051 1.00 94.50 411 PRO A C 1
ATOM 3077 O O . PRO A 1 411 ? 13.946 2.252 5.693 1.00 94.50 411 PRO A O 1
ATOM 3080 N N . GLU A 1 412 ? 15.260 2.939 4.034 1.00 94.75 412 GLU A N 1
ATOM 3081 C CA . GLU A 1 412 ? 14.413 4.061 3.609 1.00 94.75 412 GLU A CA 1
ATOM 3082 C C . GLU A 1 412 ? 13.042 3.613 3.075 1.00 94.75 412 GLU A C 1
ATOM 3084 O O . GLU A 1 412 ? 12.100 4.404 3.026 1.00 94.75 412 GLU A O 1
ATOM 3089 N N . LEU A 1 413 ? 12.926 2.338 2.688 1.00 96.00 413 LEU A N 1
ATOM 3090 C CA . LEU A 1 413 ? 11.686 1.708 2.234 1.00 96.00 413 LEU A CA 1
ATOM 3091 C C . LEU A 1 413 ? 10.915 1.037 3.374 1.00 96.00 413 LEU A C 1
ATOM 3093 O O . LEU A 1 413 ? 9.834 0.502 3.126 1.00 96.00 413 LEU A O 1
ATOM 3097 N N . GLU A 1 414 ? 11.468 1.004 4.590 1.00 97.38 414 GLU A N 1
ATOM 3098 C CA . GLU A 1 414 ? 10.796 0.405 5.736 1.00 97.38 414 GLU A CA 1
ATOM 3099 C C . GLU A 1 414 ? 9.593 1.257 6.154 1.00 97.38 414 GLU A C 1
ATOM 3101 O O . GLU A 1 414 ? 9.699 2.457 6.423 1.00 97.38 414 GLU A O 1
ATOM 3106 N N . ALA A 1 415 ? 8.438 0.604 6.227 1.00 97.94 415 ALA A N 1
ATOM 3107 C CA . ALA A 1 415 ? 7.176 1.216 6.596 1.00 97.94 415 ALA A CA 1
ATOM 3108 C C . ALA A 1 415 ? 7.015 1.338 8.123 1.00 97.94 415 ALA A C 1
ATOM 3110 O O . ALA A 1 415 ? 7.823 0.843 8.919 1.00 97.94 415 ALA A O 1
ATOM 3111 N N . ALA A 1 416 ? 5.953 2.019 8.540 1.00 98.25 416 ALA A N 1
ATOM 3112 C CA . ALA A 1 416 ? 5.583 2.229 9.932 1.00 98.25 416 ALA A CA 1
ATOM 3113 C C . ALA A 1 416 ? 4.700 1.114 10.521 1.00 98.25 416 ALA A C 1
ATOM 3115 O O . ALA A 1 416 ? 3.868 0.509 9.845 1.00 98.25 416 ALA A O 1
ATOM 3116 N N . LEU A 1 417 ? 4.831 0.916 11.837 1.00 98.69 417 LEU A N 1
ATOM 3117 C CA . LEU A 1 417 ? 3.863 0.198 12.668 1.00 98.69 417 LEU A CA 1
ATOM 3118 C C . LEU A 1 417 ? 3.805 0.852 14.050 1.00 98.69 417 LEU A C 1
ATOM 3120 O O . LEU A 1 417 ? 4.819 0.906 14.749 1.00 98.69 417 LEU A O 1
ATOM 3124 N N . ILE A 1 418 ? 2.614 1.274 14.467 1.00 98.75 418 ILE A N 1
ATOM 3125 C CA . ILE A 1 418 ? 2.292 1.699 15.833 1.00 98.75 418 ILE A CA 1
ATOM 3126 C C . ILE A 1 418 ? 1.053 0.930 16.283 1.00 98.75 418 ILE A C 1
ATOM 3128 O O . ILE A 1 418 ? 0.078 0.835 15.546 1.00 98.75 418 ILE A O 1
ATOM 3132 N N . VAL A 1 419 ? 1.065 0.395 17.499 1.00 98.44 419 VAL A N 1
ATOM 3133 C CA . VAL A 1 419 ? -0.071 -0.314 18.089 1.00 98.44 419 VAL A CA 1
ATOM 3134 C C . VAL A 1 419 ? -0.277 0.166 19.519 1.00 98.44 419 VAL A C 1
ATOM 3136 O O . VAL A 1 419 ? 0.622 0.050 20.350 1.00 98.44 419 VAL A O 1
ATOM 3139 N N . ALA A 1 420 ? -1.463 0.681 19.832 1.00 97.94 420 ALA A N 1
ATOM 3140 C CA . ALA A 1 420 ? -1.793 1.221 21.148 1.00 97.94 420 ALA A CA 1
ATOM 3141 C C . ALA A 1 420 ? -3.222 0.852 21.562 1.00 97.94 420 ALA A C 1
ATOM 3143 O O . ALA A 1 420 ? -4.123 0.785 20.731 1.00 97.94 420 ALA A O 1
ATOM 3144 N N . GLY A 1 421 ? -3.431 0.625 22.860 1.00 95.69 421 GLY A N 1
ATOM 3145 C CA . GLY A 1 421 ? -4.738 0.283 23.428 1.00 95.69 421 GLY A CA 1
ATOM 3146 C C . GLY A 1 421 ? -4.750 -1.068 24.161 1.00 95.69 421 GLY A C 1
ATOM 3147 O O . GLY A 1 421 ? -3.691 -1.537 24.604 1.00 95.69 421 GLY A O 1
ATOM 3148 N N . PRO A 1 422 ? -5.932 -1.683 24.350 1.00 93.31 422 PRO A N 1
ATOM 3149 C CA . PRO A 1 422 ? -6.093 -2.924 25.103 1.00 93.31 422 PRO A CA 1
ATOM 3150 C C . PRO A 1 422 ? -5.365 -4.102 24.446 1.00 93.31 422 PRO A C 1
ATOM 3152 O O . PRO A 1 422 ? -5.297 -4.211 23.227 1.00 93.31 422 PRO A O 1
ATOM 3155 N N . GLY A 1 423 ? -4.841 -5.020 25.260 1.00 88.88 423 GLY A N 1
ATOM 3156 C CA . GLY A 1 423 ? -4.119 -6.209 24.787 1.00 88.88 423 GLY A CA 1
ATOM 3157 C C . GLY A 1 423 ? -2.645 -5.974 24.431 1.00 88.88 423 GLY A C 1
ATOM 3158 O O . GLY A 1 423 ? -1.920 -6.942 24.214 1.00 88.88 423 G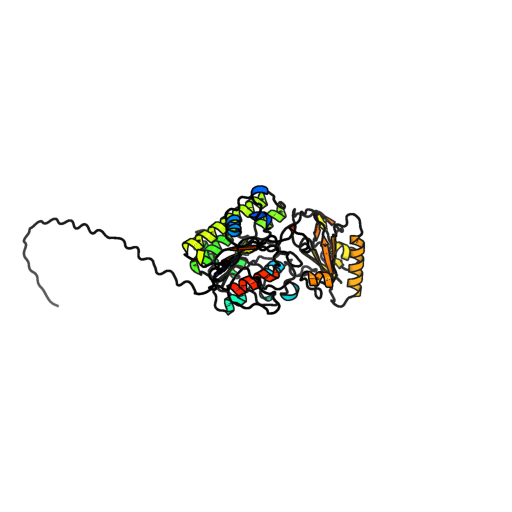LY A O 1
ATOM 3159 N N . VAL A 1 424 ? -2.146 -4.731 24.407 1.00 93.06 424 VAL A N 1
ATOM 3160 C CA . VAL A 1 424 ? -0.705 -4.459 24.226 1.00 93.06 424 VAL A CA 1
ATOM 3161 C C . VAL A 1 424 ? 0.054 -4.856 25.498 1.00 93.06 424 VAL A C 1
ATOM 3163 O O . VAL A 1 424 ? 0.141 -4.097 26.462 1.00 93.06 424 VAL A O 1
ATOM 3166 N N . ALA A 1 425 ? 0.604 -6.070 25.503 1.00 85.75 425 ALA A N 1
ATOM 3167 C CA . ALA A 1 425 ? 1.293 -6.670 26.644 1.00 85.75 425 ALA A CA 1
ATOM 3168 C C . ALA A 1 425 ? 2.747 -6.201 26.792 1.00 85.75 425 ALA A C 1
ATOM 3170 O O . ALA A 1 425 ? 3.293 -6.206 27.897 1.00 85.75 425 ALA A O 1
ATOM 3171 N N . ARG A 1 426 ? 3.386 -5.801 25.686 1.00 88.31 426 ARG A N 1
ATOM 3172 C CA . ARG A 1 426 ? 4.736 -5.227 25.674 1.00 88.31 426 ARG A CA 1
ATOM 3173 C C . ARG A 1 426 ? 4.723 -3.910 24.906 1.00 88.31 426 ARG A C 1
ATOM 3175 O O . ARG A 1 426 ? 4.496 -3.911 23.704 1.00 88.31 426 ARG A O 1
ATOM 3182 N N . ARG A 1 427 ? 4.971 -2.814 25.626 1.00 92.62 427 ARG A N 1
ATOM 3183 C CA . ARG A 1 427 ? 5.069 -1.441 25.104 1.00 92.62 427 ARG A CA 1
ATOM 3184 C C . ARG A 1 427 ? 6.514 -1.095 24.726 1.00 92.62 427 ARG A C 1
ATOM 3186 O O . ARG A 1 427 ? 7.445 -1.767 25.178 1.00 92.62 427 ARG A O 1
ATOM 3193 N N . GLY A 1 428 ? 6.689 -0.037 23.941 1.00 93.75 428 GLY A N 1
ATOM 3194 C CA . GLY A 1 428 ? 7.987 0.447 23.468 1.00 93.75 428 GLY A CA 1
ATOM 3195 C C . GLY A 1 428 ? 8.420 -0.145 22.124 1.00 93.75 428 GLY A C 1
ATOM 3196 O O . GLY A 1 428 ? 7.588 -0.521 21.298 1.00 93.75 428 GLY A O 1
ATOM 3197 N N . ASP A 1 429 ? 9.732 -0.186 21.894 1.00 95.75 429 ASP A N 1
ATOM 3198 C CA . ASP A 1 429 ? 10.300 -0.571 20.601 1.00 95.75 429 ASP A CA 1
ATOM 3199 C C . ASP A 1 429 ? 10.161 -2.077 20.327 1.00 95.75 429 ASP A C 1
ATOM 3201 O O . ASP A 1 429 ? 10.614 -2.928 21.102 1.00 95.75 429 ASP A O 1
ATOM 3205 N N . LEU A 1 430 ? 9.537 -2.406 19.200 1.00 96.12 430 LEU A N 1
ATOM 3206 C CA . LEU A 1 430 ? 9.401 -3.769 18.697 1.00 96.12 430 LEU A CA 1
ATOM 3207 C C . LEU A 1 430 ? 10.616 -4.203 17.868 1.00 96.12 430 LEU A C 1
ATOM 3209 O O . LEU A 1 430 ? 10.732 -5.391 17.564 1.00 96.12 430 LEU A O 1
ATOM 3213 N N . GLY A 1 431 ? 11.522 -3.274 17.543 1.00 96.31 431 GLY A N 1
ATOM 3214 C CA . GLY A 1 431 ? 12.577 -3.489 16.563 1.00 96.31 431 GLY A CA 1
ATOM 3215 C C . GLY A 1 431 ? 12.000 -3.603 15.151 1.00 96.31 431 GLY A C 1
ATOM 3216 O O . GLY A 1 431 ? 10.916 -3.086 14.863 1.00 96.31 431 GLY A O 1
ATOM 3217 N N . THR A 1 432 ? 12.719 -4.293 14.270 1.00 96.88 432 THR A N 1
ATOM 3218 C CA . THR A 1 432 ? 12.266 -4.550 12.901 1.00 96.88 432 THR A CA 1
ATOM 3219 C C . THR A 1 432 ? 11.172 -5.623 12.884 1.00 96.88 432 THR A C 1
ATOM 3221 O O . THR A 1 432 ? 11.358 -6.724 13.408 1.00 96.88 432 THR A O 1
ATOM 3224 N N . VAL A 1 433 ? 10.036 -5.322 12.255 1.00 97.56 433 VAL A N 1
ATOM 3225 C CA . VAL A 1 433 ? 8.858 -6.197 12.188 1.00 97.56 433 VAL A CA 1
ATOM 3226 C C . VAL A 1 433 ? 8.579 -6.596 10.737 1.00 97.56 433 VAL A C 1
ATOM 3228 O O . VAL A 1 433 ? 8.261 -5.728 9.935 1.00 97.56 433 VAL A O 1
ATOM 3231 N N . PRO A 1 434 ? 8.622 -7.890 10.369 1.00 96.94 434 PRO A N 1
ATOM 3232 C CA . PRO A 1 434 ? 8.213 -8.311 9.031 1.00 96.94 434 PRO A CA 1
ATOM 3233 C C . PRO A 1 434 ? 6.731 -8.004 8.787 1.00 96.94 434 PRO A C 1
ATOM 3235 O O . PRO A 1 434 ? 5.886 -8.402 9.596 1.00 96.94 434 PRO A O 1
ATOM 3238 N N . MET A 1 435 ? 6.402 -7.372 7.655 1.00 98.31 435 MET A N 1
ATOM 3239 C CA . MET A 1 435 ? 5.021 -6.996 7.310 1.00 98.31 435 MET A CA 1
ATOM 3240 C C . MET A 1 435 ? 4.046 -8.186 7.366 1.00 98.31 435 MET A C 1
ATOM 3242 O O . MET A 1 435 ? 2.939 -8.075 7.892 1.00 98.31 435 MET A O 1
ATOM 3246 N N . THR A 1 436 ? 4.496 -9.368 6.934 1.00 97.94 436 THR A N 1
ATOM 3247 C CA . THR A 1 436 ? 3.728 -10.628 6.949 1.00 97.94 436 THR A CA 1
ATOM 3248 C C . THR A 1 436 ? 3.305 -11.088 8.347 1.00 97.94 436 THR A C 1
ATOM 3250 O O . THR A 1 436 ? 2.393 -11.900 8.480 1.00 97.94 436 THR A O 1
ATOM 3253 N N . ARG A 1 437 ? 3.922 -10.573 9.419 1.00 98.00 437 ARG A N 1
ATOM 3254 C CA . ARG A 1 437 ? 3.543 -10.902 10.803 1.00 98.00 437 ARG A CA 1
ATOM 3255 C C . ARG A 1 437 ? 2.496 -9.959 11.390 1.00 98.00 437 ARG A C 1
ATOM 3257 O O . ARG A 1 437 ? 1.976 -10.257 12.468 1.00 98.00 437 ARG A O 1
ATOM 3264 N N . ILE A 1 438 ? 2.167 -8.851 10.723 1.00 98.69 438 ILE A N 1
ATOM 3265 C CA . ILE A 1 438 ? 1.211 -7.859 11.233 1.00 98.69 438 ILE A CA 1
ATOM 3266 C C . ILE A 1 438 ? -0.204 -8.448 11.252 1.00 98.69 438 ILE A C 1
ATOM 3268 O O . ILE A 1 438 ? -0.783 -8.577 12.333 1.00 98.69 438 ILE A O 1
ATOM 3272 N N . ALA A 1 439 ? -0.726 -8.900 10.106 1.00 98.50 439 ALA A N 1
ATOM 3273 C CA . ALA A 1 439 ? -2.091 -9.432 10.020 1.00 98.50 439 ALA A CA 1
ATOM 3274 C C . ALA A 1 439 ? -2.350 -10.608 10.986 1.00 98.50 439 ALA A C 1
ATOM 3276 O O . ALA A 1 439 ? -3.340 -10.554 11.712 1.00 98.50 439 ALA A O 1
ATOM 3277 N N . PRO A 1 440 ? -1.465 -11.622 11.108 1.00 98.38 440 PRO A N 1
ATOM 3278 C CA . PRO A 1 440 ? -1.652 -12.721 12.061 1.00 98.38 440 PRO A CA 1
ATOM 3279 C C . PRO A 1 440 ? -1.657 -12.256 13.520 1.00 98.38 440 PRO A C 1
ATOM 3281 O O . PRO A 1 440 ? -2.372 -12.808 14.357 1.00 98.38 440 PRO A O 1
ATOM 3284 N N . THR A 1 441 ? -0.884 -11.216 13.844 1.00 98.31 441 THR A N 1
ATOM 3285 C CA . THR A 1 441 ? -0.870 -10.625 15.189 1.00 98.31 441 THR A CA 1
ATOM 3286 C C . THR A 1 441 ? -2.202 -9.948 15.507 1.00 98.31 441 THR A C 1
ATOM 3288 O O . THR A 1 441 ? -2.760 -10.181 16.579 1.00 98.31 441 THR A O 1
ATOM 3291 N N . LEU A 1 442 ? -2.747 -9.178 14.562 1.00 98.50 442 LEU A N 1
ATOM 3292 C CA . LEU A 1 442 ? -4.061 -8.540 14.688 1.00 98.50 442 LEU A CA 1
ATOM 3293 C C . LEU A 1 442 ? -5.203 -9.572 14.691 1.00 98.50 442 LEU A C 1
ATOM 3295 O O . LEU A 1 442 ? -6.150 -9.450 15.469 1.00 98.50 442 LEU A O 1
ATOM 3299 N N . ALA A 1 443 ? -5.082 -10.635 13.894 1.00 98.12 443 ALA A N 1
ATOM 3300 C CA . ALA A 1 443 ? -6.019 -11.753 13.860 1.00 98.12 443 ALA A CA 1
ATOM 3301 C C . ALA A 1 443 ? -6.120 -12.450 15.220 1.00 98.12 443 ALA A C 1
ATOM 3303 O O . ALA A 1 443 ? -7.225 -12.689 15.707 1.00 98.12 443 ALA A O 1
ATOM 3304 N N . ARG A 1 444 ? -4.982 -12.676 15.893 1.00 96.75 444 ARG A N 1
ATOM 3305 C CA . ARG A 1 444 ? -4.956 -13.223 17.257 1.00 96.75 444 ARG A CA 1
ATOM 3306 C C . ARG A 1 444 ? -5.702 -12.340 18.256 1.00 96.75 444 ARG A C 1
ATOM 3308 O O . ARG A 1 444 ? -6.418 -12.866 19.102 1.00 96.75 444 ARG A O 1
ATOM 3315 N N . TYR A 1 445 ? -5.568 -11.019 18.151 1.00 97.06 445 TYR A N 1
ATOM 3316 C CA . TYR A 1 445 ? -6.312 -10.088 19.001 1.00 97.06 445 TYR A CA 1
ATOM 3317 C C . TYR A 1 445 ? -7.830 -10.166 18.760 1.00 97.06 445 TYR A C 1
ATOM 3319 O O . TYR A 1 445 ? -8.600 -10.235 19.718 1.00 97.06 445 TYR A O 1
ATOM 3327 N N . LEU A 1 446 ? -8.257 -10.243 17.493 1.00 96.75 446 LEU A N 1
ATOM 3328 C CA . LEU A 1 446 ? -9.662 -10.445 17.101 1.00 96.75 446 LEU A CA 1
ATOM 3329 C C . LEU A 1 446 ? -10.174 -11.884 17.363 1.00 96.75 446 LEU A C 1
ATOM 3331 O O . LEU A 1 446 ? -11.377 -12.171 17.306 1.00 96.75 446 LEU A O 1
ATOM 3335 N N . GLY A 1 447 ? -9.259 -12.810 17.655 1.00 96.12 447 GLY A N 1
ATOM 3336 C CA . GLY A 1 447 ? -9.513 -14.238 17.812 1.00 96.12 447 GLY A CA 1
ATOM 3337 C C . GLY A 1 447 ? -9.988 -14.920 16.525 1.00 96.12 447 GLY A C 1
ATOM 3338 O O . GLY A 1 447 ? -10.805 -15.834 16.603 1.00 96.12 447 GLY A O 1
ATOM 3339 N N . VAL A 1 448 ? -9.584 -14.432 15.356 1.00 96.81 448 VAL A N 1
ATOM 3340 C CA . VAL A 1 448 ? -9.938 -15.019 14.053 1.00 96.81 448 VAL A CA 1
ATOM 3341 C C . VAL A 1 448 ? -8.746 -15.779 13.483 1.00 96.81 448 VAL A C 1
ATOM 3343 O O . VAL A 1 448 ? -7.600 -15.432 13.768 1.00 96.81 448 VAL A O 1
ATOM 3346 N N . ASP A 1 449 ? -9.022 -16.778 12.652 1.00 95.69 449 ASP A N 1
ATOM 3347 C CA . ASP A 1 449 ? -7.991 -17.541 11.952 1.00 95.69 449 ASP A CA 1
ATOM 3348 C C . ASP A 1 449 ? -7.774 -16.982 10.539 1.00 95.69 449 ASP A C 1
ATOM 3350 O O . ASP A 1 449 ? -8.729 -16.668 9.823 1.00 95.69 449 ASP A O 1
ATOM 3354 N N . LEU A 1 450 ? -6.506 -16.865 10.141 1.00 97.44 450 LEU A N 1
ATOM 3355 C CA . LEU A 1 450 ? -6.099 -16.566 8.765 1.00 97.44 450 LEU A CA 1
ATOM 3356 C C . LEU A 1 450 ? -5.664 -17.852 8.050 1.00 97.44 450 LEU A C 1
ATOM 3358 O O . LEU A 1 450 ? -5.738 -18.949 8.605 1.00 97.44 450 LEU A O 1
ATOM 3362 N N . ASP A 1 451 ? -5.207 -17.719 6.803 1.00 97.38 451 ASP A N 1
ATOM 3363 C CA . ASP A 1 451 ? -4.621 -18.830 6.054 1.00 97.38 451 ASP A CA 1
ATOM 3364 C C . ASP A 1 451 ? -3.509 -19.522 6.879 1.00 97.38 451 ASP A C 1
ATOM 3366 O O . ASP A 1 451 ? -2.634 -18.832 7.407 1.00 97.38 451 ASP A O 1
ATOM 3370 N N . PRO A 1 452 ? -3.485 -20.866 6.979 1.00 96.50 452 PRO A N 1
ATOM 3371 C CA . PRO A 1 452 ? -2.473 -21.594 7.752 1.00 96.50 452 PRO A CA 1
ATOM 3372 C C . PRO A 1 452 ? -1.022 -21.356 7.312 1.00 96.50 452 PRO A C 1
ATOM 3374 O O . PRO A 1 452 ? -0.096 -21.680 8.053 1.00 96.50 452 PRO A O 1
ATOM 3377 N N . ARG A 1 453 ? -0.807 -20.834 6.098 1.00 97.06 453 ARG A N 1
ATOM 3378 C CA . ARG A 1 453 ? 0.515 -20.463 5.574 1.00 97.06 453 ARG A CA 1
ATOM 3379 C C . ARG A 1 453 ? 0.970 -19.076 6.037 1.00 97.06 453 ARG A C 1
ATOM 3381 O O . ARG A 1 453 ? 2.123 -18.723 5.793 1.00 97.06 453 ARG A O 1
ATOM 3388 N N . ALA A 1 454 ? 0.093 -18.283 6.655 1.00 96.44 454 ALA A N 1
ATOM 3389 C CA . ALA A 1 454 ? 0.453 -16.988 7.213 1.00 96.44 454 ALA A CA 1
ATOM 3390 C C . ALA A 1 454 ? 1.478 -17.151 8.345 1.00 96.44 454 ALA A C 1
ATOM 3392 O O . ALA A 1 454 ? 1.523 -18.168 9.042 1.00 96.44 454 ALA A O 1
ATOM 3393 N N . ALA A 1 455 ? 2.333 -16.144 8.524 1.00 93.31 455 ALA A N 1
ATOM 3394 C CA . ALA A 1 455 ? 3.387 -16.206 9.528 1.00 93.31 455 ALA A CA 1
ATOM 3395 C C . ALA A 1 455 ? 2.822 -16.254 10.962 1.00 93.31 455 ALA A C 1
ATOM 3397 O O . ALA A 1 455 ? 1.729 -15.767 11.244 1.00 93.31 455 ALA A O 1
ATOM 3398 N N . SER A 1 456 ? 3.597 -16.783 11.912 1.00 94.38 456 SER A N 1
ATOM 3399 C CA . SER A 1 456 ? 3.161 -16.824 13.311 1.00 94.38 456 SER A CA 1
ATOM 3400 C C . SER A 1 456 ? 2.983 -15.414 13.898 1.00 94.38 456 SER A C 1
ATOM 3402 O O . SER A 1 456 ? 3.850 -14.550 13.689 1.00 94.38 456 SER A O 1
ATOM 3404 N N . PRO A 1 457 ? 1.939 -15.175 14.715 1.00 95.94 457 PRO A N 1
ATOM 3405 C CA . PRO A 1 457 ? 1.731 -13.890 15.376 1.00 95.94 457 PRO A CA 1
ATOM 3406 C C . PRO A 1 457 ? 2.914 -13.513 16.278 1.00 95.94 457 PRO A C 1
ATOM 3408 O O . PRO A 1 457 ? 3.646 -14.369 16.779 1.00 95.94 457 PRO A O 1
ATOM 3411 N N . MET A 1 458 ? 3.122 -12.216 16.476 1.00 95.38 458 MET A N 1
ATOM 3412 C CA . MET A 1 458 ? 4.131 -11.655 17.379 1.00 95.38 458 MET A CA 1
ATOM 3413 C C . MET A 1 458 ? 3.598 -11.567 18.802 1.00 95.38 458 MET A C 1
ATOM 3415 O O . MET A 1 458 ? 2.404 -11.371 18.985 1.00 95.38 458 MET A O 1
ATOM 3419 N N . ASP A 1 459 ? 4.472 -11.656 19.804 1.00 91.62 459 ASP A N 1
ATOM 3420 C CA . ASP A 1 459 ? 4.118 -11.831 21.220 1.00 91.62 459 ASP A CA 1
ATOM 3421 C C . ASP A 1 459 ? 3.777 -10.545 21.997 1.00 91.62 459 ASP A C 1
ATOM 3423 O O . ASP A 1 459 ? 3.407 -10.626 23.169 1.00 91.62 459 ASP A O 1
ATOM 3427 N N . PHE A 1 460 ? 3.870 -9.369 21.369 1.00 88.06 460 PHE A N 1
ATOM 3428 C CA . PHE A 1 460 ? 3.644 -8.084 22.045 1.00 88.06 460 PHE A CA 1
ATOM 3429 C C . PHE A 1 460 ? 2.163 -7.752 22.274 1.00 88.06 460 PHE A C 1
ATOM 3431 O O . PHE A 1 460 ? 1.854 -6.889 23.096 1.00 88.06 460 PHE A O 1
ATOM 3438 N N . LEU A 1 461 ? 1.262 -8.438 21.570 1.00 88.31 461 LEU A N 1
ATOM 3439 C CA . LEU A 1 461 ? -0.187 -8.254 21.636 1.00 88.31 461 LEU A CA 1
ATOM 3440 C C . LEU A 1 461 ? -0.838 -9.548 22.140 1.00 88.31 461 LEU A C 1
ATOM 3442 O O . LEU A 1 461 ? -0.520 -10.608 21.621 1.00 88.31 461 LEU A O 1
ATOM 3446 N N . THR A 1 462 ? -1.696 -9.528 23.153 1.00 84.94 462 THR A N 1
ATOM 3447 C CA . THR A 1 462 ? -2.443 -10.715 23.616 1.00 84.94 462 THR A CA 1
ATOM 3448 C C . THR A 1 462 ? -3.804 -10.816 22.933 1.00 84.94 462 THR A C 1
ATOM 3450 O O . THR A 1 462 ? -4.236 -9.888 22.247 1.00 84.94 462 THR A O 1
ATOM 3453 N N . ALA A 1 463 ? -4.478 -11.961 23.083 1.00 77.69 463 ALA A N 1
ATOM 3454 C CA . ALA A 1 463 ? -5.881 -12.043 22.699 1.00 77.69 463 ALA A CA 1
ATOM 3455 C C . ALA A 1 463 ? -6.699 -11.050 23.544 1.00 77.69 463 ALA A C 1
ATOM 3457 O O . ALA A 1 463 ? -6.366 -10.786 24.705 1.00 77.69 463 ALA A O 1
ATOM 3458 N N . ALA A 1 464 ? -7.764 -10.482 22.979 1.00 73.31 464 ALA A N 1
ATOM 3459 C CA . ALA A 1 464 ? -8.601 -9.562 23.737 1.00 73.31 464 ALA A CA 1
ATOM 3460 C C . ALA A 1 464 ? -9.183 -10.240 24.990 1.00 73.31 464 ALA A C 1
ATOM 3462 O O . ALA A 1 464 ? -9.730 -11.339 24.917 1.00 73.31 464 ALA A O 1
ATOM 3463 N N . GLY A 1 465 ? -9.063 -9.571 26.140 1.00 62.41 465 GLY A N 1
ATOM 3464 C CA . GLY A 1 465 ? -9.504 -10.094 27.437 1.00 62.41 465 GLY A CA 1
ATOM 3465 C C . GLY A 1 465 ? -8.470 -10.946 28.188 1.00 62.41 465 GLY A C 1
ATOM 3466 O O . GLY A 1 465 ? -8.698 -11.255 29.354 1.00 62.41 465 GLY A O 1
ATOM 3467 N N . GLU A 1 466 ? -7.321 -11.281 27.587 1.00 63.59 466 GLU A N 1
ATOM 3468 C CA . GLU A 1 466 ? -6.190 -11.881 28.307 1.00 63.59 466 GLU A CA 1
ATOM 3469 C C . GLU A 1 466 ? -5.289 -10.784 28.904 1.00 63.59 466 GLU A C 1
ATOM 3471 O O . GLU A 1 466 ? -4.345 -10.310 28.262 1.00 63.59 466 GLU A O 1
ATOM 3476 N N . GLU A 1 467 ? -5.546 -10.382 30.152 1.00 50.16 467 GLU A N 1
ATOM 3477 C CA . GLU A 1 467 ? -4.549 -9.657 30.947 1.00 50.16 467 GLU A CA 1
ATOM 3478 C C . GLU A 1 467 ? -3.523 -10.652 31.508 1.00 50.16 467 GLU A C 1
ATOM 3480 O O . GLU A 1 467 ? -3.867 -11.582 32.242 1.00 50.16 467 GLU A O 1
ATOM 3485 N N . ARG A 1 468 ? -2.228 -10.460 31.215 1.00 49.41 468 ARG A N 1
ATOM 3486 C CA . ARG A 1 468 ? -1.191 -11.109 32.028 1.00 49.41 468 ARG A CA 1
ATOM 3487 C C . ARG A 1 468 ? -1.207 -10.435 33.396 1.00 49.41 468 ARG A C 1
ATOM 3489 O O . ARG A 1 468 ? -0.815 -9.276 33.507 1.00 49.41 468 ARG A O 1
ATOM 3496 N N . GLY A 1 469 ? -1.637 -11.171 34.421 1.00 38.31 469 GLY A N 1
ATOM 3497 C CA . GLY A 1 469 ? -1.532 -10.741 35.815 1.00 38.31 469 GLY A CA 1
ATOM 3498 C C . GLY A 1 469 ? -0.111 -10.261 36.163 1.00 38.31 469 GLY A C 1
ATOM 3499 O O . GLY A 1 469 ? 0.853 -10.636 35.482 1.00 38.31 469 GLY A O 1
ATOM 3500 N N . PRO A 1 470 ? 0.039 -9.417 37.200 1.00 39.75 470 PRO A N 1
ATOM 3501 C CA . PRO A 1 470 ? 1.302 -8.760 37.513 1.00 39.75 470 PRO A CA 1
ATOM 3502 C C . PRO A 1 470 ? 2.433 -9.785 37.632 1.00 39.75 470 PRO A C 1
ATOM 3504 O O . PRO A 1 470 ? 2.310 -10.784 38.344 1.00 39.75 470 PRO A O 1
ATOM 3507 N N . ARG A 1 471 ? 3.538 -9.534 36.912 1.00 42.59 471 ARG A N 1
ATOM 3508 C CA . ARG A 1 471 ? 4.780 -10.311 37.026 1.00 42.59 471 ARG A CA 1
ATOM 3509 C C . ARG A 1 471 ? 5.108 -10.458 38.508 1.00 42.59 471 ARG A C 1
ATOM 3511 O O . ARG A 1 471 ? 5.331 -9.453 39.180 1.00 42.59 471 ARG A O 1
ATOM 3518 N N . ALA A 1 472 ? 5.149 -11.702 38.985 1.00 36.19 472 ALA A N 1
ATOM 3519 C CA . ALA A 1 472 ? 5.654 -12.027 40.306 1.00 36.19 472 ALA A CA 1
ATOM 3520 C C . ALA A 1 472 ? 7.010 -11.338 40.480 1.00 36.19 472 ALA A C 1
ATOM 3522 O O . ALA A 1 472 ? 7.961 -11.598 39.737 1.00 36.19 472 ALA A O 1
ATOM 3523 N N . THR A 1 473 ? 7.072 -10.409 41.427 1.00 37.19 473 THR A N 1
ATOM 3524 C CA . THR A 1 473 ? 8.327 -9.867 41.913 1.00 37.19 473 THR A CA 1
ATOM 3525 C C . THR A 1 473 ? 9.139 -11.050 42.422 1.00 37.19 473 THR A C 1
ATOM 3527 O O . THR A 1 473 ? 8.721 -11.766 43.331 1.00 37.19 473 THR A O 1
ATOM 3530 N N . LEU A 1 474 ? 10.292 -11.298 41.802 1.00 40.62 474 LEU A N 1
ATOM 3531 C CA . LEU A 1 474 ? 11.298 -12.184 42.367 1.00 40.62 474 LEU A CA 1
ATOM 3532 C C . LEU A 1 474 ? 11.761 -11.542 43.677 1.00 40.62 474 LEU A C 1
ATOM 3534 O O . LEU A 1 474 ? 12.649 -10.693 43.693 1.00 40.62 474 LEU A O 1
ATOM 3538 N N . SER A 1 475 ? 11.118 -11.919 44.780 1.00 37.75 475 SER A N 1
ATOM 3539 C CA . SER A 1 475 ? 11.648 -11.698 46.113 1.00 37.75 475 SER A CA 1
ATOM 3540 C C . SER A 1 475 ? 12.873 -12.596 46.257 1.00 37.75 475 SER A C 1
ATOM 3542 O O . SER A 1 475 ? 12.756 -13.783 46.565 1.00 37.75 475 SER A O 1
ATOM 3544 N N . GLY A 1 476 ? 14.050 -12.034 45.985 1.00 35.56 476 GLY A N 1
ATOM 3545 C CA . GLY A 1 476 ? 15.318 -12.617 46.397 1.00 35.56 476 GLY A CA 1
ATOM 3546 C C . GLY A 1 476 ? 15.328 -12.734 47.918 1.00 35.56 476 GLY A C 1
ATOM 3547 O O . GLY A 1 476 ? 15.443 -11.737 48.629 1.00 35.56 476 GLY A O 1
ATOM 3548 N N . GLY A 1 477 ? 15.124 -13.953 48.410 1.00 45.25 477 GLY A N 1
ATOM 3549 C CA . GLY A 1 477 ? 15.310 -14.306 49.807 1.00 45.25 477 GLY A CA 1
ATOM 3550 C C . GLY A 1 477 ? 16.798 -14.423 50.123 1.00 45.25 477 GLY A C 1
ATOM 3551 O O . GLY A 1 477 ? 17.472 -15.227 49.492 1.00 45.25 477 GLY A O 1
ATOM 3552 N N . ARG A 1 478 ? 17.216 -13.574 51.070 1.00 40.19 478 ARG A N 1
ATOM 3553 C CA . ARG A 1 478 ? 18.317 -13.647 52.054 1.00 40.19 478 ARG A CA 1
ATOM 3554 C C . ARG A 1 478 ? 19.587 -14.425 51.728 1.00 40.19 478 ARG A C 1
ATOM 3556 O O . ARG A 1 478 ? 19.509 -15.661 51.580 1.00 40.19 478 ARG A O 1
#

Secondary structure (DSSP, 8-state):
--------------------------------PPPPPSS--EEEEEETT--THHHHSTGGGT---HHHHHHHHHSEE-SBB---SS--HHHHHHHHHHS--HHHH---SSB---TT-TTTT-B--BGGG-SS--HHHHHHHTT--EEEES-TT-BT--SSEEE-----TT---TTHHHHHHHHSPTTHHHHHHHHHTS---SSPPHHHHHHHHHHHHHHT--SEEEEEE-HHHHHHHHH-TT-HHHHHHHHHHHHHHHHHHHHHHHTT-GGG-EEEEE-S---EE-SEEE-HHHHHHHTTSEEE-TTS-EEEESEEEEEETTEEEEEESSTT-HHHHHHHHHHHHHHHTSTT--EEEEE-HHHHHHTT--TTT-SEEEEEPTTEEE----SS-SEEE-S-SEE--S-S-SGGGPBPEEEESTTB-S-EE--B--GGGHHHHHHHHHT----TTSPPPPTTBPPTT---PPP-------

Solvent-accessible surface area (backbone atoms only — not comparable to full-atom values): 25078 Å² total; per-residue (Å²): 135,87,78,91,83,87,87,81,88,89,83,87,89,83,90,79,94,77,91,78,85,77,84,77,76,80,75,77,77,74,71,82,72,78,84,75,75,84,75,51,30,37,42,41,36,33,35,37,46,36,35,29,59,61,54,77,42,19,74,86,68,74,47,71,39,68,48,52,32,49,38,33,69,74,9,18,21,33,69,23,20,43,40,35,36,37,20,26,64,38,21,24,48,50,14,50,32,32,7,30,42,23,55,61,32,55,41,65,44,52,52,57,89,51,80,65,49,86,65,48,75,32,56,55,33,41,38,82,58,47,66,54,62,35,50,67,53,32,37,37,77,71,71,41,46,29,33,32,35,40,34,68,33,35,35,84,54,88,60,78,36,38,35,37,36,73,65,53,58,94,49,80,49,54,76,33,42,62,54,39,53,70,65,20,42,85,64,52,66,60,55,47,25,62,74,70,73,48,81,85,62,40,72,71,48,54,67,56,52,42,53,54,45,54,46,43,48,72,76,65,49,44,29,35,33,39,36,47,36,47,56,34,36,58,29,20,28,63,65,11,83,83,25,73,64,18,46,51,33,44,34,51,51,28,51,50,53,44,51,54,52,48,52,30,48,76,71,73,35,42,82,60,27,25,41,32,42,36,30,32,13,16,51,40,56,31,40,25,24,32,15,63,34,10,48,34,31,77,70,70,38,25,41,58,50,97,87,32,48,39,77,46,59,52,44,48,59,47,55,40,36,12,16,32,35,32,34,51,71,50,85,80,47,60,66,59,52,52,53,51,49,54,53,51,57,56,44,50,73,40,89,86,56,50,49,65,48,80,40,46,40,73,58,33,42,77,41,25,22,38,33,87,65,34,47,32,37,38,26,41,30,84,36,29,28,36,40,80,50,38,46,79,57,55,62,51,80,36,84,37,31,21,38,33,9,30,64,53,82,48,78,57,32,14,5,26,39,30,38,29,52,57,33,59,74,47,66,38,79,65,39,74,40,59,41,34,29,48,19,34,30,53,26,42,28,65,69,38,74,66,52,90,84,30,42,73,52,54,87,41,48,35,40,59,89,54,74,82,72,80,79,79,77,82,77,82,76,131

Foldseek 3Di:
DDDDDDDDDDDDDDDDDDDDDPPPPPPPPDDPQDDQDDFAAEEEEAEAAAAPCCQPVVVVLVFDQVQSVCLQQQFEKANFAQFFFFLAQQQLLQLLFFLAHCQQQQQRHQFDDDLQCPQLRHGLQALVRTNWDTNQRLCVVVVFAEAEQQRGRCQPPDGDWDQHNDADRPDQDQVRVVVSQVSTDDCLQVQLCVVVVHHATTPGAQVNSLSSVLSCCRPVVTRYYHHYHYQLVVQCQQQNDSGPSSSVSSNVNSVSSVVVLVSCVVSVNNQRYKYKYWYSWHKFFAWKEFELLLLCCVVVQFDADPVQRTPDHQKAWDFAWFKTFIAGPDLPPVVVVVVSQVSVVVLCPDVPSQWPDKDADVVNVVSSHNCSGGGIMTGGDGHYGHDSGNDDDGMDTDSTGMTGRGRSPDRSTTMIIGIHHAQQQDHYYPYYDHSSQNNQQVCQQSVGDHDPPGDHHDDRGHHGPDDDPDDPDPPPDD

Sequence (478 aa):
MSESRASGGRSLPLLFSLALALAAGAVRAESPADPVMPGPRLVLISIDGLTPAAYREPDARGLSVPNLRDLAASGASASGVPGVLPTDTYPSHTTLLTGLPPRLHGVLGNRIFDPEGRSADAWNWYASDFRAPTLATAAYRKGLLVGSVFWPATVGLEIDALVPEFWRSGSKHPADLELLRTLSSEGLFEEVEGALGHPLVYPLTDAERTELTLHVLTTRKPNLLLLHLIDLDLATHVHGVGSPEANAALERIDGEIGRIRATLAELGLAEKTLLAIVSDHGYLPGGRELRPNALLRQAGIVETDSAGRIVRWRAAFETSGGSARLRLADPTDTKTLLEVRALFEKKLQEKGSGLRAVLGAPEIEALGGDPEVDPLALDALEGFCFGKDAAGGWSGESKERAHHGHVPVRPELEAALIVAGPGVARRGDLGTVPMTRIAPTLARYLGVDLDPRAASPMDFLTAAGEERGPRATLSGGR

Radius of gyration: 28.71 Å; Cα contacts (8 Å, |Δi|>4): 1054; chains: 1; bounding box: 115×58×87 Å

Nearest PDB structures (foldseek):
  3way-assembly1_A  TM=8.007E-01  e=5.123E-22  Mus musculus
  5hrt-assembly1_A  TM=7.568E-01  e=7.807E-23  Mus musculus
  4zg6-assembly1_A  TM=7.529E-01  e=9.986E-22  Homo sapiens
  6y5m-assembly1_A  TM=7.588E-01  e=1.273E-21  Mus musculus
  6w35-assembly1_A  TM=7.563E-01  e=3.795E-21  Pan troglodytes

pLDDT: mean 90.24, std 17.11, range [31.86, 98.94]